Protein AF-0000000084556532 (afdb_homodimer)

Foldseek 3Di:
DDLVLLQLLQLCQVVLALCNSCVVVVHDSVVSVVSQVVVCVVVVHHQWDQDPVGTHGDPVVVVCNVVSVLVNVVVCVVVVQCVCVVVQAAEAEEEEEPCPVVLVNPVLQVVLCVVRVRYHYHYHHDAQVVRVVCQVSVVGFKYKYWDDDDPVWKDKDFQAWWWKKKKAFCPAPCNPDQADELLNQAAAEEEEADPSHPFCVVVCVVRDPVVPRDYHDPDHDPDPVVVVCCRVPPGYMYIDILSNVQSDDDPGMDMHFYDDPVHTTTTIIMMHTPPDDDDPSRVSSVVSSNVVCVVVVNNYRDHDD/DDLVLLQLLQLCQVVLALCNSCVVVVHDSVVSVVSQVVVCVVVVHHQWDQDPVGTHGDPVVVVCNVVSVLVNLVVCVVVVVCVCVVVQAAEAEEEEEPCPVVLVNPVLLVVLCVVRVRYHYHYHHDAQVVRVVCQVSVVGFKYKYWDDDDPVWKDKDFQAWWWKKKKAFCPAPCNPDQADELLNQAAAEEEEADPSHPFCVVVCVVRDPVVPRDYHDPDHDPDPVVVVCCRVPPGYMYIDILSNVQSDDDPGMDMHFYDDPVHTTTTIMMMHTPPDDDDPSRVSSVVSSNVVCVVVVNNYRDDDD

Structure (mmCIF, N/CA/C/O backbone):
data_AF-0000000084556532-model_v1
#
loop_
_entity.id
_entity.type
_entity.pdbx_description
1 polymer 'LysR family transcriptional regulator'
#
loop_
_atom_site.group_PDB
_atom_site.id
_atom_site.type_symbol
_atom_site.label_atom_id
_atom_site.label_alt_id
_atom_site.label_comp_id
_atom_site.label_asym_id
_atom_site.label_entity_id
_atom_site.label_seq_id
_atom_site.pdbx_PDB_ins_code
_atom_site.Cartn_x
_atom_site.Cartn_y
_atom_site.Cartn_z
_atom_site.occupancy
_atom_site.B_iso_or_equiv
_atom_site.auth_seq_id
_atom_site.auth_comp_id
_atom_site.auth_asym_id
_atom_site.auth_atom_id
_atom_site.pdbx_PDB_model_num
ATOM 1 N N . MET A 1 1 ? 8.555 30.641 14.672 1 59.28 1 MET A N 1
ATOM 2 C CA . MET A 1 1 ? 8.383 29.203 14.828 1 59.28 1 MET A CA 1
ATOM 3 C C . MET A 1 1 ? 9.297 28.438 13.875 1 59.28 1 MET A C 1
ATOM 5 O O . MET A 1 1 ? 9.359 28.75 12.68 1 59.28 1 MET A O 1
ATOM 9 N N . ASN A 1 2 ? 10.195 27.766 14.5 1 61.31 2 ASN A N 1
ATOM 10 C CA . ASN A 1 2 ? 11.141 27.031 13.656 1 61.31 2 ASN A CA 1
ATOM 11 C C . ASN A 1 2 ? 11.062 25.531 13.898 1 61.31 2 ASN A C 1
ATOM 13 O O . ASN A 1 2 ? 10.312 25.078 14.766 1 61.31 2 ASN A O 1
ATOM 17 N N . GLN A 1 3 ? 11.828 24.828 13.094 1 68.81 3 GLN A N 1
ATOM 18 C CA . GLN A 1 3 ? 11.789 23.375 13.102 1 68.81 3 GLN A CA 1
ATOM 19 C C . GLN A 1 3 ? 12.172 22.812 14.477 1 68.81 3 GLN A C 1
ATOM 21 O O . GLN A 1 3 ? 11.539 21.875 14.969 1 68.81 3 GLN A O 1
ATOM 26 N N . LYS A 1 4 ? 13.203 23.375 14.969 1 73.5 4 LYS A N 1
ATOM 27 C CA . LYS A 1 4 ? 13.688 22.906 16.266 1 73.5 4 LYS A CA 1
ATOM 28 C C . LYS A 1 4 ? 12.625 23.062 17.344 1 73.5 4 LYS A C 1
ATOM 30 O O . LYS A 1 4 ? 12.445 22.172 18.188 1 73.5 4 LYS A O 1
ATOM 35 N N . GLN A 1 5 ? 11.922 24.156 17.312 1 77.88 5 GLN A N 1
ATOM 36 C CA . GLN A 1 5 ? 10.852 24.406 18.266 1 77.88 5 GLN A CA 1
ATOM 37 C C . GLN A 1 5 ? 9.758 23.344 18.156 1 77.88 5 GLN A C 1
ATOM 39 O O . GLN A 1 5 ? 9.266 22.859 19.172 1 77.88 5 GLN A O 1
ATOM 44 N N . MET A 1 6 ? 9.492 23.062 16.938 1 77.25 6 MET A N 1
ATOM 45 C CA . MET A 1 6 ? 8.438 22.078 16.688 1 77.25 6 MET A CA 1
ATOM 46 C C . MET A 1 6 ? 8.859 20.688 17.125 1 77.25 6 MET A C 1
ATOM 48 O O . MET A 1 6 ? 8.055 19.922 17.672 1 77.25 6 MET A O 1
ATOM 52 N N . GLU A 1 7 ? 10.086 20.375 16.906 1 78.19 7 GLU A N 1
ATOM 53 C CA . GLU A 1 7 ? 10.633 19.094 17.359 1 78.19 7 GLU A CA 1
ATOM 54 C C . GLU A 1 7 ? 10.609 18.984 18.875 1 78.19 7 GLU A C 1
ATOM 56 O O . GLU A 1 7 ? 10.258 17.938 19.422 1 78.19 7 GLU A O 1
ATOM 61 N N . TYR A 1 8 ? 11 20.062 19.531 1 80.44 8 TYR A N 1
ATOM 62 C CA . TYR A 1 8 ? 11.008 20.094 20.984 1 80.44 8 TYR A CA 1
ATOM 63 C C . TYR A 1 8 ? 9.594 19.953 21.531 1 80.44 8 TYR A C 1
ATOM 65 O O . TYR A 1 8 ? 9.359 19.203 22.484 1 80.44 8 TYR A O 1
ATOM 73 N N . PHE A 1 9 ? 8.68 20.703 20.875 1 85.94 9 PHE A N 1
ATOM 74 C CA . PHE A 1 9 ? 7.273 20.625 21.25 1 85.94 9 PHE A CA 1
ATOM 75 C C . PHE A 1 9 ? 6.781 19.188 21.172 1 85.94 9 PHE A C 1
ATOM 77 O O . PHE A 1 9 ? 6.176 18.672 22.109 1 85.94 9 PHE A O 1
ATOM 84 N N . LEU A 1 10 ? 7.145 18.594 20.109 1 80.31 10 LEU A N 1
ATOM 85 C CA . LEU A 1 10 ? 6.688 17.234 19.875 1 80.31 10 LEU A CA 1
ATOM 86 C C . LEU A 1 10 ? 7.262 16.281 20.922 1 80.31 10 LEU A C 1
ATOM 88 O O . LEU A 1 10 ? 6.547 15.422 21.438 1 80.31 10 LEU A O 1
ATOM 92 N N . GLU A 1 11 ? 8.523 16.375 21.25 1 81.19 11 GLU A N 1
ATOM 93 C CA . GLU A 1 11 ? 9.18 15.484 22.188 1 81.19 11 GLU A CA 1
ATOM 94 C C . GLU A 1 11 ? 8.648 15.688 23.609 1 81.19 11 GLU A C 1
ATOM 96 O O . GLU A 1 11 ? 8.43 14.727 24.344 1 81.19 11 GLU A O 1
ATOM 101 N N . VAL A 1 12 ? 8.359 16.891 23.922 1 86.25 12 VAL A N 1
ATOM 102 C CA . VAL A 1 12 ? 7.812 17.172 25.25 1 86.25 12 VAL A CA 1
ATOM 103 C C . VAL A 1 12 ? 6.395 16.609 25.344 1 86.25 12 VAL A C 1
ATOM 105 O O . VAL A 1 12 ? 6.008 16.078 26.391 1 86.25 12 VAL A O 1
ATOM 108 N N . HIS A 1 13 ? 5.727 16.797 24.312 1 83.12 13 HIS A N 1
ATOM 109 C CA . HIS A 1 13 ? 4.371 16.25 24.25 1 83.12 13 HIS A CA 1
ATOM 110 C C . HIS A 1 13 ? 4.371 14.742 24.453 1 83.12 13 HIS A C 1
ATOM 112 O O . HIS A 1 13 ? 3.514 14.203 25.156 1 83.12 13 HIS A O 1
ATOM 118 N N . ARG A 1 14 ? 5.293 14.172 23.875 1 77.38 14 ARG A N 1
ATOM 119 C CA . ARG A 1 14 ? 5.414 12.719 23.906 1 77.38 14 ARG A CA 1
ATOM 120 C C . ARG A 1 14 ? 5.848 12.242 25.297 1 77.38 14 ARG A C 1
ATOM 122 O O . ARG A 1 14 ? 5.297 11.266 25.812 1 77.38 14 ARG A O 1
ATOM 129 N N . GLN A 1 15 ? 6.809 12.914 25.891 1 78.81 15 GLN A N 1
ATOM 130 C CA . GLN A 1 15 ? 7.438 12.477 27.125 1 78.81 15 GLN A CA 1
ATOM 131 C C . GLN A 1 15 ? 6.641 12.945 28.344 1 78.81 15 GLN A C 1
ATOM 133 O O . GLN A 1 15 ? 6.711 12.336 29.422 1 78.81 15 GLN A O 1
ATOM 138 N N . GLY A 1 16 ? 5.906 13.992 28.141 1 81.69 16 GLY A N 1
ATOM 139 C CA . GLY A 1 16 ? 5.195 14.602 29.25 1 81.69 16 GLY A CA 1
ATOM 140 C C . GLY A 1 16 ? 6.121 15.164 30.312 1 81.69 16 GLY A C 1
ATOM 141 O O . GLY A 1 16 ? 5.719 15.344 31.469 1 81.69 16 GLY A O 1
ATOM 142 N N . ASN A 1 17 ? 7.34 15.195 30 1 86.25 17 ASN A N 1
ATOM 143 C CA . ASN A 1 17 ? 8.391 15.656 30.891 1 86.25 17 ASN A CA 1
ATOM 144 C C . ASN A 1 17 ? 9.523 16.344 30.125 1 86.25 17 ASN A C 1
ATOM 146 O O . ASN A 1 17 ? 10.039 15.781 29.156 1 86.25 17 ASN A O 1
ATOM 150 N N . ILE A 1 18 ? 9.891 17.516 30.594 1 88.31 18 ILE A N 1
ATOM 151 C CA . ILE A 1 18 ? 10.875 18.312 29.859 1 88.31 18 ILE A CA 1
ATOM 152 C C . ILE A 1 18 ? 12.25 17.656 29.969 1 88.31 18 ILE A C 1
ATOM 154 O O . ILE A 1 18 ? 12.992 17.609 28.984 1 88.31 18 ILE A O 1
ATOM 158 N N . GLN A 1 19 ? 12.484 17.094 31.172 1 87.38 19 GLN A N 1
ATOM 159 C CA . GLN A 1 19 ? 13.789 16.453 31.328 1 87.38 19 GLN A CA 1
ATOM 160 C C . GLN A 1 19 ? 13.914 15.227 30.422 1 87.38 19 GLN A C 1
ATOM 162 O O . GLN A 1 19 ? 14.93 15.047 29.75 1 87.38 19 GLN A O 1
ATOM 167 N N . SER A 1 20 ? 12.914 14.5 30.453 1 85.44 20 SER A N 1
ATOM 168 C CA . SER A 1 20 ? 12.914 13.305 29.609 1 85.44 20 SER A CA 1
ATOM 169 C C . SER A 1 20 ? 13.023 13.656 28.141 1 85.44 20 SER A C 1
ATOM 171 O O . SER A 1 20 ? 13.719 12.984 27.375 1 85.44 20 SER A O 1
ATOM 173 N N . ALA A 1 21 ? 12.383 14.664 27.781 1 85.12 21 ALA A N 1
ATOM 174 C CA . ALA A 1 21 ? 12.461 15.148 26.406 1 85.12 21 ALA A CA 1
ATOM 175 C C . ALA A 1 21 ? 13.875 15.625 26.078 1 85.12 21 ALA A C 1
ATOM 177 O O . ALA A 1 21 ? 14.398 15.336 25 1 85.12 21 ALA A O 1
ATOM 178 N N . ALA A 1 22 ? 14.477 16.281 26.953 1 84.88 22 ALA A N 1
ATOM 179 C CA . ALA A 1 22 ? 15.836 16.766 26.781 1 84.88 22 ALA A CA 1
ATOM 180 C C . ALA A 1 22 ? 16.812 15.617 26.594 1 84.88 22 ALA A C 1
ATOM 182 O O . ALA A 1 22 ? 17.688 15.664 25.703 1 84.88 22 ALA A O 1
ATOM 183 N N . ASP A 1 23 ? 16.594 14.617 27.359 1 80.25 23 ASP A N 1
ATOM 184 C CA . ASP A 1 23 ? 17.438 13.43 27.281 1 80.25 23 ASP A CA 1
ATOM 185 C C . ASP A 1 23 ? 17.312 12.766 25.906 1 80.25 23 ASP A C 1
ATOM 187 O O . ASP A 1 23 ? 18.312 12.391 25.297 1 80.25 23 ASP A O 1
ATOM 191 N N . LYS A 1 24 ? 16.141 12.773 25.5 1 74.38 24 LYS A N 1
ATOM 192 C CA . LYS A 1 24 ? 15.867 12.102 24.234 1 74.38 24 LYS A CA 1
ATOM 193 C C . LYS A 1 24 ? 16.391 12.922 23.062 1 74.38 24 LYS A C 1
ATOM 195 O O . LYS A 1 24 ? 16.844 12.367 22.047 1 74.38 24 LYS A O 1
ATOM 200 N N . LEU A 1 25 ? 16.406 14.141 23.188 1 75.12 25 LEU A N 1
ATOM 201 C CA . LEU A 1 25 ? 16.828 15.062 22.141 1 75.12 25 LEU A CA 1
ATOM 202 C C . LEU A 1 25 ? 18.312 15.383 22.266 1 75.12 25 LEU A C 1
ATOM 204 O O . LEU A 1 25 ? 18.891 16.062 21.406 1 75.12 25 LEU A O 1
ATOM 208 N N . TYR A 1 26 ? 18.969 14.891 23.328 1 77.75 26 TYR A N 1
ATOM 209 C CA . TYR A 1 26 ? 20.375 15.117 23.609 1 77.75 26 TYR A CA 1
ATOM 210 C C . TYR A 1 26 ? 20.688 16.609 23.703 1 77.75 26 TYR A C 1
ATOM 212 O O . TYR A 1 26 ? 21.656 17.094 23.109 1 77.75 26 TYR A O 1
ATOM 220 N N . VAL A 1 27 ? 19.812 17.25 24.344 1 79.44 27 VAL A N 1
ATOM 221 C CA . VAL A 1 27 ? 19.984 18.688 24.578 1 79.44 27 VAL A CA 1
ATOM 222 C C . VAL A 1 27 ? 19.766 19 26.062 1 79.44 27 VAL A C 1
ATOM 224 O O . VAL A 1 27 ? 19.406 18.109 26.844 1 79.44 27 VAL A O 1
ATOM 227 N N . SER A 1 28 ? 20.109 20.172 26.5 1 82.12 28 SER A N 1
ATOM 228 C CA . SER A 1 28 ? 19.938 20.578 27.891 1 82.12 28 SER A CA 1
ATOM 229 C C . SER A 1 28 ? 18.469 20.859 28.219 1 82.12 28 SER A C 1
ATOM 231 O O . SER A 1 28 ? 17.719 21.297 27.344 1 82.12 28 SER A O 1
ATOM 233 N N . ARG A 1 29 ? 18.125 20.5 29.422 1 87.19 29 ARG A N 1
ATOM 234 C CA . ARG A 1 29 ? 16.781 20.781 29.906 1 87.19 29 ARG A CA 1
ATOM 235 C C . ARG A 1 29 ? 16.438 22.25 29.719 1 87.19 29 ARG A C 1
ATOM 237 O O . ARG A 1 29 ? 15.32 22.594 29.312 1 87.19 29 ARG A O 1
ATOM 244 N N . GLN A 1 30 ? 17.344 23.156 30.031 1 86.44 30 GLN A N 1
ATOM 245 C CA . GLN A 1 30 ? 17.156 24.594 29.875 1 86.44 30 GLN A CA 1
ATOM 246 C C . GLN A 1 30 ? 16.875 24.969 28.422 1 86.44 30 GLN A C 1
ATOM 248 O O . GLN A 1 30 ? 16.031 25.828 28.156 1 86.44 30 GLN A O 1
ATOM 253 N N . GLY A 1 31 ? 17.625 24.25 27.609 1 83.81 31 GLY A N 1
ATOM 254 C CA . GLY A 1 31 ? 17.422 24.469 26.188 1 83.81 31 GLY A CA 1
ATOM 255 C C . GLY A 1 31 ? 16.016 24.109 25.719 1 83.81 31 GLY A C 1
ATOM 256 O O . GLY A 1 31 ? 15.391 24.875 24.984 1 83.81 31 GLY A O 1
ATOM 257 N N . VAL A 1 32 ? 15.562 23.047 26.172 1 89.19 32 VAL A N 1
ATOM 258 C CA . VAL A 1 32 ? 14.227 22.609 25.781 1 89.19 32 VAL A CA 1
ATOM 259 C C . VAL A 1 32 ? 13.18 23.547 26.375 1 89.19 32 VAL A C 1
ATOM 261 O O . VAL A 1 32 ? 12.25 23.969 25.688 1 89.19 32 VAL A O 1
ATOM 264 N N . SER A 1 33 ? 13.328 23.953 27.641 1 89.25 33 SER A N 1
ATOM 265 C CA . SER A 1 33 ? 12.406 24.844 28.312 1 89.25 33 SER A CA 1
ATOM 266 C C . SER A 1 33 ? 12.352 26.203 27.641 1 89.25 33 SER A C 1
ATOM 268 O O . SER A 1 33 ? 11.266 26.766 27.422 1 89.25 33 SER A O 1
ATOM 270 N N . LYS A 1 34 ? 13.477 26.672 27.297 1 86 34 LYS A N 1
ATOM 271 C CA . LYS A 1 34 ? 13.555 27.953 26.625 1 86 34 LYS A CA 1
ATOM 272 C C . LYS A 1 34 ? 12.867 27.922 25.266 1 86 34 LYS A C 1
ATOM 274 O O . LYS A 1 34 ? 12.141 28.844 24.906 1 86 34 LYS A O 1
ATOM 279 N N . MET A 1 35 ? 13.188 26.875 24.547 1 83.94 35 MET A N 1
ATOM 280 C CA . MET A 1 35 ? 12.609 26.719 23.219 1 83.94 35 MET A CA 1
ATOM 281 C C . MET A 1 35 ? 11.094 26.625 23.297 1 83.94 35 MET A C 1
ATOM 283 O O . MET A 1 35 ? 10.391 27.219 22.469 1 83.94 35 MET A O 1
ATOM 287 N N . LEU A 1 36 ? 10.617 25.969 24.234 1 88 36 LEU A N 1
ATOM 288 C CA . LEU A 1 36 ? 9.18 25.828 24.422 1 88 36 LEU A CA 1
ATOM 289 C C . LEU A 1 36 ? 8.547 27.156 24.828 1 88 36 LEU A C 1
ATOM 291 O O . LEU A 1 36 ? 7.465 27.516 24.359 1 88 36 LEU A O 1
ATOM 295 N N . LYS A 1 37 ? 9.188 27.859 25.719 1 87.94 37 LYS A N 1
ATOM 296 C CA . LYS A 1 37 ? 8.711 29.156 26.156 1 87.94 37 LYS A CA 1
ATOM 297 C C . LYS A 1 37 ? 8.633 30.141 24.984 1 87.94 37 LYS A C 1
ATOM 299 O O . LYS A 1 37 ? 7.656 30.891 24.859 1 87.94 37 LYS A O 1
ATOM 304 N N . THR A 1 38 ? 9.727 30.109 24.234 1 81.75 38 THR A N 1
ATOM 305 C CA . THR A 1 38 ? 9.75 30.984 23.062 1 81.75 38 THR A CA 1
ATOM 306 C C . THR A 1 38 ? 8.625 30.625 22.094 1 81.75 38 THR A C 1
ATOM 308 O O . THR A 1 38 ? 7.984 31.516 21.531 1 81.75 38 THR A O 1
ATOM 311 N N . LEU A 1 39 ? 8.391 29.375 21.875 1 81.69 39 LEU A N 1
ATOM 312 C CA . LEU A 1 39 ? 7.305 28.922 21 1 81.69 39 LEU A CA 1
ATOM 313 C C . LEU A 1 39 ? 5.949 29.375 21.547 1 81.69 39 LEU A C 1
ATOM 315 O O . LEU A 1 39 ? 5.102 29.859 20.797 1 81.69 39 LEU A O 1
ATOM 319 N N . GLU A 1 40 ? 5.77 29.234 22.859 1 84.88 40 GLU A N 1
ATOM 320 C CA . GLU A 1 40 ? 4.539 29.672 23.516 1 84.88 40 GLU A CA 1
ATOM 321 C C . GLU A 1 40 ? 4.344 31.172 23.391 1 84.88 40 GLU A C 1
ATOM 323 O O . GLU A 1 40 ? 3.229 31.641 23.156 1 84.88 40 GLU A O 1
ATOM 328 N N . GLU A 1 41 ? 5.402 31.906 23.516 1 80.5 41 GLU A N 1
ATOM 329 C CA . GLU A 1 41 ? 5.355 33.375 23.359 1 80.5 41 GLU A CA 1
ATOM 330 C C . GLU A 1 41 ? 4.969 33.75 21.938 1 80.5 41 GLU A C 1
ATOM 332 O O . GLU A 1 41 ? 4.141 34.656 21.734 1 80.5 41 GLU A O 1
ATOM 337 N N . GLU A 1 42 ? 5.586 33.062 21.016 1 76.75 42 GLU A N 1
ATOM 338 C CA . GLU A 1 42 ? 5.281 33.344 19.625 1 76.75 42 GLU A CA 1
ATOM 339 C C . GLU A 1 42 ? 3.826 33 19.297 1 76.75 42 GLU A C 1
ATOM 341 O O . GLU A 1 42 ? 3.182 33.719 18.531 1 76.75 42 GLU A O 1
ATOM 346 N N . LEU A 1 43 ? 3.367 31.969 19.922 1 77.12 43 LEU A N 1
ATOM 347 C CA . LEU A 1 43 ? 2.008 31.5 19.672 1 77.12 43 LEU A CA 1
ATOM 348 C C . LEU A 1 43 ? 1.004 32.25 20.531 1 77.12 43 LEU A C 1
ATOM 350 O O . LEU A 1 43 ? -0.196 32.25 20.25 1 77.12 43 LEU A O 1
ATOM 354 N N . GLY A 1 44 ? 1.518 32.875 21.594 1 76.38 44 GLY A N 1
ATOM 355 C CA . GLY A 1 44 ? 0.675 33.625 22.531 1 76.38 44 GLY A CA 1
ATOM 356 C C . GLY A 1 44 ? -0.164 32.719 23.406 1 76.38 44 GLY A C 1
ATOM 357 O O . GLY A 1 44 ? -1.195 33.156 23.938 1 76.38 44 GLY A O 1
ATOM 358 N N . GLN A 1 45 ? 0.163 31.406 23.391 1 79.25 45 GLN A N 1
ATOM 359 C CA . GLN A 1 45 ? -0.57 30.406 24.156 1 79.25 45 GLN A CA 1
ATOM 360 C C . GLN A 1 45 ? 0.385 29.453 24.875 1 79.25 45 GLN A C 1
ATOM 362 O O . GLN A 1 45 ? 1.453 29.125 24.359 1 79.25 45 GLN A O 1
ATOM 367 N N . LEU A 1 46 ? -0.111 29.031 25.984 1 83.62 46 LEU A N 1
ATOM 368 C CA . LEU A 1 46 ? 0.62 27.953 26.672 1 83.62 46 LEU A CA 1
ATOM 369 C C . LEU A 1 46 ? 0.364 26.609 26 1 83.62 46 LEU A C 1
ATOM 371 O O . LEU A 1 46 ? -0.764 26.328 25.594 1 83.62 46 LEU A O 1
ATOM 375 N N . LEU A 1 47 ? 1.437 25.891 25.844 1 86.44 47 LEU A N 1
ATOM 376 C CA . LEU A 1 47 ? 1.314 24.578 25.219 1 86.44 47 LEU A CA 1
ATOM 377 C C . LEU A 1 47 ? 1.243 23.484 26.281 1 86.44 47 LEU A C 1
ATOM 379 O O . LEU A 1 47 ? 0.616 22.438 26.047 1 86.44 47 LEU A O 1
ATOM 383 N N . PHE A 1 48 ? 1.854 23.75 27.469 1 89.38 48 PHE A N 1
ATOM 384 C CA . PHE A 1 48 ? 1.869 22.766 28.547 1 89.38 48 PHE A CA 1
ATOM 385 C C . PHE A 1 48 ? 1.609 23.438 29.891 1 89.38 48 PHE A C 1
ATOM 387 O O . PHE A 1 48 ? 1.994 24.594 30.094 1 89.38 48 PHE A O 1
ATOM 394 N N . ILE A 1 49 ? 0.847 22.688 30.703 1 84.81 49 ILE A N 1
ATOM 395 C CA . ILE A 1 49 ? 0.617 23.156 32.062 1 84.81 49 ILE A CA 1
ATOM 396 C C . ILE A 1 49 ? 1.05 22.078 33.062 1 84.81 49 ILE A C 1
ATOM 398 O O . ILE A 1 49 ? 1.038 20.891 32.75 1 84.81 49 ILE A O 1
ATOM 402 N N . ARG A 1 50 ? 1.571 22.469 34.156 1 80.06 50 ARG A N 1
ATOM 403 C CA . ARG A 1 50 ? 1.997 21.531 35.188 1 80.06 50 ARG A CA 1
ATOM 404 C C . ARG A 1 50 ? 0.842 21.188 36.125 1 80.06 50 ARG A C 1
ATOM 406 O O . ARG A 1 50 ? 0.104 22.078 36.562 1 80.06 50 ARG A O 1
ATOM 413 N N . ASN A 1 51 ? 0.59 19.953 36.188 1 73.31 51 ASN A N 1
ATOM 414 C CA . ASN A 1 51 ? -0.327 19.453 37.219 1 73.31 51 ASN A CA 1
ATOM 415 C C . ASN A 1 51 ? 0.354 18.453 38.125 1 73.31 51 ASN A C 1
ATOM 417 O O . ASN A 1 51 ? 1.538 18.156 37.969 1 73.31 51 ASN A O 1
ATOM 421 N N . PRO A 1 52 ? -0.328 18.062 39.156 1 69.81 52 PRO A N 1
ATOM 422 C CA . PRO A 1 52 ? 0.286 17.141 40.125 1 69.81 52 PRO A CA 1
ATOM 423 C C . PRO A 1 52 ? 0.816 15.867 39.438 1 69.81 52 PRO A C 1
ATOM 425 O O . PRO A 1 52 ? 1.708 15.211 40 1 69.81 52 PRO A O 1
ATOM 428 N N . HIS A 1 53 ? 0.369 15.625 38.281 1 66.38 53 HIS A N 1
ATOM 429 C CA . HIS A 1 53 ? 0.747 14.391 37.625 1 66.38 53 HIS A CA 1
ATOM 430 C C . HIS A 1 53 ? 1.859 14.633 36.594 1 66.38 53 HIS A C 1
ATOM 432 O O . HIS A 1 53 ? 2.311 13.703 35.938 1 66.38 53 HIS A O 1
ATOM 438 N N . GLY A 1 54 ? 2.295 15.938 36.562 1 75.38 54 GLY A N 1
ATOM 439 C CA . GLY A 1 54 ? 3.387 16.234 35.625 1 75.38 54 GLY A CA 1
ATOM 440 C C . GLY A 1 54 ? 3.021 17.266 34.594 1 75.38 54 GLY A C 1
ATOM 441 O O . GLY A 1 54 ? 2.143 18.109 34.812 1 75.38 54 GLY A O 1
ATOM 442 N N . LEU A 1 55 ? 3.752 17.328 33.5 1 84.31 55 LEU A N 1
ATOM 443 C CA . LEU A 1 55 ? 3.545 18.25 32.406 1 84.31 55 LEU A CA 1
ATOM 444 C C . LEU A 1 55 ? 2.498 17.719 31.438 1 84.31 55 LEU A C 1
ATOM 446 O O . LEU A 1 55 ? 2.641 16.609 30.906 1 84.31 55 LEU A O 1
ATOM 450 N N . VAL A 1 56 ? 1.364 18.422 31.328 1 83.06 56 VAL A N 1
ATOM 451 C CA . VAL A 1 56 ? 0.278 17.938 30.469 1 83.06 56 VAL A CA 1
ATOM 452 C C . VAL A 1 56 ? 0.033 18.938 29.344 1 83.06 56 VAL A C 1
ATOM 454 O O . VAL A 1 56 ? 0.073 20.156 29.562 1 83.06 56 VAL A O 1
ATOM 457 N N . PRO A 1 57 ? -0.233 18.438 28.141 1 83.19 57 PRO A N 1
ATOM 458 C CA . PRO A 1 57 ? -0.526 19.344 27.016 1 83.19 57 PRO A CA 1
ATOM 459 C C . PRO A 1 57 ? -1.857 20.062 27.172 1 83.19 57 PRO A C 1
ATOM 461 O O . PRO A 1 57 ? -2.818 19.5 27.703 1 83.19 57 PRO A O 1
ATOM 464 N N . THR A 1 58 ? -1.869 21.422 26.859 1 78.06 58 THR A N 1
ATOM 465 C CA . THR A 1 58 ? -3.109 22.188 26.812 1 78.06 58 THR A CA 1
ATOM 466 C C . THR A 1 58 ? -3.961 21.766 25.625 1 78.06 58 THR A C 1
ATOM 468 O O . THR A 1 58 ? -3.508 21 24.766 1 78.06 58 THR A O 1
ATOM 471 N N . ASP A 1 59 ? -5.121 22.25 25.562 1 67.88 59 ASP A N 1
ATOM 472 C CA . ASP A 1 59 ? -5.996 22.016 24.422 1 67.88 59 ASP A CA 1
ATOM 473 C C . ASP A 1 59 ? -5.379 22.562 23.141 1 67.88 59 ASP A C 1
ATOM 475 O O . ASP A 1 59 ? -5.5 21.953 22.078 1 67.88 59 ASP A O 1
ATOM 479 N N . TYR A 1 60 ? -4.754 23.719 23.344 1 70.12 60 TYR A N 1
ATOM 480 C CA . TYR A 1 60 ? -4.066 24.312 22.219 1 70.12 60 TYR A CA 1
ATOM 481 C C . TYR A 1 60 ? -2.949 23.406 21.703 1 70.12 60 TYR A C 1
ATOM 483 O O . TYR A 1 60 ? -2.773 23.25 20.5 1 70.12 60 TYR A O 1
ATOM 491 N N . ALA A 1 61 ? -2.205 22.875 22.625 1 76 61 ALA A N 1
ATOM 492 C CA . ALA A 1 61 ? -1.122 21.969 22.25 1 76 61 ALA A CA 1
ATOM 493 C C . ALA A 1 61 ? -1.656 20.766 21.484 1 76 61 ALA A C 1
ATOM 495 O O . ALA A 1 61 ? -1.079 20.359 20.484 1 76 61 ALA A O 1
ATOM 496 N N . ASN A 1 62 ? -2.711 20.312 21.969 1 67.5 62 ASN A N 1
ATOM 497 C CA . ASN A 1 62 ? -3.32 19.156 21.328 1 67.5 62 ASN A CA 1
ATOM 498 C C . ASN A 1 62 ? -3.811 19.484 19.922 1 67.5 62 ASN A C 1
ATOM 500 O O . ASN A 1 62 ? -3.693 18.656 19.016 1 67.5 62 ASN A O 1
ATOM 504 N N . ALA A 1 63 ? -4.281 20.703 19.875 1 63.59 63 ALA A N 1
ATOM 505 C CA . ALA A 1 63 ? -4.75 21.156 18.562 1 63.59 63 ALA A CA 1
ATOM 506 C C . ALA A 1 63 ? -3.58 21.422 17.625 1 63.59 63 ALA A C 1
ATOM 508 O O . ALA A 1 63 ? -3.703 21.25 16.406 1 63.59 63 ALA A O 1
ATOM 509 N N . LEU A 1 64 ? -2.52 21.859 18.188 1 66.12 64 LEU A N 1
ATOM 510 C CA . LEU A 1 64 ? -1.329 22.219 17.422 1 66.12 64 LEU A CA 1
ATOM 511 C C . LEU A 1 64 ? -0.593 20.969 16.953 1 66.12 64 LEU A C 1
ATOM 513 O O . LEU A 1 64 ? 0.084 21 15.922 1 66.12 64 LEU A O 1
ATOM 517 N N . LEU A 1 65 ? -0.834 19.922 17.672 1 69.19 65 LEU A N 1
ATOM 518 C CA . LEU A 1 65 ? -0.032 18.719 17.5 1 69.19 65 LEU A CA 1
ATOM 519 C C . LEU A 1 65 ? -0.095 18.219 16.062 1 69.19 65 LEU A C 1
ATOM 521 O O . LEU A 1 65 ? 0.941 18 15.43 1 69.19 65 LEU A O 1
ATOM 525 N N . PRO A 1 66 ? -1.211 18.188 15.539 1 57.84 66 PRO A N 1
ATOM 526 C CA . PRO A 1 66 ? -1.245 17.688 14.156 1 57.84 66 PRO A CA 1
ATOM 527 C C . PRO A 1 66 ? -0.562 18.625 13.172 1 57.84 66 PRO A C 1
ATOM 529 O O . PRO A 1 66 ? 0.063 18.188 12.211 1 57.84 66 PRO A O 1
ATOM 532 N N . HIS A 1 67 ? -0.594 19.844 13.414 1 56.47 67 HIS A N 1
ATOM 533 C CA . HIS A 1 67 ? 0.062 20.828 12.562 1 56.47 67 HIS A CA 1
ATOM 534 C C . HIS A 1 67 ? 1.579 20.734 12.68 1 56.47 67 HIS A C 1
ATOM 536 O O . HIS A 1 67 ? 2.287 20.812 11.672 1 56.47 67 HIS A O 1
ATOM 542 N N . VAL A 1 68 ? 1.995 20.609 13.875 1 64.56 68 VAL A N 1
ATOM 543 C CA . VAL A 1 68 ? 3.432 20.484 14.094 1 64.56 68 VAL A CA 1
ATOM 544 C C . VAL A 1 68 ? 3.955 19.203 13.445 1 64.56 68 VAL A C 1
ATOM 546 O O . VAL A 1 68 ? 5.016 19.219 12.812 1 64.56 68 VAL A O 1
ATOM 549 N N . GLN A 1 69 ? 3.148 18.25 13.586 1 61.66 69 GLN A N 1
ATOM 550 C CA . GLN A 1 69 ? 3.541 16.969 12.984 1 61.66 69 GLN A CA 1
ATOM 551 C C . GLN A 1 69 ? 3.633 17.094 11.461 1 61.66 69 GLN A C 1
ATOM 553 O O . GLN A 1 69 ? 4.594 16.609 10.859 1 61.66 69 GLN A O 1
ATOM 558 N N . ARG A 1 70 ? 2.748 17.828 10.961 1 53.84 70 ARG A N 1
ATOM 559 C CA . ARG A 1 70 ? 2.77 18.062 9.523 1 53.84 70 ARG A CA 1
ATOM 560 C C . ARG A 1 70 ? 3.947 18.953 9.125 1 53.84 70 ARG A C 1
ATOM 562 O O . ARG A 1 70 ? 4.613 18.688 8.117 1 53.84 70 ARG A O 1
ATOM 569 N N . LEU A 1 71 ? 4.172 19.938 9.898 1 56.19 71 LEU A N 1
ATOM 570 C CA . LEU A 1 71 ? 5.281 20.844 9.625 1 56.19 71 LEU A CA 1
ATOM 571 C C . LEU A 1 71 ? 6.617 20.109 9.727 1 56.19 71 LEU A C 1
ATOM 573 O O . LEU A 1 71 ? 7.492 20.281 8.875 1 56.19 71 LEU A O 1
ATOM 577 N N . LEU A 1 72 ? 6.641 19.297 10.703 1 59.84 72 LEU A N 1
ATOM 578 C CA . LEU A 1 72 ? 7.891 18.578 10.875 1 59.84 72 LEU A CA 1
ATOM 579 C C . LEU A 1 72 ? 8.055 17.516 9.789 1 59.84 72 LEU A C 1
ATOM 581 O O . LEU A 1 72 ? 9.164 17.266 9.32 1 59.84 72 LEU A O 1
ATOM 585 N N . ALA A 1 73 ? 6.934 17.047 9.516 1 53.62 73 ALA A N 1
ATOM 586 C CA . ALA A 1 73 ? 6.965 16.141 8.367 1 53.62 73 ALA A CA 1
ATOM 587 C C . ALA A 1 73 ? 7.438 16.875 7.113 1 53.62 73 ALA A C 1
ATOM 589 O O . ALA A 1 73 ? 8.219 16.328 6.332 1 53.62 73 ALA A O 1
ATOM 590 N N . GLU A 1 74 ? 6.988 18.078 7.027 1 49.41 74 GLU A N 1
ATOM 591 C CA . GLU A 1 74 ? 7.43 18.906 5.914 1 49.41 74 GLU A CA 1
ATOM 592 C C . GLU A 1 74 ? 8.906 19.25 6.035 1 49.41 74 GLU A C 1
ATOM 594 O O . GLU A 1 74 ? 9.641 19.234 5.043 1 49.41 74 GLU A O 1
ATOM 599 N N . TYR A 1 75 ? 9.289 19.578 7.223 1 49.72 75 TYR A N 1
ATOM 600 C CA . TYR A 1 75 ? 10.703 19.828 7.453 1 49.72 75 TYR A CA 1
ATOM 601 C C . TYR A 1 75 ? 11.539 18.594 7.141 1 49.72 75 TYR A C 1
ATOM 603 O O . TYR A 1 75 ? 12.609 18.703 6.531 1 49.72 75 TYR A O 1
ATOM 611 N N . ARG A 1 76 ? 11 17.516 7.613 1 48.94 76 ARG A N 1
ATOM 612 C CA . ARG A 1 76 ? 11.711 16.281 7.332 1 48.94 76 ARG A CA 1
ATOM 613 C C . ARG A 1 76 ? 11.742 15.992 5.832 1 48.94 76 ARG A C 1
ATOM 615 O O . ARG A 1 76 ? 12.766 15.539 5.305 1 48.94 76 ARG A O 1
ATOM 622 N N . SER A 1 77 ? 10.625 16.312 5.391 1 45.53 77 SER A N 1
ATOM 623 C CA . SER A 1 77 ? 10.578 16.172 3.939 1 45.53 77 SER A CA 1
ATOM 624 C C . SER A 1 77 ? 11.57 17.109 3.262 1 45.53 77 SER A C 1
ATOM 626 O O . SER A 1 77 ? 12.242 16.719 2.305 1 45.53 77 SER A O 1
ATOM 628 N N . ILE A 1 78 ? 11.57 18.219 3.848 1 42.72 78 ILE A N 1
ATOM 629 C CA . ILE A 1 78 ? 12.531 19.188 3.346 1 42.72 78 ILE A CA 1
ATOM 630 C C . ILE A 1 78 ? 13.953 18.734 3.678 1 42.72 78 ILE A C 1
ATOM 632 O O . ILE A 1 78 ? 14.844 18.797 2.826 1 42.72 78 ILE A O 1
ATOM 636 N N . ALA A 1 79 ? 14.078 18.422 4.914 1 43.78 79 ALA A N 1
ATOM 637 C CA . ALA A 1 79 ? 15.391 17.938 5.336 1 43.78 79 ALA A CA 1
ATOM 638 C C . ALA A 1 79 ? 15.797 16.688 4.562 1 43.78 79 ALA A C 1
ATOM 640 O O . ALA A 1 79 ? 16.969 16.516 4.215 1 43.78 79 ALA A O 1
ATOM 641 N N . SER A 1 80 ? 14.867 15.82 4.555 1 40.75 80 SER A N 1
ATOM 642 C CA . SER A 1 80 ? 15.125 14.641 3.727 1 40.75 80 SER A CA 1
ATOM 643 C C . SER A 1 80 ? 15.484 15.047 2.299 1 40.75 80 SER A C 1
ATOM 645 O O . SER A 1 80 ? 16.25 14.344 1.627 1 40.75 80 SER A O 1
ATOM 647 N N . MET A 1 81 ? 14.828 16.062 2.016 1 37.84 81 MET A N 1
ATOM 648 C CA . MET A 1 81 ? 15.289 16.656 0.759 1 37.84 81 MET A CA 1
ATOM 649 C C . MET A 1 81 ? 16.734 17.141 0.876 1 37.84 81 MET A C 1
ATOM 651 O O . MET A 1 81 ? 17.516 16.984 -0.062 1 37.84 81 MET A O 1
ATOM 655 N N . SER A 1 82 ? 16.984 17.734 2.002 1 36.91 82 SER A N 1
ATOM 656 C CA . SER A 1 82 ? 18.328 18.25 2.166 1 36.91 82 SER A CA 1
ATOM 657 C C . SER A 1 82 ? 19.328 17.141 2.451 1 36.91 82 SER A C 1
ATOM 659 O O . SER A 1 82 ? 20.484 17.219 2.055 1 36.91 82 SER A O 1
ATOM 661 N N . THR A 1 83 ? 19.078 16.344 3.455 1 36.5 83 THR A N 1
ATOM 662 C CA . THR A 1 83 ? 20.094 15.336 3.703 1 36.5 83 THR A CA 1
ATOM 663 C C . THR A 1 83 ? 20.438 14.594 2.414 1 36.5 83 THR A C 1
ATOM 665 O O . THR A 1 83 ? 21.531 14.047 2.287 1 36.5 83 THR A O 1
ATOM 668 N N . LEU A 1 84 ? 19.422 14.219 1.657 1 37.47 84 LEU A N 1
ATOM 669 C CA . LEU A 1 84 ? 19.922 13.852 0.335 1 37.47 84 LEU A CA 1
ATOM 670 C C . LEU A 1 84 ? 20.719 14.992 -0.275 1 37.47 84 LEU A C 1
ATOM 672 O O . LEU A 1 84 ? 21.188 14.883 -1.412 1 37.47 84 LEU A O 1
ATOM 676 N N . ALA A 1 85 ? 20.781 16.031 0.299 1 35.69 85 ALA A N 1
ATOM 677 C CA . ALA A 1 85 ? 21.672 17.109 -0.142 1 35.69 85 ALA A CA 1
ATOM 678 C C . ALA A 1 85 ? 23.125 16.641 -0.18 1 35.69 85 ALA A C 1
ATOM 680 O O . ALA A 1 85 ? 23.906 17.078 -1.019 1 35.69 85 ALA A O 1
ATOM 681 N N . SER A 1 86 ? 23.484 16.047 0.861 1 37.44 86 SER A N 1
ATOM 682 C CA . SER A 1 86 ? 24.844 15.719 0.474 1 37.44 86 SER A CA 1
ATOM 683 C C . SER A 1 86 ? 24.875 14.922 -0.822 1 37.44 86 SER A C 1
ATOM 685 O O . SER A 1 86 ? 25.859 14.977 -1.572 1 37.44 86 SER A O 1
ATOM 687 N N . GLN A 1 87 ? 24.156 13.727 -0.893 1 42.97 87 GLN A N 1
ATOM 688 C CA . GLN A 1 87 ? 24.125 13.188 -2.248 1 42.97 87 GLN A CA 1
ATOM 689 C C . GLN A 1 87 ? 23.125 13.945 -3.117 1 42.97 87 GLN A C 1
ATOM 691 O O . GLN A 1 87 ? 21.969 14.148 -2.719 1 42.97 87 GLN A O 1
ATOM 696 N N . SER A 1 88 ? 23.438 15.062 -3.771 1 52.5 88 SER A N 1
ATOM 697 C CA . SER A 1 88 ? 22.922 15.969 -4.789 1 52.5 88 SER A CA 1
ATOM 698 C C . SER A 1 88 ? 21.719 15.367 -5.504 1 52.5 88 SER A C 1
ATOM 700 O O . SER A 1 88 ? 21.312 15.852 -6.562 1 52.5 88 SER A O 1
ATOM 702 N N . LYS A 1 89 ? 21.141 14.273 -4.824 1 63.94 89 LYS A N 1
ATOM 703 C CA . LYS A 1 89 ? 20.141 13.672 -5.699 1 63.94 89 LYS A CA 1
ATOM 704 C C . LYS A 1 89 ? 18.75 14.219 -5.406 1 63.94 89 LYS A C 1
ATOM 706 O O . LYS A 1 89 ? 18.422 14.516 -4.254 1 63.94 89 LYS A O 1
ATOM 711 N N . SER A 1 90 ? 18.062 14.586 -6.426 1 81.94 90 SER A N 1
ATOM 712 C CA . SER A 1 90 ? 16.641 14.914 -6.395 1 81.94 90 SER A CA 1
ATOM 713 C C . SER A 1 90 ? 15.789 13.672 -6.188 1 81.94 90 SER A C 1
ATOM 715 O O . SER A 1 90 ? 16.234 12.555 -6.469 1 81.94 90 SER A O 1
ATOM 717 N N . VAL A 1 91 ? 14.641 13.852 -5.414 1 86.88 91 VAL A N 1
ATOM 718 C CA . VAL A 1 91 ? 13.734 12.734 -5.191 1 86.88 91 VAL A CA 1
ATOM 719 C C . VAL A 1 91 ? 12.367 13.039 -5.812 1 86.88 91 VAL A C 1
ATOM 721 O O . VAL A 1 91 ? 11.867 14.156 -5.688 1 86.88 91 VAL A O 1
ATOM 724 N N . VAL A 1 92 ? 11.859 12.133 -6.516 1 93 92 VAL A N 1
ATOM 725 C CA . VAL A 1 92 ? 10.484 12.18 -6.988 1 93 92 VAL A CA 1
ATOM 726 C C . VAL A 1 92 ? 9.672 11.07 -6.332 1 93 92 VAL A C 1
ATOM 728 O O . VAL A 1 92 ? 9.984 9.883 -6.496 1 93 92 VAL A O 1
ATOM 731 N N . THR A 1 93 ? 8.664 11.445 -5.582 1 94.19 93 THR A N 1
ATOM 732 C CA . THR A 1 93 ? 7.84 10.492 -4.852 1 94.19 93 THR A CA 1
ATOM 733 C C . THR A 1 93 ? 6.523 10.242 -5.582 1 94.19 93 THR A C 1
ATOM 735 O O . THR A 1 93 ? 5.836 11.188 -5.969 1 94.19 93 THR A O 1
ATOM 738 N N . ILE A 1 94 ? 6.215 8.938 -5.707 1 97.62 94 ILE A N 1
ATOM 739 C CA . ILE A 1 94 ? 5.004 8.523 -6.414 1 97.62 94 ILE A CA 1
ATOM 740 C C . ILE A 1 94 ? 4.172 7.613 -5.52 1 97.62 94 ILE A C 1
ATOM 742 O O . ILE A 1 94 ? 4.668 6.598 -5.023 1 97.62 94 ILE A O 1
ATOM 746 N N . TYR A 1 95 ? 2.971 7.984 -5.242 1 97.62 95 TYR A N 1
ATOM 747 C CA . TYR A 1 95 ? 1.985 7.07 -4.676 1 97.62 95 TYR A CA 1
ATOM 748 C C . TYR A 1 95 ? 1.091 6.488 -5.762 1 97.62 95 TYR A C 1
ATOM 750 O O . TYR A 1 95 ? 0.444 7.23 -6.504 1 97.62 95 TYR A O 1
ATOM 758 N N . ALA A 1 96 ? 1.132 5.23 -5.836 1 97.88 96 ALA A N 1
ATOM 759 C CA . ALA A 1 96 ? 0.389 4.582 -6.914 1 97.88 96 ALA A CA 1
ATOM 760 C C . ALA A 1 96 ? -0.604 3.564 -6.359 1 97.88 96 ALA A C 1
ATOM 762 O O . ALA A 1 96 ? -0.343 2.926 -5.336 1 97.88 96 ALA A O 1
ATOM 763 N N . LEU A 1 97 ? -1.712 3.484 -7.082 1 96.81 97 LEU A N 1
ATOM 764 C CA . LEU A 1 97 ? -2.623 2.381 -6.809 1 96.81 97 LEU A CA 1
ATOM 765 C C . LEU A 1 97 ? -1.891 1.044 -6.863 1 96.81 97 LEU A C 1
ATOM 767 O O . LEU A 1 97 ? -1.035 0.835 -7.723 1 96.81 97 LEU A O 1
ATOM 771 N N . ASP A 1 98 ? -2.34 0.123 -6.031 1 95.44 98 ASP A N 1
ATOM 772 C CA . ASP A 1 98 ? -1.664 -1.16 -5.863 1 95.44 98 ASP A CA 1
ATOM 773 C C . ASP A 1 98 ? -1.419 -1.833 -7.211 1 95.44 98 ASP A C 1
ATOM 775 O O . ASP A 1 98 ? -2.318 -1.894 -8.055 1 95.44 98 ASP A O 1
ATOM 779 N N . HIS A 1 99 ? -0.147 -2.252 -7.445 1 95.19 99 HIS A N 1
ATOM 780 C CA . HIS A 1 99 ? 0.32 -3.139 -8.508 1 95.19 99 HIS A CA 1
ATOM 781 C C . HIS A 1 99 ? 0.599 -2.363 -9.789 1 95.19 99 HIS A C 1
ATOM 783 O O . HIS A 1 99 ? 1.097 -2.93 -10.766 1 95.19 99 HIS A O 1
ATOM 789 N N . ILE A 1 100 ? 0.344 -1.115 -9.789 1 96.81 100 ILE A N 1
ATOM 790 C CA . ILE A 1 100 ? 0.615 -0.361 -11.008 1 96.81 100 ILE A CA 1
ATOM 791 C C . ILE A 1 100 ? 2.123 -0.281 -11.242 1 96.81 100 ILE A C 1
ATOM 793 O O . ILE A 1 100 ? 2.594 -0.452 -12.367 1 96.81 100 ILE A O 1
ATOM 797 N N . MET A 1 101 ? 2.885 0.04 -10.227 1 96.38 101 MET A N 1
ATOM 798 C CA . MET A 1 101 ? 4.332 0.119 -10.398 1 96.38 101 MET A CA 1
ATOM 799 C C . MET A 1 101 ? 4.91 -1.235 -10.789 1 96.38 101 MET A C 1
ATOM 801 O O . MET A 1 101 ? 5.863 -1.307 -11.57 1 96.38 101 MET A O 1
ATOM 805 N N . ALA A 1 102 ? 4.332 -2.244 -10.227 1 95.94 102 ALA A N 1
ATOM 806 C CA . ALA A 1 102 ? 4.738 -3.584 -10.648 1 95.94 102 ALA A CA 1
ATOM 807 C C . ALA A 1 102 ? 4.477 -3.799 -12.133 1 95.94 102 ALA A C 1
ATOM 809 O O . ALA A 1 102 ? 5.273 -4.445 -12.82 1 95.94 102 ALA A O 1
ATOM 810 N N . TYR A 1 103 ? 3.381 -3.316 -12.578 1 96.56 103 TYR A N 1
ATOM 811 C CA . TYR A 1 103 ? 3.037 -3.438 -13.992 1 96.56 103 TYR A CA 1
ATOM 812 C C . TYR A 1 103 ? 4.078 -2.746 -14.867 1 96.56 103 TYR A C 1
ATOM 814 O O . TYR A 1 103 ? 4.449 -3.26 -15.93 1 96.56 103 TYR A O 1
ATOM 822 N N . LEU A 1 104 ? 4.535 -1.569 -14.414 1 96.62 104 LEU A N 1
ATOM 823 C CA . LEU A 1 104 ? 5.617 -0.907 -15.141 1 96.62 104 LEU A CA 1
ATOM 824 C C . LEU A 1 104 ? 6.902 -1.727 -15.062 1 96.62 104 LEU A C 1
ATOM 826 O O . LEU A 1 104 ? 7.621 -1.848 -16.062 1 96.62 104 LEU A O 1
ATOM 830 N N . GLY A 1 105 ? 7.148 -2.289 -13.875 1 95.69 105 GLY A N 1
ATOM 831 C CA . GLY A 1 105 ? 8.219 -3.26 -13.727 1 95.69 105 GLY A CA 1
ATOM 832 C C . GLY A 1 105 ? 9.539 -2.635 -13.312 1 95.69 105 GLY A C 1
ATOM 833 O O . GLY A 1 105 ? 9.688 -1.411 -13.344 1 95.69 105 GLY A O 1
ATOM 834 N N . ALA A 1 106 ? 10.492 -3.525 -13.016 1 96.12 106 ALA A N 1
ATOM 835 C CA . ALA A 1 106 ? 11.836 -3.111 -12.625 1 96.12 106 ALA A CA 1
ATOM 836 C C . ALA A 1 106 ? 12.539 -2.381 -13.758 1 96.12 106 ALA A C 1
ATOM 838 O O . ALA A 1 106 ? 13.336 -1.47 -13.523 1 96.12 106 ALA A O 1
ATOM 839 N N . GLU A 1 107 ? 12.195 -2.793 -14.945 1 95.81 107 GLU A N 1
ATOM 840 C CA . GLU A 1 107 ? 12.812 -2.174 -16.109 1 95.81 107 GLU A CA 1
ATOM 841 C C . GLU A 1 107 ? 12.531 -0.676 -16.156 1 95.81 107 GLU A C 1
ATOM 843 O O . GLU A 1 107 ? 13.398 0.113 -16.547 1 95.81 107 GLU A O 1
ATOM 848 N N . PHE A 1 108 ? 11.359 -0.324 -15.789 1 97.44 108 PHE A N 1
ATOM 849 C CA . PHE A 1 108 ? 11.016 1.093 -15.789 1 97.44 108 PHE A CA 1
ATOM 850 C C . PHE A 1 108 ? 11.906 1.862 -14.82 1 97.44 108 PHE A C 1
ATOM 852 O O . PHE A 1 108 ? 12.484 2.893 -15.18 1 97.44 108 PHE A O 1
ATOM 859 N N . LEU A 1 109 ? 12.008 1.384 -13.594 1 96.38 109 LEU A N 1
ATOM 860 C CA . LEU A 1 109 ? 12.797 2.057 -12.562 1 96.38 109 LEU A CA 1
ATOM 861 C C . LEU A 1 109 ? 14.266 2.119 -12.953 1 96.38 109 LEU A C 1
ATOM 863 O O . LEU A 1 109 ? 14.93 3.133 -12.734 1 96.38 109 LEU A O 1
ATOM 867 N N . LEU A 1 110 ? 14.75 1.072 -13.547 1 95.44 110 LEU A N 1
ATOM 868 C CA . LEU A 1 110 ? 16.141 1.009 -13.945 1 95.44 110 LEU A CA 1
ATOM 869 C C . LEU A 1 110 ? 16.422 1.968 -15.102 1 95.44 110 LEU A C 1
ATOM 871 O O . LEU A 1 110 ? 17.453 2.66 -15.102 1 95.44 110 LEU A O 1
ATOM 875 N N . ASN A 1 111 ? 15.547 1.908 -16.125 1 96.94 111 ASN A N 1
ATOM 876 C CA . ASN A 1 111 ? 15.711 2.822 -17.25 1 96.94 111 ASN A CA 1
ATOM 877 C C . ASN A 1 111 ? 15.688 4.277 -16.797 1 96.94 111 ASN A C 1
ATOM 879 O O . ASN A 1 111 ? 16.469 5.098 -17.297 1 96.94 111 ASN A O 1
ATOM 883 N N . PHE A 1 112 ? 14.836 4.582 -15.852 1 97.44 112 PHE A N 1
ATOM 884 C CA . PHE A 1 112 ? 14.797 5.945 -15.336 1 97.44 112 PHE A CA 1
ATOM 885 C C . PHE A 1 112 ? 16.078 6.273 -14.586 1 97.44 112 PHE A C 1
ATOM 887 O O . PHE A 1 112 ? 16.641 7.359 -14.75 1 97.44 112 PHE A O 1
ATOM 894 N N . HIS A 1 113 ? 16.484 5.363 -13.742 1 94.62 113 HIS A N 1
ATOM 895 C CA . HIS A 1 113 ? 17.703 5.547 -12.953 1 94.62 113 HIS A CA 1
ATOM 896 C C . HIS A 1 113 ? 18.906 5.789 -13.859 1 94.62 113 HIS A C 1
ATOM 898 O O . HIS A 1 113 ? 19.781 6.59 -13.523 1 94.62 113 HIS A O 1
ATOM 904 N N . HIS A 1 114 ? 18.984 5.098 -14.945 1 95.38 114 HIS A N 1
ATOM 905 C CA . HIS A 1 114 ? 20.078 5.262 -15.891 1 95.38 114 HIS A CA 1
ATOM 906 C C . HIS A 1 114 ? 20.016 6.617 -16.594 1 95.38 114 HIS A C 1
ATOM 908 O O . HIS A 1 114 ? 21.031 7.27 -16.797 1 95.38 114 HIS A O 1
ATOM 914 N N . ALA A 1 115 ? 18.828 6.98 -16.969 1 96.06 115 ALA A N 1
ATOM 915 C CA . ALA A 1 115 ? 18.641 8.25 -17.656 1 96.06 115 ALA A CA 1
ATOM 916 C C . ALA A 1 115 ? 18.875 9.43 -16.719 1 96.06 115 ALA A C 1
ATOM 918 O O . ALA A 1 115 ? 19.391 10.469 -17.141 1 96.06 115 ALA A O 1
ATOM 919 N N . TYR A 1 116 ? 18.453 9.258 -15.477 1 94.56 116 TYR A N 1
ATOM 920 C CA . TYR A 1 116 ? 18.578 10.32 -14.484 1 94.56 116 TYR A CA 1
ATOM 921 C C . TYR A 1 116 ? 19.172 9.781 -13.188 1 94.56 116 TYR A C 1
ATOM 923 O O . TYR A 1 116 ? 18.484 9.734 -12.164 1 94.56 116 TYR A O 1
ATOM 931 N N . PRO A 1 117 ? 20.453 9.578 -13.148 1 90.69 117 PRO A N 1
ATOM 932 C CA . PRO A 1 117 ? 21.094 8.938 -12 1 90.69 117 PRO A CA 1
ATOM 933 C C . PRO A 1 117 ? 21.047 9.812 -10.742 1 90.69 117 PRO A C 1
ATOM 935 O O . PRO A 1 117 ? 21.25 9.312 -9.633 1 90.69 117 PRO A O 1
ATOM 938 N N . ASP A 1 118 ? 20.734 11.078 -10.953 1 85.62 118 ASP A N 1
ATOM 939 C CA . ASP A 1 118 ? 20.734 12 -9.82 1 85.62 118 ASP A CA 1
ATOM 940 C C . ASP A 1 118 ? 19.344 12.141 -9.219 1 85.62 118 ASP A C 1
ATOM 942 O O . ASP A 1 118 ? 19.125 12.93 -8.297 1 85.62 118 ASP A O 1
ATOM 946 N N . ILE A 1 119 ? 18.391 11.383 -9.75 1 90.81 119 ILE A N 1
ATOM 947 C CA . ILE A 1 119 ? 17.016 11.383 -9.227 1 90.81 119 ILE A CA 1
ATOM 948 C C . ILE A 1 119 ? 16.688 10.016 -8.656 1 90.81 119 ILE A C 1
ATOM 950 O O . ILE A 1 119 ? 16.844 8.992 -9.328 1 90.81 119 ILE A O 1
ATOM 954 N N . ILE A 1 120 ? 16.266 9.961 -7.465 1 89.81 120 ILE A N 1
ATOM 955 C CA . ILE A 1 120 ? 15.766 8.734 -6.848 1 89.81 120 ILE A CA 1
ATOM 956 C C . ILE A 1 120 ? 14.242 8.695 -6.938 1 89.81 120 ILE A C 1
ATOM 958 O O . ILE A 1 120 ? 13.57 9.664 -6.566 1 89.81 120 ILE A O 1
ATOM 962 N N . LEU A 1 121 ? 13.727 7.633 -7.488 1 94.94 121 LEU A N 1
ATOM 963 C CA . LEU A 1 121 ? 12.289 7.422 -7.453 1 94.94 121 LEU A CA 1
ATOM 964 C C . LEU A 1 121 ? 11.867 6.695 -6.18 1 94.94 121 LEU A C 1
ATOM 966 O O . LEU A 1 121 ? 12.398 5.625 -5.871 1 94.94 121 LEU A O 1
ATOM 970 N N . SER A 1 122 ? 11.055 7.32 -5.469 1 93.81 122 SER A N 1
ATOM 971 C CA . SER A 1 122 ? 10.438 6.719 -4.293 1 93.81 122 SER A CA 1
ATOM 972 C C . SER A 1 122 ? 8.969 6.395 -4.539 1 93.81 122 SER A C 1
ATOM 974 O O . SER A 1 122 ? 8.148 7.297 -4.727 1 93.81 122 SER A O 1
ATOM 976 N N . THR A 1 123 ? 8.656 5.094 -4.477 1 96.69 123 THR A N 1
ATOM 977 C CA . THR A 1 123 ? 7.305 4.695 -4.848 1 96.69 123 THR A CA 1
ATOM 978 C C . THR A 1 123 ? 6.605 4 -3.682 1 96.69 123 THR A C 1
ATOM 980 O O . THR A 1 123 ? 7.234 3.248 -2.934 1 96.69 123 THR A O 1
ATOM 983 N N . VAL A 1 124 ? 5.336 4.281 -3.561 1 96.25 124 VAL A N 1
ATOM 984 C CA . VAL A 1 124 ? 4.484 3.664 -2.551 1 96.25 124 VAL A CA 1
ATOM 985 C C . VAL A 1 124 ? 3.219 3.115 -3.205 1 96.25 124 VAL A C 1
ATOM 987 O O . VAL A 1 124 ? 2.521 3.836 -3.924 1 96.25 124 VAL A O 1
ATOM 990 N N . ASP A 1 125 ? 2.998 1.832 -2.951 1 96.12 125 ASP A N 1
ATOM 991 C CA . ASP A 1 125 ? 1.707 1.26 -3.322 1 96.12 125 ASP A CA 1
ATOM 992 C C . ASP A 1 125 ? 0.649 1.556 -2.262 1 96.12 125 ASP A C 1
ATOM 994 O O . ASP A 1 125 ? 0.896 1.383 -1.066 1 96.12 125 ASP A O 1
ATOM 998 N N . THR A 1 126 ? -0.472 1.994 -2.773 1 95.5 126 THR A N 1
ATOM 999 C CA . THR A 1 126 ? -1.511 2.354 -1.814 1 95.5 126 THR A CA 1
ATOM 1000 C C . THR A 1 126 ? -2.879 2.4 -2.49 1 95.5 126 THR A C 1
ATOM 1002 O O . THR A 1 126 ? -3.047 1.892 -3.6 1 95.5 126 THR A O 1
ATOM 1005 N N . THR A 1 127 ? -3.914 2.848 -1.761 1 94.56 127 THR A N 1
ATOM 1006 C CA . THR A 1 127 ? -5.254 3.021 -2.309 1 94.56 127 THR A CA 1
ATOM 1007 C C . THR A 1 127 ? -5.324 4.266 -3.188 1 94.56 127 THR A C 1
ATOM 1009 O O . THR A 1 127 ? -4.473 5.152 -3.084 1 94.56 127 THR A O 1
ATOM 1012 N N . ASP A 1 128 ? -6.301 4.25 -4.031 1 93.31 128 ASP A N 1
ATOM 1013 C CA . ASP A 1 128 ? -6.473 5.422 -4.887 1 93.31 128 ASP A CA 1
ATOM 1014 C C . ASP A 1 128 ? -6.75 6.672 -4.055 1 93.31 128 ASP A C 1
ATOM 1016 O O . ASP A 1 128 ? -6.199 7.738 -4.328 1 93.31 128 ASP A O 1
ATOM 1020 N N . ASP A 1 129 ? -7.492 6.539 -3.01 1 87.19 129 ASP A N 1
ATOM 1021 C CA . ASP A 1 129 ? -7.797 7.672 -2.137 1 87.19 129 ASP A CA 1
ATOM 1022 C C . ASP A 1 129 ? -6.539 8.172 -1.427 1 87.19 129 ASP A C 1
ATOM 1024 O O . ASP A 1 129 ? -6.309 9.375 -1.339 1 87.19 129 ASP A O 1
ATOM 1028 N N . ALA A 1 130 ? -5.848 7.262 -0.895 1 91.75 130 ALA A N 1
ATOM 1029 C CA . ALA A 1 130 ? -4.629 7.637 -0.183 1 91.75 130 ALA A CA 1
ATOM 1030 C C . ALA A 1 130 ? -3.625 8.297 -1.125 1 91.75 130 ALA A C 1
ATOM 1032 O O . ALA A 1 130 ? -2.902 9.211 -0.73 1 91.75 130 ALA A O 1
ATOM 1033 N N . ALA A 1 131 ? -3.586 7.84 -2.312 1 95.69 131 ALA A N 1
ATOM 1034 C CA . ALA A 1 131 ? -2.67 8.414 -3.297 1 95.69 131 ALA A CA 1
ATOM 1035 C C . ALA A 1 131 ? -3.035 9.859 -3.605 1 95.69 131 ALA A C 1
ATOM 1037 O O . ALA A 1 131 ? -2.172 10.742 -3.594 1 95.69 131 ALA A O 1
ATOM 1038 N N . LEU A 1 132 ? -4.254 10.094 -3.836 1 92.62 132 LEU A N 1
ATOM 1039 C CA . LEU A 1 132 ? -4.699 11.445 -4.16 1 92.62 132 LEU A CA 1
ATOM 1040 C C . LEU A 1 132 ? -4.531 12.375 -2.967 1 92.62 132 LEU A C 1
ATOM 1042 O O . LEU A 1 132 ? -4.117 13.531 -3.127 1 92.62 132 LEU A O 1
ATOM 1046 N N . LYS A 1 133 ? -4.859 11.844 -1.824 1 86.5 133 LYS A N 1
ATOM 1047 C CA . LYS A 1 133 ? -4.648 12.609 -0.601 1 86.5 133 LYS A CA 1
ATOM 1048 C C . LYS A 1 133 ? -3.176 12.961 -0.42 1 86.5 133 LYS A C 1
ATOM 1050 O O . LYS A 1 133 ? -2.848 14.062 0.035 1 86.5 133 LYS A O 1
ATOM 1055 N N . GLY A 1 134 ? -2.34 12.016 -0.763 1 90.56 134 GLY A N 1
ATOM 1056 C CA . GLY A 1 134 ? -0.907 12.258 -0.691 1 90.56 134 GLY A CA 1
ATOM 1057 C C . GLY A 1 134 ? -0.457 13.422 -1.551 1 90.56 134 GLY A C 1
ATOM 1058 O O . GLY A 1 134 ? 0.41 14.203 -1.146 1 90.56 134 GLY A O 1
ATOM 1059 N N . VAL A 1 135 ? -1.04 13.562 -2.678 1 91.56 135 VAL A N 1
ATOM 1060 C CA . VAL A 1 135 ? -0.723 14.672 -3.572 1 91.56 135 VAL A CA 1
ATOM 1061 C C . VAL A 1 135 ? -1.168 15.992 -2.943 1 91.56 135 VAL A C 1
ATOM 1063 O O . VAL A 1 135 ? -0.399 16.953 -2.893 1 91.56 135 VAL A O 1
ATOM 1066 N N . LEU A 1 136 ? -2.307 15.945 -2.4 1 82.94 136 LEU A N 1
ATOM 1067 C CA . LEU A 1 136 ? -2.885 17.156 -1.842 1 82.94 136 LEU A CA 1
ATOM 1068 C C . LEU A 1 136 ? -2.123 17.609 -0.597 1 82.94 136 LEU A C 1
ATOM 1070 O O . LEU A 1 136 ? -1.958 18.797 -0.358 1 82.94 136 LEU A O 1
ATOM 1074 N N . GLU A 1 137 ? -1.68 16.609 0.098 1 77.38 137 GLU A N 1
ATOM 1075 C CA . GLU A 1 137 ? -0.958 16.891 1.334 1 77.38 137 GLU A CA 1
ATOM 1076 C C . GLU A 1 137 ? 0.539 17.047 1.078 1 77.38 137 GLU A C 1
ATOM 1078 O O . GLU A 1 137 ? 1.328 17.156 2.02 1 77.38 137 GLU A O 1
ATOM 1083 N N . LYS A 1 138 ? 0.917 16.953 -0.169 1 81.12 138 LYS A N 1
ATOM 1084 C CA . LYS A 1 138 ? 2.289 17.156 -0.628 1 81.12 138 LYS A CA 1
ATOM 1085 C C . LYS A 1 138 ? 3.219 16.078 -0.062 1 81.12 138 LYS A C 1
ATOM 1087 O O . LYS A 1 138 ? 4.375 16.359 0.255 1 81.12 138 LYS A O 1
ATOM 1092 N N . GLN A 1 139 ? 2.615 14.938 0.196 1 85.69 139 GLN A N 1
ATOM 1093 C CA . GLN A 1 139 ? 3.408 13.789 0.633 1 85.69 139 GLN A CA 1
ATOM 1094 C C . GLN A 1 139 ? 4.098 13.117 -0.549 1 85.69 139 GLN A C 1
ATOM 1096 O O . GLN A 1 139 ? 5.07 12.383 -0.371 1 85.69 139 GLN A O 1
ATOM 1101 N N . CYS A 1 140 ? 3.559 13.359 -1.714 1 92.5 140 CYS A N 1
ATOM 1102 C CA . CYS A 1 140 ? 4.141 12.844 -2.947 1 92.5 140 CYS A CA 1
ATOM 1103 C C . CYS A 1 140 ? 3.99 13.852 -4.086 1 92.5 140 CYS A C 1
ATOM 1105 O O . CYS A 1 140 ? 3.195 14.789 -3.99 1 92.5 140 CYS A O 1
ATOM 1107 N N . ASN A 1 141 ? 4.848 13.656 -5.078 1 92.12 141 ASN A N 1
ATOM 1108 C CA . ASN A 1 141 ? 4.816 14.555 -6.23 1 92.12 141 ASN A CA 1
ATOM 1109 C C . ASN A 1 141 ? 3.705 14.172 -7.207 1 92.12 141 ASN A C 1
ATOM 1111 O O . ASN A 1 141 ? 3.096 15.039 -7.832 1 92.12 141 ASN A O 1
ATOM 1115 N N . PHE A 1 142 ? 3.525 12.859 -7.328 1 97.38 142 PHE A N 1
ATOM 1116 C CA . PHE A 1 142 ? 2.551 12.328 -8.273 1 97.38 142 PHE A CA 1
ATOM 1117 C C . PHE A 1 142 ? 1.754 11.188 -7.652 1 97.38 142 PHE A C 1
ATOM 1119 O O . PHE A 1 142 ? 2.254 10.484 -6.773 1 97.38 142 PHE A O 1
ATOM 1126 N N . ALA A 1 143 ? 0.532 11.062 -8.125 1 98.06 143 ALA A N 1
ATOM 1127 C CA . ALA A 1 143 ? -0.261 9.852 -7.922 1 98.06 143 ALA A CA 1
ATOM 1128 C C . ALA A 1 143 ? -0.549 9.156 -9.25 1 98.06 143 ALA A C 1
ATOM 1130 O O . ALA A 1 143 ? -0.654 9.812 -10.289 1 98.06 143 ALA A O 1
ATOM 1131 N N . ILE A 1 144 ? -0.568 7.891 -9.234 1 98.38 144 ILE A N 1
ATOM 1132 C CA . ILE A 1 144 ? -1.066 7.117 -10.367 1 98.38 144 ILE A CA 1
ATOM 1133 C C . ILE A 1 144 ? -2.297 6.32 -9.945 1 98.38 144 ILE A C 1
ATOM 1135 O O . ILE A 1 144 ? -2.199 5.398 -9.125 1 98.38 144 ILE A O 1
ATOM 1139 N N . VAL A 1 145 ? -3.434 6.672 -10.484 1 96.75 145 VAL A N 1
ATOM 1140 C CA . VAL A 1 145 ? -4.699 6.102 -10.039 1 96.75 145 VAL A CA 1
ATOM 1141 C C . VAL A 1 145 ? -5.621 5.875 -11.234 1 96.75 145 VAL A C 1
ATOM 1143 O O . VAL A 1 145 ? -5.352 6.363 -12.336 1 96.75 145 VAL A O 1
ATOM 1146 N N . THR A 1 146 ? -6.641 5.082 -10.992 1 93.12 146 THR A N 1
ATOM 1147 C CA . THR A 1 146 ? -7.652 4.875 -12.016 1 93.12 146 THR A CA 1
ATOM 1148 C C . THR A 1 146 ? -8.734 5.945 -11.93 1 93.12 146 THR A C 1
ATOM 1150 O O . THR A 1 146 ? -9.031 6.453 -10.852 1 93.12 146 THR A O 1
ATOM 1153 N N . GLY A 1 147 ? -9.312 6.223 -13.078 1 85.81 147 GLY A N 1
ATOM 1154 C CA . GLY A 1 147 ? -10.445 7.141 -13.125 1 85.81 147 GLY A CA 1
ATOM 1155 C C . GLY A 1 147 ? -10.023 8.594 -13.195 1 85.81 147 GLY A C 1
ATOM 1156 O O . GLY A 1 147 ? -8.867 8.93 -12.953 1 85.81 147 GLY A O 1
ATOM 1157 N N . GLU A 1 148 ? -10.938 9.391 -13.469 1 79.88 148 GLU A N 1
ATOM 1158 C CA . GLU A 1 148 ? -10.664 10.82 -13.609 1 79.88 148 GLU A CA 1
ATOM 1159 C C . GLU A 1 148 ? -10.578 11.508 -12.25 1 79.88 148 GLU A C 1
ATOM 1161 O O . GLU A 1 148 ? -11.367 11.211 -11.352 1 79.88 148 GLU A O 1
ATOM 1166 N N . ALA A 1 149 ? -9.547 12.273 -12.164 1 82.62 149 ALA A N 1
ATOM 1167 C CA . ALA A 1 149 ? -9.383 13.062 -10.953 1 82.62 149 ALA A CA 1
ATOM 1168 C C . ALA A 1 149 ? -10.133 14.391 -11.055 1 82.62 149 ALA A C 1
ATOM 1170 O O . ALA A 1 149 ? -10.461 14.836 -12.148 1 82.62 149 ALA A O 1
ATOM 1171 N N . ASP A 1 150 ? -10.422 14.922 -9.945 1 81.31 150 ASP A N 1
ATOM 1172 C CA . ASP A 1 150 ? -11.055 16.234 -9.898 1 81.31 150 ASP A CA 1
ATOM 1173 C C . ASP A 1 150 ? -10.203 17.281 -10.609 1 81.31 150 ASP A C 1
ATOM 1175 O O . ASP A 1 150 ? -9.164 17.703 -10.094 1 81.31 150 ASP A O 1
ATOM 1179 N N . LYS A 1 151 ? -10.727 17.859 -11.648 1 83.75 151 LYS A N 1
ATOM 1180 C CA . LYS A 1 151 ? -9.969 18.766 -12.5 1 83.75 151 LYS A CA 1
ATOM 1181 C C . LYS A 1 151 ? -9.742 20.109 -11.812 1 83.75 151 LYS A C 1
ATOM 1183 O O . LYS A 1 151 ? -8.891 20.906 -12.242 1 83.75 151 LYS A O 1
ATOM 1188 N N . ASN A 1 152 ? -10.469 20.297 -10.812 1 76.31 152 ASN A N 1
ATOM 1189 C CA . ASN A 1 152 ? -10.289 21.562 -10.086 1 76.31 152 ASN A CA 1
ATOM 1190 C C . ASN A 1 152 ? -9.102 21.5 -9.141 1 76.31 152 ASN A C 1
ATOM 1192 O O . ASN A 1 152 ? -8.57 22.531 -8.742 1 76.31 152 ASN A O 1
ATOM 1196 N N . ARG A 1 153 ? -8.719 20.312 -8.852 1 81.56 153 ARG A N 1
ATOM 1197 C CA . ARG A 1 153 ? -7.676 20.172 -7.84 1 81.56 153 ARG A CA 1
ATOM 1198 C C . ARG A 1 153 ? -6.414 19.547 -8.438 1 81.56 153 ARG A C 1
ATOM 1200 O O . ARG A 1 153 ? -5.309 19.781 -7.938 1 81.56 153 ARG A O 1
ATOM 1207 N N . PHE A 1 154 ? -6.703 18.828 -9.477 1 90.94 154 PHE A N 1
ATOM 1208 C CA . PHE A 1 154 ? -5.598 18.016 -9.992 1 90.94 154 PHE A CA 1
ATOM 1209 C C . PHE A 1 154 ? -5.387 18.266 -11.477 1 90.94 154 PHE A C 1
ATOM 1211 O O . PHE A 1 154 ? -6.332 18.594 -12.195 1 90.94 154 PHE A O 1
ATOM 1218 N N . GLU A 1 155 ? -4.156 18.234 -11.922 1 93.5 155 GLU A N 1
ATOM 1219 C CA . GLU A 1 155 ? -3.832 17.922 -13.312 1 93.5 155 GLU A CA 1
ATOM 1220 C C . GLU A 1 155 ? -3.668 16.422 -13.523 1 93.5 155 GLU A C 1
ATOM 1222 O O . GLU A 1 155 ? -3.295 15.695 -12.602 1 93.5 155 GLU A O 1
ATOM 1227 N N . ALA A 1 156 ? -4.027 15.984 -14.68 1 96.25 156 ALA A N 1
ATOM 1228 C CA . ALA A 1 156 ? -3.98 14.547 -14.945 1 96.25 156 ALA A CA 1
ATOM 1229 C C . ALA A 1 156 ? -3.631 14.266 -16.406 1 96.25 156 ALA A C 1
ATOM 1231 O O . ALA A 1 156 ? -4.016 15.023 -17.297 1 96.25 156 ALA A O 1
ATOM 1232 N N . GLU A 1 157 ? -2.908 13.25 -16.656 1 96.88 157 GLU A N 1
ATOM 1233 C CA . GLU A 1 157 ? -2.596 12.727 -17.984 1 96.88 157 GLU A CA 1
ATOM 1234 C C . GLU A 1 157 ? -2.883 11.234 -18.062 1 96.88 157 GLU A C 1
ATOM 1236 O O . GLU A 1 157 ? -2.475 10.469 -17.188 1 96.88 157 GLU A O 1
ATOM 1241 N N . PRO A 1 158 ? -3.582 10.852 -19.109 1 97.38 158 PRO A N 1
ATOM 1242 C CA . PRO A 1 158 ? -3.871 9.422 -19.25 1 97.38 158 PRO A CA 1
ATOM 1243 C C . PRO A 1 158 ? -2.625 8.594 -19.562 1 97.38 158 PRO A C 1
ATOM 1245 O O . PRO A 1 158 ? -1.752 9.039 -20.312 1 97.38 158 PRO A O 1
ATOM 1248 N N . LEU A 1 159 ? -2.502 7.441 -18.953 1 98.06 159 LEU A N 1
ATOM 1249 C CA . LEU A 1 159 ? -1.369 6.551 -19.188 1 98.06 159 LEU A CA 1
ATOM 1250 C C . LEU A 1 159 ? -1.785 5.344 -20.016 1 98.06 159 LEU A C 1
ATOM 1252 O O . LEU A 1 159 ? -1.188 5.07 -21.062 1 98.06 159 LEU A O 1
ATOM 1256 N N . PHE A 1 160 ? -2.773 4.543 -19.578 1 97.31 160 PHE A N 1
ATOM 1257 C CA . PHE A 1 160 ? -3.285 3.383 -20.297 1 97.31 160 PHE A CA 1
ATOM 1258 C C . PHE A 1 160 ? -4.66 2.982 -19.766 1 97.31 160 PHE A C 1
ATOM 1260 O O . PHE A 1 160 ? -5.062 3.408 -18.688 1 97.31 160 PHE A O 1
ATOM 1267 N N . PHE A 1 161 ? -5.391 2.232 -20.547 1 96.06 161 PHE A N 1
ATOM 1268 C CA . PHE A 1 161 ? -6.703 1.719 -20.172 1 96.06 161 PHE A CA 1
ATOM 1269 C C . PHE A 1 161 ? -6.59 0.308 -19.609 1 96.06 161 PHE A C 1
ATOM 1271 O O . PHE A 1 161 ? -5.824 -0.512 -20.125 1 96.06 161 PHE A O 1
ATOM 1278 N N . SER A 1 162 ? -7.273 0.056 -18.531 1 95.56 162 SER A N 1
ATOM 1279 C CA . SER A 1 162 ? -7.301 -1.272 -17.922 1 95.56 162 SER A CA 1
ATOM 1280 C C . SER A 1 162 ? -8.727 -1.793 -17.797 1 95.56 162 SER A C 1
ATOM 1282 O O . SER A 1 162 ? -9.609 -1.088 -17.297 1 95.56 162 SER A O 1
ATOM 1284 N N . ARG A 1 163 ? -8.938 -2.977 -18.172 1 94.12 163 ARG A N 1
ATOM 1285 C CA . ARG A 1 163 ? -10.25 -3.611 -18.141 1 94.12 163 ARG A CA 1
ATOM 1286 C C . ARG A 1 163 ? -10.508 -4.258 -16.781 1 94.12 163 ARG A C 1
ATOM 1288 O O . ARG A 1 163 ? -9.57 -4.73 -16.125 1 94.12 163 ARG A O 1
ATOM 1295 N N . TYR A 1 164 ? -11.773 -4.219 -16.438 1 93.94 164 TYR A N 1
ATOM 1296 C CA . TYR A 1 164 ? -12.18 -5.059 -15.305 1 93.94 164 TYR A CA 1
ATOM 1297 C C . TYR A 1 164 ? -12.062 -6.535 -15.664 1 93.94 164 TYR A C 1
ATOM 1299 O O . TYR A 1 164 ? -12.359 -6.938 -16.781 1 93.94 164 TYR A O 1
ATOM 1307 N N . CYS A 1 165 ? -11.688 -7.336 -14.688 1 94.81 165 CYS A N 1
ATOM 1308 C CA . CYS A 1 165 ? -11.609 -8.766 -14.977 1 94.81 165 CYS A CA 1
ATOM 1309 C C . CYS A 1 165 ? -11.914 -9.586 -13.734 1 94.81 165 CYS A C 1
ATOM 1311 O O . CYS A 1 165 ? -11.82 -9.086 -12.617 1 94.81 165 CYS A O 1
ATOM 1313 N N . ALA A 1 166 ? -12.328 -10.727 -13.945 1 96.06 166 ALA A N 1
ATOM 1314 C CA . ALA A 1 166 ? -12.5 -11.758 -12.922 1 96.06 166 ALA A CA 1
ATOM 1315 C C . ALA A 1 166 ? -11.461 -12.859 -13.078 1 96.06 166 ALA A C 1
ATOM 1317 O O . ALA A 1 166 ? -11.273 -13.406 -14.172 1 96.06 166 ALA A O 1
ATOM 1318 N N . ARG A 1 167 ? -10.758 -13.125 -12.031 1 97.25 167 ARG A N 1
ATOM 1319 C CA . ARG A 1 167 ? -9.82 -14.25 -12 1 97.25 167 ARG A CA 1
ATOM 1320 C C . ARG A 1 167 ? -10.391 -15.414 -11.195 1 97.25 167 ARG A C 1
ATOM 1322 O O . ARG A 1 167 ? -10.953 -15.211 -10.109 1 97.25 167 ARG A O 1
ATOM 1329 N N . LEU A 1 168 ? -10.297 -16.594 -11.727 1 98.06 168 LEU A N 1
ATOM 1330 C CA . LEU A 1 168 ? -10.844 -17.781 -11.078 1 98.06 168 LEU A CA 1
ATOM 1331 C C . LEU A 1 168 ? -10.047 -19.016 -11.469 1 98.06 168 LEU A C 1
ATOM 1333 O O . LEU A 1 168 ? -9.25 -18.984 -12.398 1 98.06 168 LEU A O 1
ATOM 1337 N N . HIS A 1 169 ? -10.234 -20.047 -10.672 1 98.06 169 HIS A N 1
ATOM 1338 C CA . HIS A 1 169 ? -9.594 -21.328 -10.984 1 98.06 169 HIS A CA 1
ATOM 1339 C C . HIS A 1 169 ? -10.117 -21.891 -12.305 1 98.06 169 HIS A C 1
ATOM 1341 O O . HIS A 1 169 ? -11.305 -21.766 -12.609 1 98.06 169 HIS A O 1
ATOM 1347 N N . ARG A 1 170 ? -9.289 -22.547 -13.039 1 96.75 170 ARG A N 1
ATOM 1348 C CA . ARG A 1 170 ? -9.641 -23.078 -14.352 1 96.75 170 ARG A CA 1
ATOM 1349 C C . ARG A 1 170 ? -10.742 -24.125 -14.242 1 96.75 170 ARG A C 1
ATOM 1351 O O . ARG A 1 170 ? -11.469 -24.375 -15.203 1 96.75 170 ARG A O 1
ATOM 1358 N N . GLN A 1 171 ? -10.906 -24.703 -13.07 1 97 171 GLN A N 1
ATOM 1359 C CA . GLN A 1 171 ? -11.914 -25.719 -12.852 1 97 171 GLN A CA 1
ATOM 1360 C C . GLN A 1 171 ? -13.188 -25.125 -12.25 1 97 171 GLN A C 1
ATOM 1362 O O . GLN A 1 171 ? -14.133 -25.859 -11.953 1 97 171 GLN A O 1
ATOM 1367 N N . HIS A 1 172 ? -13.195 -23.875 -11.977 1 97.06 172 HIS A N 1
ATOM 1368 C CA . HIS A 1 172 ? -14.398 -23.234 -11.461 1 97.06 172 HIS A CA 1
ATOM 1369 C C . HIS A 1 172 ? -15.562 -23.391 -12.438 1 97.06 172 HIS A C 1
ATOM 1371 O O . HIS A 1 172 ? -15.367 -23.344 -13.656 1 97.06 172 HIS A O 1
ATOM 1377 N N . PRO A 1 173 ? -16.781 -23.469 -12 1 96 173 PRO A N 1
ATOM 1378 C CA . PRO A 1 173 ? -17.938 -23.641 -12.867 1 96 173 PRO A CA 1
ATOM 1379 C C . PRO A 1 173 ? -18.094 -22.516 -13.891 1 96 173 PRO A C 1
ATOM 1381 O O . PRO A 1 173 ? -18.609 -22.734 -14.984 1 96 173 PRO A O 1
ATOM 1384 N N . LEU A 1 174 ? -17.609 -21.375 -13.555 1 96.25 174 LEU A N 1
ATOM 1385 C CA . LEU A 1 174 ? -17.781 -20.234 -14.43 1 96.25 174 LEU A CA 1
ATOM 1386 C C . LEU A 1 174 ? -16.625 -20.141 -15.422 1 96.25 174 LEU A C 1
ATOM 1388 O O . LEU A 1 174 ? -16.609 -19.266 -16.281 1 96.25 174 LEU A O 1
ATOM 1392 N N . ALA A 1 175 ? -15.672 -21.047 -15.359 1 95.88 175 ALA A N 1
ATOM 1393 C CA . ALA A 1 175 ? -14.453 -20.969 -16.156 1 95.88 175 ALA A CA 1
ATOM 1394 C C . ALA A 1 175 ? -14.758 -21.141 -17.641 1 95.88 175 ALA A C 1
ATOM 1396 O O . ALA A 1 175 ? -14.023 -20.641 -18.5 1 95.88 175 ALA A O 1
ATOM 1397 N N . GLY A 1 176 ? -15.797 -21.766 -17.938 1 93.94 176 GLY A N 1
ATOM 1398 C CA . GLY A 1 176 ? -16.141 -22.047 -19.328 1 93.94 176 GLY A CA 1
ATOM 1399 C C . GLY A 1 176 ? -16.766 -20.844 -20.031 1 93.94 176 GLY A C 1
ATOM 1400 O O . GLY A 1 176 ? -16.875 -20.828 -21.266 1 93.94 176 GLY A O 1
ATOM 1401 N N . ARG A 1 177 ? -17.125 -19.812 -19.312 1 93.44 177 ARG A N 1
ATOM 1402 C CA . ARG A 1 177 ? -17.734 -18.625 -19.906 1 93.44 177 ARG A CA 1
ATOM 1403 C C . ARG A 1 177 ? -16.688 -17.766 -20.609 1 93.44 177 ARG A C 1
ATOM 1405 O O . ARG A 1 177 ? -15.539 -17.719 -20.172 1 93.44 177 ARG A O 1
ATOM 1412 N N . GLU A 1 178 ? -17.109 -17.156 -21.703 1 92.19 178 GLU A N 1
ATOM 1413 C CA . GLU A 1 178 ? -16.219 -16.219 -22.391 1 92.19 178 GLU A CA 1
ATOM 1414 C C . GLU A 1 178 ? -16.031 -14.938 -21.578 1 92.19 178 GLU A C 1
ATOM 1416 O O . GLU A 1 178 ? -14.93 -14.375 -21.562 1 92.19 178 GLU A O 1
ATOM 1421 N N . LYS A 1 179 ? -17.109 -14.531 -21.016 1 94.06 179 LYS A N 1
ATOM 1422 C CA . LYS A 1 179 ? -17.125 -13.359 -20.141 1 94.06 179 LYS A CA 1
ATOM 1423 C C . LYS A 1 179 ? -17.984 -13.602 -18.922 1 94.06 179 LYS A C 1
ATOM 1425 O O . LYS A 1 179 ? -18.859 -14.469 -18.922 1 94.06 179 LYS A O 1
ATOM 1430 N N . ILE A 1 180 ? -17.719 -12.875 -17.859 1 94.56 180 ILE A N 1
ATOM 1431 C CA . ILE A 1 180 ? -18.484 -12.984 -16.625 1 94.56 180 ILE A CA 1
ATOM 1432 C C . ILE A 1 180 ? -19.25 -11.688 -16.391 1 94.56 180 ILE A C 1
ATOM 1434 O O . ILE A 1 180 ? -18.672 -10.602 -16.391 1 94.56 180 ILE A O 1
ATOM 1438 N N . ASP A 1 181 ? -20.547 -11.836 -16.266 1 93.19 181 ASP A N 1
ATOM 1439 C CA . ASP A 1 181 ? -21.375 -10.727 -15.805 1 93.19 181 ASP A CA 1
ATOM 1440 C C . ASP A 1 181 ? -21.5 -10.719 -14.281 1 93.19 181 ASP A C 1
ATOM 1442 O O . ASP A 1 181 ? -21.375 -11.766 -13.641 1 93.19 181 ASP A O 1
ATOM 1446 N N . TYR A 1 182 ? -21.797 -9.57 -13.758 1 91.88 182 TYR A N 1
ATOM 1447 C CA . TYR A 1 182 ? -21.922 -9.469 -12.305 1 91.88 182 TYR A CA 1
ATOM 1448 C C . TYR A 1 182 ? -23.016 -10.398 -11.789 1 91.88 182 TYR A C 1
ATOM 1450 O O . TYR A 1 182 ? -22.891 -10.969 -10.703 1 91.88 182 TYR A O 1
ATOM 1458 N N . ALA A 1 183 ? -24.078 -10.562 -12.562 1 91.31 183 ALA A N 1
ATOM 1459 C CA . ALA A 1 183 ? -25.188 -11.43 -12.172 1 91.31 183 ALA A CA 1
ATOM 1460 C C . ALA A 1 183 ? -24.734 -12.875 -12.039 1 91.31 183 ALA A C 1
ATOM 1462 O O . ALA A 1 183 ? -25.297 -13.648 -11.266 1 91.31 183 ALA A O 1
ATOM 1463 N N . ASP A 1 184 ? -23.688 -13.25 -12.773 1 94.38 184 ASP A N 1
ATOM 1464 C CA . ASP A 1 184 ? -23.156 -14.609 -12.734 1 94.38 184 ASP A CA 1
ATOM 1465 C C . ASP A 1 184 ? -22.516 -14.898 -11.383 1 94.38 184 ASP A C 1
ATOM 1467 O O . ASP A 1 184 ? -22.234 -16.062 -11.055 1 94.38 184 ASP A O 1
ATOM 1471 N N . LEU A 1 185 ? -22.297 -13.898 -10.531 1 94.75 185 LEU A N 1
ATOM 1472 C CA . LEU A 1 185 ? -21.547 -14.047 -9.289 1 94.75 185 LEU A CA 1
ATOM 1473 C C . LEU A 1 185 ? -22.484 -14.453 -8.148 1 94.75 185 LEU A C 1
ATOM 1475 O O . LEU A 1 185 ? -22.031 -14.586 -7 1 94.75 185 LEU A O 1
ATOM 1479 N N . GLU A 1 186 ? -23.719 -14.672 -8.516 1 92.88 186 GLU A N 1
ATOM 1480 C CA . GLU A 1 186 ? -24.672 -15.148 -7.504 1 92.88 186 GLU A CA 1
ATOM 1481 C C . GLU A 1 186 ? -24.172 -16.422 -6.836 1 92.88 186 GLU A C 1
ATOM 1483 O O . GLU A 1 186 ? -23.891 -17.422 -7.516 1 92.88 186 GLU A O 1
ATOM 1488 N N . GLY A 1 187 ? -24.031 -16.328 -5.543 1 92.81 187 GLY A N 1
ATOM 1489 C CA . GLY A 1 187 ? -23.641 -17.5 -4.781 1 92.81 187 GLY A CA 1
ATOM 1490 C C . GLY A 1 187 ? -22.125 -17.719 -4.766 1 92.81 187 GLY A C 1
ATOM 1491 O O . GLY A 1 187 ? -21.641 -18.641 -4.117 1 92.81 187 GLY A O 1
ATOM 1492 N N . ALA A 1 188 ? -21.344 -16.859 -5.434 1 94.56 188 ALA A N 1
ATOM 1493 C CA . ALA A 1 188 ? -19.891 -17.031 -5.578 1 94.56 188 ALA A CA 1
ATOM 1494 C C . ALA A 1 188 ? -19.156 -16.531 -4.34 1 94.56 188 ALA A C 1
ATOM 1496 O O . ALA A 1 188 ? -19.672 -15.688 -3.605 1 94.56 188 ALA A O 1
ATOM 1497 N N . ARG A 1 189 ? -18.016 -17.172 -4.082 1 95.19 189 ARG A N 1
ATOM 1498 C CA . ARG A 1 189 ? -17.047 -16.656 -3.127 1 95.19 189 ARG A CA 1
ATOM 1499 C C . ARG A 1 189 ? -16.172 -15.586 -3.77 1 95.19 189 ARG A C 1
ATOM 1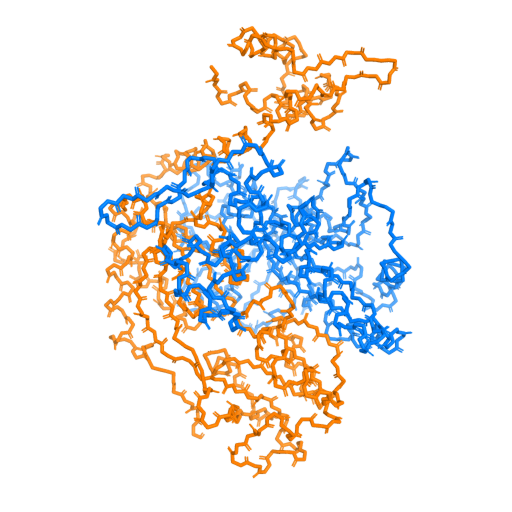501 O O . ARG A 1 189 ? -15.531 -15.836 -4.797 1 95.19 189 ARG A O 1
ATOM 1508 N N . ILE A 1 190 ? -16.125 -14.359 -3.115 1 94.31 190 ILE A N 1
ATOM 1509 C CA . ILE A 1 190 ? -15.469 -13.227 -3.76 1 94.31 190 ILE A CA 1
ATOM 1510 C C . ILE A 1 190 ? -14.367 -12.688 -2.857 1 94.31 190 ILE A C 1
ATOM 1512 O O . ILE A 1 190 ? -14.531 -12.625 -1.636 1 94.31 190 ILE A O 1
ATOM 1516 N N . VAL A 1 191 ? -13.242 -12.391 -3.479 1 94.94 191 VAL A N 1
ATOM 1517 C CA . VAL A 1 191 ? -12.188 -11.602 -2.85 1 94.94 191 VAL A CA 1
ATOM 1518 C C . VAL A 1 191 ? -11.812 -10.43 -3.748 1 94.94 191 VAL A C 1
ATOM 1520 O O . VAL A 1 191 ? -11.594 -10.602 -4.949 1 94.94 191 VAL A O 1
ATOM 1523 N N . SER A 1 192 ? -11.797 -9.25 -3.232 1 91.88 192 SER A N 1
ATOM 1524 C CA . SER A 1 192 ? -11.508 -8.055 -4.016 1 91.88 192 SER A CA 1
ATOM 1525 C C . SER A 1 192 ? -10.992 -6.922 -3.127 1 91.88 192 SER A C 1
ATOM 1527 O O . SER A 1 192 ? -10.945 -7.059 -1.903 1 91.88 192 SER A O 1
ATOM 1529 N N . LYS A 1 193 ? -10.555 -5.891 -3.793 1 89.06 193 LYS A N 1
ATOM 1530 C CA . LYS A 1 193 ? -10.234 -4.668 -3.061 1 89.06 193 LYS A CA 1
ATOM 1531 C C . LYS A 1 193 ? -11.453 -4.164 -2.283 1 89.06 193 LYS A C 1
ATOM 1533 O O . LYS A 1 193 ? -12.586 -4.316 -2.732 1 89.06 193 LYS A O 1
ATOM 1538 N N . GLY A 1 194 ? -11.188 -3.637 -1.179 1 80.44 194 GLY A N 1
ATOM 1539 C CA . GLY A 1 194 ? -12.258 -3.314 -0.252 1 80.44 194 GLY A CA 1
ATOM 1540 C C . GLY A 1 194 ? -12.648 -1.85 -0.281 1 80.44 194 GLY A C 1
ATOM 1541 O O . GLY A 1 194 ? -12.375 -1.146 -1.255 1 80.44 194 GLY A O 1
ATOM 1542 N N . ARG A 1 195 ? -13.281 -1.486 0.7 1 76.12 195 ARG A N 1
ATOM 1543 C CA . ARG A 1 195 ? -13.953 -0.199 0.852 1 76.12 195 ARG A CA 1
ATOM 1544 C C . ARG A 1 195 ? -12.938 0.944 0.87 1 76.12 195 ARG A C 1
ATOM 1546 O O . ARG A 1 195 ? -13.297 2.098 0.614 1 76.12 195 ARG A O 1
ATOM 1553 N N . ALA A 1 196 ? -11.711 0.596 1.126 1 78.5 196 ALA A N 1
ATOM 1554 C CA . ALA A 1 196 ? -10.68 1.631 1.119 1 78.5 196 ALA A CA 1
ATOM 1555 C C . ALA A 1 196 ? -10.328 2.041 -0.307 1 78.5 196 ALA A C 1
ATOM 1557 O O . ALA A 1 196 ? -9.68 3.068 -0.521 1 78.5 196 ALA A O 1
ATOM 1558 N N . TYR A 1 197 ? -10.727 1.254 -1.202 1 82.62 197 TYR A N 1
ATOM 1559 C CA . TYR A 1 197 ? -10.469 1.494 -2.619 1 82.62 197 TYR A CA 1
ATOM 1560 C C . TYR A 1 197 ? -11.719 2.021 -3.314 1 82.62 197 TYR A C 1
ATOM 1562 O O . TYR A 1 197 ? -12.727 1.317 -3.414 1 82.62 197 TYR A O 1
ATOM 1570 N N . GLN A 1 198 ? -11.648 3.154 -3.836 1 75.88 198 GLN A N 1
ATOM 1571 C CA . GLN A 1 198 ? -12.812 3.729 -4.5 1 75.88 198 GLN A CA 1
ATOM 1572 C C . GLN A 1 198 ? -13 3.135 -5.895 1 75.88 198 GLN A C 1
ATOM 1574 O O . GLN A 1 198 ? -14.133 3.006 -6.375 1 75.88 198 GLN A O 1
ATOM 1579 N N . CYS A 1 199 ? -11.961 2.752 -6.477 1 74 199 CYS A N 1
ATOM 1580 C CA . CYS A 1 199 ? -11.969 2.299 -7.863 1 74 199 CYS A CA 1
ATOM 1581 C C . CYS A 1 199 ? -12.859 1.07 -8.031 1 74 199 CYS A C 1
ATOM 1583 O O . CYS A 1 199 ? -13.461 0.874 -9.086 1 74 199 CYS A O 1
ATOM 1585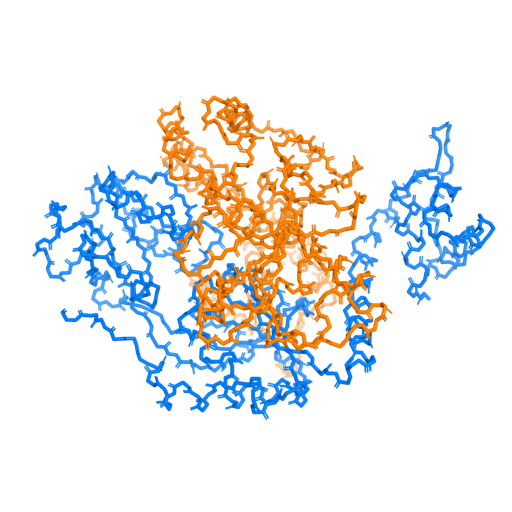 N N . PHE A 1 200 ? -12.961 0.234 -7.074 1 76.62 200 PHE A N 1
ATOM 1586 C CA . PHE A 1 200 ? -13.758 -0.979 -7.238 1 76.62 200 PHE A CA 1
ATOM 1587 C C . PHE A 1 200 ? -14.984 -0.952 -6.34 1 76.62 200 PHE A C 1
ATOM 1589 O O . PHE A 1 200 ? -15.953 -1.68 -6.574 1 76.62 200 PHE A O 1
ATOM 1596 N N . ARG A 1 201 ? -14.883 -0.121 -5.461 1 74 201 ARG A N 1
ATOM 1597 C CA . ARG A 1 201 ? -16.016 -0.061 -4.531 1 74 201 ARG A CA 1
ATOM 1598 C C . ARG A 1 201 ? -17.297 0.349 -5.246 1 74 201 ARG A C 1
ATOM 1600 O O . ARG A 1 201 ? -18.359 -0.218 -4.996 1 74 201 ARG A O 1
ATOM 1607 N N . HIS A 1 202 ? -17.141 1.275 -6.102 1 70.88 202 HIS A N 1
ATOM 1608 C CA . HIS A 1 202 ? -18.297 1.757 -6.84 1 70.88 202 HIS A CA 1
ATOM 1609 C C . HIS A 1 202 ? -18.953 0.633 -7.637 1 70.88 202 HIS A C 1
ATOM 1611 O O . HIS A 1 202 ? -20.172 0.471 -7.609 1 70.88 202 HIS A O 1
ATOM 1617 N N . ASN A 1 203 ? -18.172 -0.142 -8.281 1 77.5 203 ASN A N 1
ATOM 1618 C CA . ASN A 1 203 ? -18.703 -1.244 -9.078 1 77.5 203 ASN A CA 1
ATOM 1619 C C . ASN A 1 203 ? -19.328 -2.32 -8.203 1 77.5 203 ASN A C 1
ATOM 1621 O O . ASN A 1 203 ? -20.375 -2.871 -8.547 1 77.5 203 ASN A O 1
ATOM 1625 N N . ILE A 1 204 ? -18.688 -2.602 -7.113 1 79.56 204 ILE A N 1
ATOM 1626 C CA . ILE A 1 204 ? -19.203 -3.609 -6.195 1 79.56 204 ILE A CA 1
ATOM 1627 C C . ILE A 1 204 ? -20.562 -3.16 -5.652 1 79.56 204 ILE A C 1
ATOM 1629 O O . ILE A 1 204 ? -21.516 -3.939 -5.629 1 79.56 204 ILE A O 1
ATOM 1633 N N . ASP A 1 205 ? -20.594 -1.927 -5.324 1 74.94 205 ASP A N 1
ATOM 1634 C CA . ASP A 1 205 ? -21.844 -1.382 -4.805 1 74.94 205 ASP A CA 1
ATOM 1635 C C . ASP A 1 205 ? -22.938 -1.393 -5.871 1 74.94 205 ASP A C 1
ATOM 1637 O O . ASP A 1 205 ? -24.031 -1.888 -5.637 1 74.94 205 ASP A O 1
ATOM 1641 N N . LYS A 1 206 ? -22.625 -0.915 -6.918 1 74.88 206 LYS A N 1
ATOM 1642 C CA . LYS A 1 206 ? -23.594 -0.692 -7.992 1 74.88 206 LYS A CA 1
ATOM 1643 C C . LYS A 1 206 ? -24.078 -2.016 -8.578 1 74.88 206 LYS A C 1
ATOM 1645 O O . LYS A 1 206 ? -25.266 -2.172 -8.867 1 74.88 206 LYS A O 1
ATOM 1650 N N . TYR A 1 207 ? -23.219 -2.998 -8.727 1 83 207 TYR A N 1
ATOM 1651 C CA . TYR A 1 207 ? -23.562 -4.156 -9.539 1 83 207 TYR A CA 1
ATOM 1652 C C . TYR A 1 207 ? -23.766 -5.395 -8.672 1 83 207 TYR A C 1
ATOM 1654 O O . TYR A 1 207 ? -24.328 -6.391 -9.125 1 83 207 TYR A O 1
ATOM 1662 N N . ILE A 1 208 ? -23.312 -5.332 -7.426 1 81.69 208 ILE A N 1
ATOM 1663 C CA . ILE A 1 208 ? -23.406 -6.535 -6.605 1 81.69 208 ILE A CA 1
ATOM 1664 C C . ILE A 1 208 ? -24.297 -6.27 -5.391 1 81.69 208 ILE A C 1
ATOM 1666 O O . ILE A 1 208 ? -25.328 -6.926 -5.207 1 81.69 208 ILE A O 1
ATOM 1670 N N . LEU A 1 209 ? -23.953 -5.262 -4.742 1 73.5 209 LEU A N 1
ATOM 1671 C CA . LEU A 1 209 ? -24.609 -5.062 -3.451 1 73.5 209 LEU A CA 1
ATOM 1672 C C . LEU A 1 209 ? -25.984 -4.434 -3.631 1 73.5 209 LEU A C 1
ATOM 1674 O O . LEU A 1 209 ? -26.969 -4.898 -3.043 1 73.5 209 LEU A O 1
ATOM 1678 N N . LEU A 1 210 ? -26.109 -3.389 -4.398 1 72.81 210 LEU A N 1
ATOM 1679 C CA . LEU A 1 210 ? -27.375 -2.689 -4.586 1 72.81 210 LEU A CA 1
ATOM 1680 C C . LEU A 1 210 ? -28.406 -3.611 -5.215 1 72.81 210 LEU A C 1
ATOM 1682 O O . LEU A 1 210 ? -29.562 -3.66 -4.762 1 72.81 210 LEU A O 1
ATOM 1686 N N . PRO A 1 211 ? -28.047 -4.34 -6.223 1 77.56 211 PRO A N 1
ATOM 1687 C CA . PRO A 1 211 ? -29.016 -5.285 -6.797 1 77.56 211 PRO A CA 1
ATOM 1688 C C . PRO A 1 211 ? -29.328 -6.445 -5.855 1 77.56 211 PRO A C 1
ATOM 1690 O O . PRO A 1 211 ? -30.234 -7.242 -6.137 1 77.56 211 PRO A O 1
ATOM 1693 N N . GLY A 1 212 ? -28.5 -6.645 -4.809 1 77.88 212 GLY A N 1
ATOM 1694 C CA . GLY A 1 212 ? -28.797 -7.645 -3.793 1 77.88 212 GLY A CA 1
ATOM 1695 C C . GLY A 1 212 ? -28.281 -9.023 -4.152 1 77.88 212 GLY A C 1
ATOM 1696 O O . GLY A 1 212 ? -28.891 -10.031 -3.797 1 77.88 212 GLY A O 1
ATOM 1697 N N . LEU A 1 213 ? -27.297 -9.102 -4.949 1 85.44 213 LEU A N 1
ATOM 1698 C CA . LEU A 1 213 ? -26.688 -10.398 -5.246 1 85.44 213 LEU A CA 1
ATOM 1699 C C . LEU A 1 213 ? -26.156 -11.047 -3.98 1 85.44 213 LEU A C 1
ATOM 1701 O O . LEU A 1 213 ? -25.531 -10.383 -3.15 1 85.44 213 LEU A O 1
ATOM 1705 N N . ASN A 1 214 ? -26.453 -12.281 -3.867 1 88.31 214 ASN A N 1
ATOM 1706 C CA . ASN A 1 214 ? -25.922 -13.039 -2.746 1 88.31 214 ASN A CA 1
ATOM 1707 C C . ASN A 1 214 ? -24.5 -13.539 -3.041 1 88.31 214 ASN A C 1
ATOM 1709 O O . ASN A 1 214 ? -24.328 -14.555 -3.721 1 88.31 214 ASN A O 1
ATOM 1713 N N . VAL A 1 215 ? -23.547 -12.875 -2.477 1 90.12 215 VAL A N 1
ATOM 1714 C CA . VAL A 1 215 ? -22.141 -13.281 -2.629 1 90.12 215 VAL A CA 1
ATOM 1715 C C . VAL A 1 215 ? -21.516 -13.484 -1.255 1 90.12 215 VAL A C 1
ATOM 1717 O O . VAL A 1 215 ? -22.016 -12.969 -0.252 1 90.12 215 VAL A O 1
ATOM 1720 N N . ASP A 1 216 ? -20.531 -14.328 -1.259 1 91.44 216 ASP A N 1
ATOM 1721 C CA . ASP A 1 216 ? -19.734 -14.555 -0.049 1 91.44 216 ASP A CA 1
ATOM 1722 C C . ASP A 1 216 ? -18.406 -13.828 -0.126 1 91.44 216 ASP A C 1
ATOM 1724 O O . ASP A 1 216 ? -17.438 -14.352 -0.686 1 91.44 216 ASP A O 1
ATOM 1728 N N . ILE A 1 217 ? -18.312 -12.695 0.464 1 89.06 217 ILE A N 1
ATOM 1729 C CA . ILE A 1 217 ? -17.062 -11.938 0.482 1 89.06 217 ILE A CA 1
ATOM 1730 C C . ILE A 1 217 ? -16.141 -12.477 1.577 1 89.06 217 ILE A C 1
ATOM 1732 O O . ILE A 1 217 ? -16.344 -12.18 2.758 1 89.06 217 ILE A O 1
ATOM 1736 N N . VAL A 1 218 ? -15.141 -13.18 1.232 1 91.44 218 VAL A N 1
ATOM 1737 C CA . VAL A 1 218 ? -14.234 -13.828 2.176 1 91.44 218 VAL A CA 1
ATOM 1738 C C . VAL A 1 218 ? -13.383 -12.781 2.881 1 91.44 218 VAL A C 1
ATOM 1740 O O . VAL A 1 218 ? -13.117 -12.891 4.078 1 91.44 218 VAL A O 1
ATOM 1743 N N . ALA A 1 219 ? -12.953 -11.828 2.078 1 91.69 219 ALA A N 1
ATOM 1744 C CA . ALA A 1 219 ? -12.133 -10.719 2.562 1 91.69 219 ALA A CA 1
ATOM 1745 C C . ALA A 1 219 ? -12.008 -9.625 1.506 1 91.69 219 ALA A C 1
ATOM 1747 O O . ALA A 1 219 ? -12.219 -9.875 0.317 1 91.69 219 ALA A O 1
ATOM 1748 N N . GLU A 1 220 ? -11.781 -8.508 1.981 1 92.62 220 GLU A N 1
ATOM 1749 C CA . GLU A 1 220 ? -11.406 -7.398 1.116 1 92.62 220 GLU A CA 1
ATOM 1750 C C . GLU A 1 220 ? -9.906 -7.113 1.204 1 92.62 220 GLU A C 1
ATOM 1752 O O . GLU A 1 220 ? -9.406 -6.703 2.252 1 92.62 220 GLU A O 1
ATOM 1757 N N . THR A 1 221 ? -9.234 -7.348 0.108 1 94.75 221 THR A N 1
ATOM 1758 C CA . THR A 1 221 ? -7.785 -7.176 0.102 1 94.75 221 THR A CA 1
ATOM 1759 C C . THR A 1 221 ? -7.27 -6.98 -1.321 1 94.75 221 THR A C 1
ATOM 1761 O O . THR A 1 221 ? -7.918 -7.398 -2.283 1 94.75 221 THR A O 1
ATOM 1764 N N . ALA A 1 222 ? -6.176 -6.301 -1.372 1 94.19 222 ALA A N 1
ATOM 1765 C CA . ALA A 1 222 ? -5.469 -6.184 -2.645 1 94.19 222 ALA A CA 1
ATOM 1766 C C . ALA A 1 222 ? -4.211 -7.047 -2.656 1 94.19 222 ALA A C 1
ATOM 1768 O O . ALA A 1 222 ? -3.457 -7.043 -3.631 1 94.19 222 ALA A O 1
ATOM 1769 N N . ASP A 1 223 ? -4.02 -7.82 -1.599 1 94.31 223 ASP A N 1
ATOM 1770 C CA . ASP A 1 223 ? -2.805 -8.625 -1.479 1 94.31 223 ASP A CA 1
ATOM 1771 C C . ASP A 1 223 ? -2.826 -9.797 -2.455 1 94.31 223 ASP A C 1
ATOM 1773 O O . ASP A 1 223 ? -3.619 -10.727 -2.299 1 94.31 223 ASP A O 1
ATOM 1777 N N . GLU A 1 224 ? -1.878 -9.758 -3.328 1 94.06 224 GLU A N 1
ATOM 1778 C CA . GLU A 1 224 ? -1.9 -10.719 -4.43 1 94.06 224 GLU A CA 1
ATOM 1779 C C . GLU A 1 224 ? -1.613 -12.133 -3.938 1 94.06 224 GLU A C 1
ATOM 1781 O O . GLU A 1 224 ? -2.164 -13.102 -4.461 1 94.06 224 GLU A O 1
ATOM 1786 N N . MET A 1 225 ? -0.767 -12.305 -2.98 1 93.19 225 MET A N 1
ATOM 1787 C CA . MET A 1 225 ? -0.467 -13.633 -2.461 1 93.19 225 MET A CA 1
ATOM 1788 C C . MET A 1 225 ? -1.706 -14.266 -1.836 1 93.19 225 MET A C 1
ATOM 1790 O O . MET A 1 225 ? -1.979 -15.453 -2.049 1 93.19 225 MET A O 1
ATOM 1794 N N . ILE A 1 226 ? -2.414 -13.516 -1.119 1 95.25 226 ILE A N 1
ATOM 1795 C CA . ILE A 1 226 ? -3.639 -13.984 -0.477 1 95.25 226 ILE A CA 1
ATOM 1796 C C . ILE A 1 226 ? -4.684 -14.312 -1.539 1 95.25 226 ILE A C 1
ATOM 1798 O O . ILE A 1 226 ? -5.309 -15.375 -1.494 1 95.25 226 ILE A O 1
ATOM 1802 N N . ILE A 1 227 ? -4.828 -13.461 -2.465 1 96.69 227 ILE A N 1
ATOM 1803 C CA . ILE A 1 227 ? -5.816 -13.625 -3.527 1 96.69 227 ILE A CA 1
ATOM 1804 C C . ILE A 1 227 ? -5.535 -14.906 -4.305 1 96.69 227 ILE A C 1
ATOM 1806 O O . ILE A 1 227 ? -6.441 -15.719 -4.52 1 96.69 227 ILE A O 1
ATOM 1810 N N . THR A 1 228 ? -4.281 -15.109 -4.676 1 96.06 228 THR A N 1
ATOM 1811 C CA . THR A 1 228 ? -3.891 -16.281 -5.445 1 96.06 228 THR A CA 1
ATOM 1812 C C . THR A 1 228 ? -4.203 -17.562 -4.676 1 96.06 228 THR A C 1
ATOM 1814 O O . THR A 1 228 ? -4.758 -18.516 -5.234 1 96.06 228 THR A O 1
ATOM 1817 N N . ASP A 1 229 ? -3.867 -17.531 -3.438 1 96.19 229 ASP A N 1
ATOM 1818 C CA . ASP A 1 229 ? -4.109 -18.703 -2.611 1 96.19 229 ASP A CA 1
ATOM 1819 C C . ASP A 1 229 ? -5.605 -19 -2.498 1 96.19 229 ASP A C 1
ATOM 1821 O O . ASP A 1 229 ? -6.023 -20.156 -2.578 1 96.19 229 ASP A O 1
ATOM 1825 N N . LEU A 1 230 ? -6.406 -18.016 -2.342 1 96.88 230 LEU A N 1
ATOM 1826 C CA . LEU A 1 230 ? -7.852 -18.172 -2.213 1 96.88 230 LEU A CA 1
ATOM 1827 C C . LEU A 1 230 ? -8.461 -18.703 -3.504 1 96.88 230 LEU A C 1
ATOM 1829 O O . LEU A 1 230 ? -9.398 -19.5 -3.471 1 96.88 230 LEU A O 1
ATOM 1833 N N . ILE A 1 231 ? -7.926 -18.297 -4.637 1 97.5 231 ILE A N 1
ATOM 1834 C CA . ILE A 1 231 ? -8.406 -18.781 -5.922 1 97.5 231 ILE A CA 1
ATOM 1835 C C . ILE A 1 231 ? -8.047 -20.266 -6.07 1 97.5 231 ILE A C 1
ATOM 1837 O O . ILE A 1 231 ? -8.906 -21.094 -6.379 1 97.5 231 ILE A O 1
ATOM 1841 N N . LEU A 1 232 ? -6.77 -20.609 -5.754 1 96.88 232 LEU A N 1
ATOM 1842 C CA . LEU A 1 232 ? -6.223 -21.922 -6.043 1 96.88 232 LEU A CA 1
ATOM 1843 C C . LEU A 1 232 ? -6.801 -22.969 -5.09 1 96.88 232 LEU A C 1
ATOM 1845 O O . LEU A 1 232 ? -7.059 -24.109 -5.496 1 96.88 232 LEU A O 1
ATOM 1849 N N . ARG A 1 233 ? -7.066 -22.562 -3.875 1 95.44 233 ARG A N 1
ATOM 1850 C CA . ARG A 1 233 ? -7.336 -23.562 -2.861 1 95.44 233 ARG A CA 1
ATOM 1851 C C . ARG A 1 233 ? -8.781 -23.484 -2.367 1 95.44 233 ARG A C 1
ATOM 1853 O O . ARG A 1 233 ? -9.281 -24.406 -1.737 1 95.44 233 ARG A O 1
ATOM 1860 N N . HIS A 1 234 ? -9.453 -22.344 -2.688 1 94.75 234 HIS A N 1
ATOM 1861 C CA . HIS A 1 234 ? -10.75 -22.172 -2.055 1 94.75 234 HIS A CA 1
ATOM 1862 C C . HIS A 1 234 ? -11.797 -21.688 -3.057 1 94.75 234 HIS A C 1
ATOM 1864 O O . HIS A 1 234 ? -12.844 -21.172 -2.668 1 94.75 234 HIS A O 1
ATOM 1870 N N . GLN A 1 235 ? -11.516 -21.688 -4.363 1 95.19 235 GLN A N 1
ATOM 1871 C CA . GLN A 1 235 ? -12.43 -21.422 -5.465 1 95.19 235 GLN A CA 1
ATOM 1872 C C . GLN A 1 235 ? -13.008 -20.016 -5.363 1 95.19 235 GLN A C 1
ATOM 1874 O O . GLN A 1 235 ? -14.195 -19.812 -5.625 1 95.19 235 GLN A O 1
ATOM 1879 N N . ALA A 1 236 ? -12.219 -19.141 -4.809 1 97.5 236 ALA A N 1
ATOM 1880 C CA . ALA A 1 236 ? -12.641 -17.75 -4.785 1 97.5 236 ALA A CA 1
ATOM 1881 C C . ALA A 1 236 ? -12.5 -17.109 -6.164 1 97.5 236 ALA A C 1
ATOM 1883 O O . ALA A 1 236 ? -11.695 -17.547 -6.98 1 97.5 236 ALA A O 1
ATOM 1884 N N . ILE A 1 237 ? -13.391 -16.125 -6.43 1 97.5 237 ILE A N 1
ATOM 1885 C CA . ILE A 1 237 ? -13.289 -15.281 -7.621 1 97.5 237 ILE A CA 1
ATOM 1886 C C . ILE A 1 237 ? -12.758 -13.906 -7.238 1 97.5 237 ILE A C 1
ATOM 1888 O O . ILE A 1 237 ? -13.305 -13.25 -6.344 1 97.5 237 ILE A O 1
ATOM 1892 N N . ASN A 1 238 ? -11.672 -13.531 -7.84 1 97.12 238 ASN A N 1
ATOM 1893 C CA . ASN A 1 238 ? -11.125 -12.195 -7.613 1 97.12 238 ASN A CA 1
ATOM 1894 C C . ASN A 1 238 ? -11.625 -11.203 -8.656 1 97.12 238 ASN A C 1
ATOM 1896 O O . ASN A 1 238 ? -11.602 -11.484 -9.859 1 97.12 238 ASN A O 1
ATOM 1900 N N . LEU A 1 239 ? -12.133 -10.125 -8.242 1 95.12 239 LEU A N 1
ATOM 1901 C CA . LEU A 1 239 ? -12.523 -9.023 -9.109 1 95.12 239 LEU A CA 1
ATOM 1902 C C . LEU A 1 239 ? -11.484 -7.906 -9.062 1 95.12 239 LEU A C 1
ATOM 1904 O O . LEU A 1 239 ? -11.172 -7.387 -7.992 1 95.12 239 LEU A O 1
ATOM 1908 N N . GLY A 1 240 ? -10.945 -7.559 -10.203 1 93.81 240 GLY A N 1
ATOM 1909 C CA . GLY A 1 240 ? -9.906 -6.539 -10.258 1 93.81 240 GLY A CA 1
ATOM 1910 C C . GLY A 1 240 ? -9.664 -6.004 -11.656 1 93.81 240 GLY A C 1
ATOM 1911 O O . GLY A 1 240 ? -10.586 -5.93 -12.469 1 93.81 240 GLY A O 1
ATOM 1912 N N . TYR A 1 241 ? -8.469 -5.5 -11.875 1 94.19 241 TYR A N 1
ATOM 1913 C CA . TYR A 1 241 ? -8.047 -4.949 -13.164 1 94.19 241 TYR A CA 1
ATOM 1914 C C . TYR A 1 241 ? -7.129 -5.918 -13.891 1 94.19 241 TYR A C 1
ATOM 1916 O O . TYR A 1 241 ? -6.387 -6.676 -13.266 1 94.19 241 TYR A O 1
ATOM 1924 N N . ASP A 1 242 ? -7.117 -5.816 -15.172 1 95.62 242 ASP A N 1
ATOM 1925 C CA . ASP A 1 242 ? -6.344 -6.754 -15.977 1 95.62 242 ASP A CA 1
ATOM 1926 C C . ASP A 1 242 ? -4.852 -6.449 -15.898 1 95.62 242 ASP A C 1
ATOM 1928 O O . ASP A 1 242 ? -4.02 -7.332 -16.109 1 95.62 242 ASP A O 1
ATOM 1932 N N . TYR A 1 243 ? -4.418 -5.207 -15.547 1 95.06 243 TYR A N 1
ATOM 1933 C CA . TYR A 1 243 ? -2.986 -4.938 -15.43 1 95.06 243 TYR A CA 1
ATOM 1934 C C . TYR A 1 243 ? -2.373 -5.746 -14.289 1 95.06 243 TYR A C 1
ATOM 1936 O O . TYR A 1 243 ? -1.197 -6.109 -14.344 1 95.06 243 TYR A O 1
ATOM 1944 N N . SER A 1 244 ? -3.156 -5.945 -13.266 1 93.31 244 SER A N 1
ATOM 1945 C CA . SER A 1 244 ? -2.691 -6.766 -12.148 1 93.31 244 SER A CA 1
ATOM 1946 C C . SER A 1 244 ? -2.762 -8.25 -12.492 1 93.31 244 SER A C 1
ATOM 1948 O O . SER A 1 244 ? -1.884 -9.023 -12.102 1 93.31 244 SER A O 1
ATOM 1950 N N . ALA A 1 245 ? -3.777 -8.641 -13.211 1 93.88 245 ALA A N 1
ATOM 1951 C CA . ALA A 1 245 ? -3.986 -10.047 -13.57 1 93.88 245 ALA A CA 1
ATOM 1952 C C . ALA A 1 245 ? -2.848 -10.562 -14.445 1 93.88 245 ALA A C 1
ATOM 1954 O O . ALA A 1 245 ? -2.369 -11.68 -14.25 1 93.88 245 ALA A O 1
ATOM 1955 N N . VAL A 1 246 ? -2.355 -9.797 -15.359 1 93.5 246 VAL A N 1
ATOM 1956 C CA . VAL A 1 246 ? -1.363 -10.242 -16.328 1 93.5 246 VAL A CA 1
ATOM 1957 C C . VAL A 1 246 ? -0.01 -10.422 -15.641 1 93.5 246 VAL A C 1
ATOM 1959 O O . VAL A 1 246 ? 0.873 -11.102 -16.172 1 93.5 246 VAL A O 1
ATOM 1962 N N . LEU A 1 247 ? 0.17 -9.828 -14.484 1 91.25 247 LEU A N 1
ATOM 1963 C CA . LEU A 1 247 ? 1.404 -9.953 -13.719 1 91.25 247 LEU A CA 1
ATOM 1964 C C . LEU A 1 247 ? 1.458 -11.289 -12.984 1 91.25 247 LEU A C 1
ATOM 1966 O O . LEU A 1 247 ? 2.537 -11.758 -12.617 1 91.25 247 LEU A O 1
ATOM 1970 N N . ASN A 1 248 ? 0.301 -11.812 -12.719 1 89.56 248 ASN A N 1
ATOM 1971 C CA . ASN A 1 248 ? 0.198 -12.969 -11.836 1 89.56 248 ASN A CA 1
ATOM 1972 C C . ASN A 1 248 ? -0.343 -14.195 -12.57 1 89.56 248 ASN A C 1
ATOM 1974 O O . ASN A 1 248 ? -1.296 -14.828 -12.117 1 89.56 248 ASN A O 1
ATOM 1978 N N . ASN A 1 249 ? 0.364 -14.445 -13.57 1 88.88 249 ASN A N 1
ATOM 1979 C CA . ASN A 1 249 ? -0.046 -15.602 -14.359 1 88.88 249 ASN A CA 1
ATOM 1980 C C . ASN A 1 249 ? 0.204 -16.906 -13.609 1 88.88 249 ASN A C 1
ATOM 1982 O O . ASN A 1 249 ? 1.222 -17.047 -12.93 1 88.88 249 ASN A O 1
ATOM 1986 N N . HIS A 1 250 ? -0.674 -17.75 -13.625 1 93 250 HIS A N 1
ATOM 1987 C CA . HIS A 1 250 ? -0.625 -19.094 -13.07 1 93 250 HIS A CA 1
ATOM 1988 C C . HIS A 1 250 ? -1.384 -20.078 -13.953 1 93 250 HIS A C 1
ATOM 1990 O O . HIS A 1 250 ? -2.461 -19.766 -14.461 1 93 250 HIS A O 1
ATOM 1996 N N . PRO A 1 251 ? -0.846 -21.25 -14.156 1 94.25 251 PRO A N 1
ATOM 1997 C CA . PRO A 1 251 ? -1.469 -22.203 -15.078 1 94.25 251 PRO A CA 1
ATOM 1998 C C . PRO A 1 251 ? -2.895 -22.578 -14.672 1 94.25 251 PRO A C 1
ATOM 2000 O O . PRO A 1 251 ? -3.719 -22.906 -15.531 1 94.25 251 PRO A O 1
ATOM 2003 N N . ASP A 1 252 ? -3.154 -22.484 -13.383 1 96.94 252 ASP A N 1
ATOM 2004 C CA . ASP A 1 252 ? -4.461 -22.922 -12.906 1 96.94 252 ASP A CA 1
ATOM 2005 C C . ASP A 1 252 ? -5.391 -21.734 -12.68 1 96.94 252 ASP A C 1
ATOM 2007 O O . ASP A 1 252 ? -6.496 -21.891 -12.156 1 96.94 252 ASP A O 1
ATOM 2011 N N . ILE A 1 253 ? -4.969 -20.562 -13 1 97.25 253 ILE A N 1
ATOM 2012 C CA . ILE A 1 253 ? -5.789 -19.359 -12.836 1 97.25 253 ILE A CA 1
ATOM 2013 C C . ILE A 1 253 ? -6.07 -18.734 -14.203 1 97.25 253 ILE A C 1
ATOM 2015 O O . ILE A 1 253 ? -5.148 -18.516 -14.992 1 97.25 253 ILE A O 1
ATOM 2019 N N . ILE A 1 254 ? -7.305 -18.516 -14.477 1 96.38 254 ILE A N 1
ATOM 2020 C CA . ILE A 1 254 ? -7.668 -17.875 -15.734 1 96.38 254 ILE A CA 1
ATOM 2021 C C . ILE A 1 254 ? -8.352 -16.547 -15.469 1 96.38 254 ILE A C 1
ATOM 2023 O O . ILE A 1 254 ? -8.969 -16.359 -14.414 1 96.38 254 ILE A O 1
ATOM 2027 N N . SER A 1 255 ? -8.172 -15.625 -16.375 1 96.12 255 SER A N 1
ATOM 2028 C CA . SER A 1 255 ? -8.797 -14.305 -16.312 1 96.12 255 SER A CA 1
ATOM 2029 C C . SER A 1 255 ? -9.891 -14.156 -17.359 1 96.12 255 SER A C 1
ATOM 2031 O O . SER A 1 255 ? -9.703 -14.555 -18.516 1 96.12 255 SER A O 1
ATOM 2033 N N . LYS A 1 256 ? -11.055 -13.633 -16.938 1 95.69 256 LYS A N 1
ATOM 2034 C CA . LYS A 1 256 ? -12.172 -13.367 -17.844 1 95.69 256 LYS A CA 1
ATOM 2035 C C . LYS A 1 256 ? -12.594 -11.898 -17.781 1 95.69 256 LYS A C 1
ATOM 2037 O O . LYS A 1 256 ? -12.586 -11.289 -16.719 1 95.69 256 LYS A O 1
ATOM 2042 N N . PRO A 1 257 ? -12.945 -11.359 -18.969 1 94.75 257 PRO A N 1
ATOM 2043 C CA . PRO A 1 257 ? -13.516 -10.008 -18.922 1 94.75 257 PRO A CA 1
ATOM 2044 C C . PRO A 1 257 ? -14.734 -9.922 -18 1 94.75 257 PRO A C 1
ATOM 2046 O O . PRO A 1 257 ? -15.555 -10.844 -17.969 1 94.75 257 PRO A O 1
ATOM 2049 N N . LEU A 1 258 ? -14.734 -8.828 -17.203 1 93.62 258 LEU A N 1
ATOM 2050 C CA . LEU A 1 258 ? -15.836 -8.531 -16.297 1 93.62 258 LEU A CA 1
ATOM 2051 C C . LEU A 1 258 ? -16.547 -7.242 -16.703 1 93.62 258 LEU A C 1
ATOM 2053 O O . LEU A 1 258 ? -15.891 -6.258 -17.062 1 93.62 258 LEU A O 1
ATOM 2057 N N . GLY A 1 259 ? -17.812 -7.16 -16.672 1 83.31 259 GLY A N 1
ATOM 2058 C CA . GLY A 1 259 ? -18.484 -5.891 -16.906 1 83.31 259 GLY A CA 1
ATOM 2059 C C . GLY A 1 259 ? -19.875 -6.047 -17.5 1 83.31 259 GLY A C 1
ATOM 2060 O O . GLY A 1 259 ? -20.359 -7.172 -17.688 1 83.31 259 GLY A O 1
ATOM 2061 N N . THR A 1 260 ? -20.359 -4.715 -17.359 1 77.5 260 THR A N 1
ATOM 2062 C CA . THR A 1 260 ? -21.609 -4.559 -18.109 1 77.5 260 THR A CA 1
ATOM 2063 C C . THR A 1 260 ? -21.359 -3.92 -19.469 1 77.5 260 THR A C 1
ATOM 2065 O O . THR A 1 260 ? -20.281 -3.361 -19.703 1 77.5 260 THR A O 1
ATOM 2068 N N . GLY A 1 261 ? -21.625 -4.516 -20.578 1 72.69 261 GLY A N 1
ATOM 2069 C CA . GLY A 1 261 ? -21.438 -3.996 -21.922 1 72.69 261 GLY A CA 1
ATOM 2070 C C . GLY A 1 261 ? -20.969 -2.553 -21.953 1 72.69 261 GLY A C 1
ATOM 2071 O O . GLY A 1 261 ? -20.094 -2.188 -22.734 1 72.69 261 GLY A O 1
ATOM 2072 N N . ASP A 1 262 ? -21.25 -1.562 -20.984 1 78.56 262 ASP A N 1
ATOM 2073 C CA . ASP A 1 262 ? -20.922 -0.142 -21.047 1 78.56 262 ASP A CA 1
ATOM 2074 C C . ASP A 1 262 ? -19.859 0.216 -20.016 1 78.56 262 ASP A C 1
ATOM 2076 O O . ASP A 1 262 ? -19.234 1.278 -20.094 1 78.56 262 ASP A O 1
ATOM 2080 N N . ASP A 1 263 ? -19.594 -0.534 -19.078 1 83.19 263 ASP A N 1
ATOM 2081 C CA . ASP A 1 263 ? -18.609 -0.33 -18.016 1 83.19 263 ASP A CA 1
ATOM 2082 C C . ASP A 1 263 ? -17.609 -1.479 -17.969 1 83.19 263 ASP A C 1
ATOM 2084 O O . ASP A 1 263 ? -17.812 -2.469 -17.266 1 83.19 263 ASP A O 1
ATOM 2088 N N . ILE A 1 264 ? -16.453 -1.3 -18.734 1 88.81 264 ILE A N 1
ATOM 2089 C CA . ILE A 1 264 ? -15.594 -2.457 -18.938 1 88.81 264 ILE A CA 1
ATOM 2090 C C . ILE A 1 264 ? -14.219 -2.189 -18.328 1 88.81 264 ILE A C 1
ATOM 2092 O O . ILE A 1 264 ? -13.32 -3.037 -18.406 1 88.81 264 ILE A O 1
ATOM 2096 N N . GLY A 1 265 ? -14.055 -0.978 -17.828 1 92.25 265 GLY A N 1
ATOM 2097 C CA . GLY A 1 265 ? -12.758 -0.652 -17.266 1 92.25 265 GLY A CA 1
ATOM 2098 C C . GLY A 1 265 ? -12.578 0.828 -16.984 1 92.25 265 GLY A C 1
ATOM 2099 O O . GLY A 1 265 ? -13.555 1.576 -16.938 1 92.25 265 GLY A O 1
ATOM 2100 N N . GLN A 1 266 ? -11.336 1.135 -16.672 1 92.25 266 GLN A N 1
ATOM 2101 C CA . GLN A 1 266 ? -11 2.525 -16.391 1 92.25 266 GLN A CA 1
ATOM 2102 C C . GLN A 1 266 ? -9.617 2.879 -16.938 1 92.25 266 GLN A C 1
ATOM 2104 O O . GLN A 1 266 ? -8.742 2.016 -17.047 1 92.25 266 GLN A O 1
ATOM 2109 N N . THR A 1 267 ? -9.539 4.141 -17.234 1 95.69 267 THR A N 1
ATOM 2110 C CA . THR A 1 267 ? -8.227 4.652 -17.609 1 95.69 267 THR A CA 1
ATOM 2111 C C . THR A 1 267 ? -7.379 4.957 -16.375 1 95.69 267 THR A C 1
ATOM 2113 O O . THR A 1 267 ? -7.887 5.477 -15.383 1 95.69 267 THR A O 1
ATOM 2116 N N . VAL A 1 268 ? -6.125 4.539 -16.438 1 97.56 268 VAL A N 1
ATOM 2117 C CA . VAL A 1 268 ? -5.133 4.887 -15.422 1 97.56 268 VAL A CA 1
ATOM 2118 C C . VAL A 1 268 ? -4.508 6.242 -15.758 1 97.56 268 VAL A C 1
ATOM 2120 O O . VAL A 1 268 ? -4.145 6.496 -16.906 1 97.56 268 VAL A O 1
ATOM 2123 N N . TYR A 1 269 ? -4.375 7.117 -14.711 1 97.88 269 TYR A N 1
ATOM 2124 C CA . TYR A 1 269 ? -3.885 8.477 -14.922 1 97.88 269 TYR A CA 1
ATOM 2125 C C . TYR A 1 269 ? -2.676 8.758 -14.039 1 97.88 269 TYR A C 1
ATOM 2127 O O . TYR A 1 269 ? -2.59 8.258 -12.914 1 97.88 269 TYR A O 1
ATOM 2135 N N . LEU A 1 270 ? -1.759 9.547 -14.57 1 98.44 270 LEU A N 1
ATOM 2136 C CA . LEU A 1 270 ? -0.802 10.289 -13.758 1 98.44 270 LEU A CA 1
ATOM 2137 C C . LEU A 1 270 ? -1.415 11.594 -13.258 1 98.44 270 LEU A C 1
ATOM 2139 O O . LEU A 1 270 ? -1.907 12.398 -14.055 1 98.44 270 LEU A O 1
ATOM 2143 N N . VAL A 1 271 ? -1.396 11.789 -11.953 1 97.94 271 VAL A N 1
ATOM 2144 C CA . VAL A 1 271 ? -2.109 12.914 -11.359 1 97.94 271 VAL A CA 1
ATOM 2145 C C . VAL A 1 271 ? -1.157 13.727 -10.484 1 97.94 271 VAL A C 1
ATOM 2147 O O . VAL A 1 271 ? -0.334 13.156 -9.758 1 97.94 271 VAL A O 1
ATOM 2150 N N . TRP A 1 272 ? -1.206 15.031 -10.531 1 94.75 272 TRP A N 1
ATOM 2151 C CA . TRP A 1 272 ? -0.463 15.891 -9.617 1 94.75 272 TRP A CA 1
ATOM 2152 C C . TRP A 1 272 ? -1.271 17.141 -9.258 1 94.75 272 TRP A C 1
ATOM 2154 O O . TRP A 1 272 ? -2.338 17.375 -9.828 1 94.75 272 TRP A O 1
ATOM 2164 N N . ASP A 1 273 ? -0.801 17.812 -8.273 1 89 273 ASP A N 1
ATOM 2165 C CA . ASP A 1 273 ? -1.511 18.984 -7.758 1 89 273 ASP A CA 1
ATOM 2166 C C . ASP A 1 273 ? -1.515 20.125 -8.773 1 89 273 ASP A C 1
ATOM 2168 O O . ASP A 1 273 ? -0.457 20.547 -9.242 1 89 273 ASP A O 1
ATOM 2172 N N . LYS A 1 274 ? -2.678 20.609 -9.102 1 85.25 274 LYS A N 1
ATOM 2173 C CA . LYS A 1 274 ? -2.834 21.672 -10.094 1 85.25 274 LYS A CA 1
ATOM 2174 C C . LYS A 1 274 ? -2.127 22.953 -9.656 1 85.25 274 LYS A C 1
ATOM 2176 O O . LYS A 1 274 ? -1.646 23.719 -10.492 1 85.25 274 LYS A O 1
ATOM 2181 N N . SER A 1 275 ? -1.986 23.156 -8.43 1 78.25 275 SER A N 1
ATOM 2182 C CA . SER A 1 275 ? -1.439 24.391 -7.879 1 78.25 275 SER A CA 1
ATOM 2183 C C . SER A 1 275 ? 0.081 24.328 -7.785 1 78.25 275 SER A C 1
ATOM 2185 O O . SER A 1 275 ? 0.729 25.328 -7.461 1 78.25 275 SER A O 1
ATOM 2187 N N . THR A 1 276 ? 0.592 23.203 -8.047 1 74.19 276 THR A N 1
ATOM 2188 C CA . THR A 1 276 ? 2.029 23.016 -7.867 1 74.19 276 THR A CA 1
ATOM 2189 C C . THR A 1 276 ? 2.756 23.125 -9.203 1 74.19 276 THR A C 1
ATOM 2191 O O . THR A 1 276 ? 2.346 22.516 -10.195 1 74.19 276 THR A O 1
ATOM 2194 N N . VAL A 1 277 ? 3.744 24.016 -9.203 1 74.94 277 VAL A N 1
ATOM 2195 C CA . VAL A 1 277 ? 4.672 24.016 -10.328 1 74.94 277 VAL A CA 1
ATOM 2196 C C . VAL A 1 277 ? 5.656 22.859 -10.188 1 74.94 277 VAL A C 1
ATOM 2198 O O . VAL A 1 277 ? 6.316 22.719 -9.156 1 74.94 277 VAL A O 1
ATOM 2201 N N . LEU A 1 278 ? 5.734 22.094 -11.156 1 81.94 278 LEU A N 1
ATOM 2202 C CA . LEU A 1 278 ? 6.586 20.906 -11.109 1 81.94 278 LEU A CA 1
ATOM 2203 C C . LEU A 1 278 ? 8.062 21.297 -11.07 1 81.94 278 LEU A C 1
ATOM 2205 O O . LEU A 1 278 ? 8.484 22.188 -11.812 1 81.94 278 LEU A O 1
ATOM 2209 N N . THR A 1 279 ? 8.789 20.688 -10.141 1 81.31 279 THR A N 1
ATOM 2210 C CA . THR A 1 279 ? 10.234 20.812 -10.172 1 81.31 279 THR A CA 1
ATOM 2211 C C . THR A 1 279 ? 10.805 20.203 -11.445 1 81.31 279 THR A C 1
ATOM 2213 O O . THR A 1 279 ? 10.102 19.484 -12.172 1 81.31 279 THR A O 1
ATOM 2216 N N . GLN A 1 280 ? 12.031 20.469 -11.742 1 83.5 280 GLN A N 1
ATOM 2217 C CA . GLN A 1 280 ? 12.695 19.875 -12.898 1 83.5 280 GLN A CA 1
ATOM 2218 C C . GLN A 1 280 ? 12.719 18.344 -12.781 1 83.5 280 GLN A C 1
ATOM 2220 O O . GLN A 1 280 ? 12.5 17.641 -13.773 1 83.5 280 GLN A O 1
ATOM 2225 N N . ALA A 1 281 ? 13.008 17.828 -11.648 1 89.25 281 ALA A N 1
ATOM 2226 C CA . ALA A 1 281 ? 13.016 16.391 -11.422 1 89.25 281 ALA A CA 1
ATOM 2227 C C . ALA A 1 281 ? 11.656 15.773 -11.727 1 89.25 281 ALA A C 1
ATOM 2229 O O . ALA A 1 281 ? 11.57 14.727 -12.367 1 89.25 281 ALA A O 1
ATOM 2230 N N . SER A 1 282 ? 10.633 16.438 -11.297 1 92.44 282 SER A N 1
ATOM 2231 C CA . SER A 1 282 ? 9.273 15.977 -11.539 1 92.44 282 SER A CA 1
ATOM 2232 C C . SER A 1 282 ? 8.93 16.031 -13.023 1 92.44 282 SER A C 1
ATOM 2234 O O . SER A 1 282 ? 8.266 15.125 -13.547 1 92.44 282 SER A O 1
ATOM 2236 N N . GLN A 1 283 ? 9.375 17.078 -13.648 1 92.25 283 GLN A N 1
ATOM 2237 C CA . GLN A 1 283 ? 9.156 17.188 -15.086 1 92.25 283 GLN A CA 1
ATOM 2238 C C . GLN A 1 283 ? 9.891 16.078 -15.852 1 92.25 283 GLN A C 1
ATOM 2240 O O . GLN A 1 283 ? 9.344 15.516 -16.797 1 92.25 283 GLN A O 1
ATOM 2245 N N . ASN A 1 284 ? 11.102 15.844 -15.398 1 93.88 284 ASN A N 1
ATOM 2246 C CA . ASN A 1 284 ? 11.867 14.766 -16.016 1 93.88 284 ASN A CA 1
ATOM 2247 C C . ASN A 1 284 ? 11.156 13.422 -15.844 1 93.88 284 ASN A C 1
ATOM 2249 O O . ASN A 1 284 ? 11.086 12.633 -16.797 1 93.88 284 ASN A O 1
ATOM 2253 N N . PHE A 1 285 ? 10.641 13.18 -14.672 1 97.31 285 PHE A N 1
ATOM 2254 C CA . PHE A 1 285 ? 9.914 11.938 -14.43 1 97.31 285 PHE A CA 1
ATOM 2255 C C . PHE A 1 285 ? 8.695 11.836 -15.336 1 97.31 285 PHE A C 1
ATOM 2257 O O . PHE A 1 285 ? 8.484 10.812 -15.992 1 97.31 285 PHE A O 1
ATOM 2264 N N . ARG A 1 286 ? 7.887 12.836 -15.344 1 97.62 286 ARG A N 1
ATOM 2265 C CA . ARG A 1 286 ? 6.66 12.867 -16.125 1 97.62 286 ARG A CA 1
ATOM 2266 C C . ARG A 1 286 ? 6.949 12.602 -17.609 1 97.62 286 ARG A C 1
ATOM 2268 O O . ARG A 1 286 ? 6.328 11.734 -18.219 1 97.62 286 ARG A O 1
ATOM 2275 N N . SER A 1 287 ? 7.883 13.383 -18.156 1 98 287 SER A N 1
ATOM 2276 C CA . SER A 1 287 ? 8.234 13.234 -19.562 1 98 287 SER A CA 1
ATOM 2277 C C . SER A 1 287 ? 8.766 11.836 -19.859 1 98 287 SER A C 1
ATOM 2279 O O . SER A 1 287 ? 8.422 11.234 -20.875 1 98 287 SER A O 1
ATOM 2281 N N . PHE A 1 288 ? 9.57 11.328 -18.969 1 98.38 288 PHE A N 1
ATOM 2282 C CA . PHE A 1 288 ? 10.148 10.008 -19.141 1 98.38 288 PHE A CA 1
ATOM 2283 C C . PHE A 1 288 ? 9.062 8.93 -19.141 1 98.38 288 PHE A C 1
ATOM 2285 O O . PHE A 1 288 ? 9.055 8.047 -19.984 1 98.38 288 PHE A O 1
ATOM 2292 N N . LEU A 1 289 ? 8.156 8.992 -18.172 1 98.44 289 LEU A N 1
ATOM 2293 C CA . LEU A 1 289 ? 7.082 8.016 -18.031 1 98.44 289 LEU A CA 1
ATOM 2294 C C . LEU A 1 289 ? 6.215 7.969 -19.297 1 98.44 289 LEU A C 1
ATOM 2296 O O . LEU A 1 289 ? 5.945 6.891 -19.828 1 98.44 289 LEU A O 1
ATOM 2300 N N . LEU A 1 290 ? 5.887 9.117 -19.781 1 98.12 290 LEU A N 1
ATOM 2301 C CA . LEU A 1 290 ? 4.973 9.227 -20.922 1 98.12 290 LEU A CA 1
ATOM 2302 C C . LEU A 1 290 ? 5.621 8.688 -22.188 1 98.12 290 LEU A C 1
ATOM 2304 O O . LEU A 1 290 ? 4.938 8.125 -23.047 1 98.12 290 LEU A O 1
ATOM 2308 N N . LYS A 1 291 ? 6.887 8.875 -22.281 1 97.94 291 LYS A N 1
ATOM 2309 C CA . LYS A 1 291 ? 7.602 8.367 -23.453 1 97.94 291 LYS A CA 1
ATOM 2310 C C . LYS A 1 291 ? 7.883 6.871 -23.312 1 97.94 291 LYS A C 1
ATOM 2312 O O . LYS A 1 291 ? 7.816 6.129 -24.297 1 97.94 291 LYS A O 1
ATOM 2317 N N . TRP A 1 292 ? 8.156 6.438 -22.125 1 98.25 292 TRP A N 1
ATOM 2318 C CA . TRP A 1 292 ? 8.594 5.07 -21.875 1 98.25 292 TRP A CA 1
ATOM 2319 C C . TRP A 1 292 ? 7.445 4.086 -22.078 1 98.25 292 TRP A C 1
ATOM 2321 O O . TRP A 1 292 ? 7.652 2.988 -22.609 1 98.25 292 TRP A O 1
ATOM 2331 N N . LEU A 1 293 ? 6.266 4.41 -21.797 1 98.06 293 LEU A N 1
ATOM 2332 C CA . LEU A 1 293 ? 5.121 3.508 -21.797 1 98.06 293 LEU A CA 1
ATOM 2333 C C . LEU A 1 293 ? 4.871 2.945 -23.188 1 98.06 293 LEU A C 1
ATOM 2335 O O . LEU A 1 293 ? 4.902 1.729 -23.391 1 98.06 293 LEU A O 1
ATOM 2339 N N . PRO A 1 294 ? 4.672 3.84 -24.156 1 97 294 PRO A N 1
ATOM 2340 C CA . PRO A 1 294 ? 4.434 3.287 -25.5 1 97 294 PRO A CA 1
ATOM 2341 C C . PRO A 1 294 ? 5.672 2.611 -26.094 1 97 294 PRO A C 1
ATOM 2343 O O . PRO A 1 294 ? 5.551 1.628 -26.828 1 97 294 PRO A O 1
ATOM 2346 N N . THR A 1 295 ? 6.871 3.074 -25.75 1 97.25 295 THR A N 1
ATOM 2347 C CA . THR A 1 295 ? 8.117 2.525 -26.266 1 97.25 295 THR A CA 1
ATOM 2348 C C . THR A 1 295 ? 8.312 1.089 -25.797 1 97.25 295 THR A C 1
ATOM 2350 O O . THR A 1 295 ? 8.898 0.269 -26.5 1 97.25 295 THR A O 1
ATOM 2353 N N . ASN A 1 296 ? 7.766 0.745 -24.609 1 96.75 296 ASN A N 1
ATOM 2354 C CA . ASN A 1 296 ? 7.984 -0.576 -24.031 1 96.75 296 ASN A CA 1
ATOM 2355 C C . ASN A 1 296 ? 6.707 -1.408 -24.031 1 96.75 296 ASN A C 1
ATOM 2357 O O . ASN A 1 296 ? 6.621 -2.424 -23.344 1 96.75 296 ASN A O 1
ATOM 2361 N N . GLY A 1 297 ? 5.695 -0.944 -24.75 1 95.31 297 GLY A N 1
ATOM 2362 C CA . GLY A 1 297 ? 4.457 -1.688 -24.906 1 95.31 297 GLY A CA 1
ATOM 2363 C C . GLY A 1 297 ? 3.633 -1.765 -23.641 1 95.31 297 GLY A C 1
ATOM 2364 O O . GLY A 1 297 ? 2.881 -2.721 -23.438 1 95.31 297 GLY A O 1
ATOM 2365 N N . LYS A 1 298 ? 3.82 -0.817 -22.719 1 96.06 298 LYS A N 1
ATOM 2366 C CA . LYS A 1 298 ? 3.119 -0.841 -21.438 1 96.06 298 LYS A CA 1
ATOM 2367 C C . LYS A 1 298 ? 1.924 0.108 -21.438 1 96.06 298 LYS A C 1
ATOM 2369 O O . LYS A 1 298 ? 1.259 0.287 -20.422 1 96.06 298 LYS A O 1
ATOM 2374 N N . ASP A 1 299 ? 1.573 0.74 -22.625 1 95.75 299 ASP A N 1
ATOM 2375 C CA . ASP A 1 299 ? 0.425 1.633 -22.75 1 95.75 299 ASP A CA 1
ATOM 2376 C C . ASP A 1 299 ? -0.841 0.857 -23.109 1 95.75 299 ASP A C 1
ATOM 2378 O O . ASP A 1 299 ? -1.921 1.439 -23.219 1 95.75 299 ASP A O 1
ATOM 2382 N N . LYS A 1 300 ? -0.689 -0.422 -23.297 1 95 300 LYS A N 1
ATOM 2383 C CA . LYS A 1 300 ? -1.807 -1.327 -23.547 1 95 300 LYS A CA 1
ATOM 2384 C C . LYS A 1 300 ? -1.634 -2.641 -22.797 1 95 300 LYS A C 1
ATOM 2386 O O . LYS A 1 300 ? -0.58 -3.275 -22.875 1 95 300 LYS A O 1
ATOM 2391 N N . VAL A 1 301 ? -2.68 -3.012 -22.078 1 95.25 301 VAL A N 1
ATOM 2392 C CA . VAL A 1 301 ? -2.627 -4.277 -21.359 1 95.25 301 VAL A CA 1
ATOM 2393 C C . VAL A 1 301 ? -2.965 -5.43 -22.297 1 95.25 301 VAL A C 1
ATOM 2395 O O . VAL A 1 301 ? -4.047 -5.457 -22.891 1 95.25 301 VAL A O 1
ATOM 2398 N N . VAL A 1 302 ? -2.088 -6.34 -22.422 1 90.31 302 VAL A N 1
ATOM 2399 C CA . VAL A 1 302 ? -2.271 -7.469 -23.328 1 90.31 302 VAL A CA 1
ATOM 2400 C C . VAL A 1 302 ? -2.516 -8.742 -22.531 1 90.31 302 VAL A C 1
ATOM 2402 O O . VAL A 1 302 ? -1.698 -9.117 -21.688 1 90.31 302 VAL A O 1
ATOM 2405 N N . TRP A 1 303 ? -3.637 -9.414 -22.734 1 87.38 303 TRP A N 1
ATOM 2406 C CA . TRP A 1 303 ? -3.965 -10.664 -22.047 1 87.38 303 TRP A CA 1
ATOM 2407 C C . TRP A 1 303 ? -3.189 -11.828 -22.656 1 87.38 303 TRP A C 1
ATOM 2409 O O . TRP A 1 303 ? -2.973 -11.875 -23.875 1 87.38 303 TRP A O 1
ATOM 2419 N N . PRO A 1 304 ? -2.781 -12.664 -21.75 1 73.12 304 PRO A N 1
ATOM 2420 C CA . PRO A 1 304 ? -2.113 -13.844 -22.312 1 73.12 304 PRO A CA 1
ATOM 2421 C C . PRO A 1 304 ? -3.045 -14.703 -23.156 1 73.12 304 PRO A C 1
ATOM 2423 O O . PRO A 1 304 ? -4.254 -14.742 -22.906 1 73.12 304 PRO A O 1
ATOM 2426 N N . VAL A 1 305 ? -2.557 -15.25 -24.328 1 58.81 305 VAL A N 1
ATOM 2427 C CA . VAL A 1 305 ? -3.266 -16.156 -25.219 1 58.81 305 VAL A CA 1
ATOM 2428 C C . VAL A 1 305 ? -3.348 -17.547 -24.609 1 58.81 305 VAL A C 1
ATOM 2430 O O . VAL A 1 305 ? -2.422 -17.969 -23.906 1 58.81 305 VAL A O 1
ATOM 2433 N N . MET B 1 1 ? -26.859 20.266 10.492 1 59.59 1 MET B N 1
ATOM 2434 C CA . MET B 1 1 ? -25.844 19.828 9.539 1 59.59 1 MET B CA 1
ATOM 2435 C C . MET B 1 1 ? -25.906 18.312 9.32 1 59.59 1 MET B C 1
ATOM 2437 O O . MET B 1 1 ? -25.984 17.547 10.281 1 59.59 1 MET B O 1
ATOM 2441 N N . ASN B 1 2 ? -26.25 18.016 8.125 1 61.84 2 ASN B N 1
ATOM 2442 C CA . ASN B 1 2 ? -26.391 16.594 7.84 1 61.84 2 ASN B CA 1
ATOM 2443 C C . ASN B 1 2 ? -25.422 16.141 6.75 1 61.84 2 ASN B C 1
ATOM 2445 O O . ASN B 1 2 ? -24.703 16.969 6.184 1 61.84 2 ASN B O 1
ATOM 2449 N N . GLN B 1 3 ? -25.438 14.859 6.539 1 68.31 3 GLN B N 1
ATOM 2450 C CA . GLN B 1 3 ? -24.484 14.242 5.621 1 68.31 3 GLN B CA 1
ATOM 2451 C C . GLN B 1 3 ? -24.625 14.812 4.215 1 68.31 3 GLN B C 1
ATOM 2453 O O . GLN B 1 3 ? -23.641 15.094 3.543 1 68.31 3 GLN B O 1
ATOM 2458 N N . LYS B 1 4 ? -25.859 14.914 3.836 1 73.31 4 LYS B N 1
ATOM 2459 C CA . LYS B 1 4 ? -26.109 15.406 2.486 1 73.31 4 LYS B CA 1
ATOM 2460 C C . LYS B 1 4 ? -25.562 16.812 2.303 1 73.31 4 LYS B C 1
ATOM 2462 O O . LYS B 1 4 ? -24.984 17.125 1.259 1 73.31 4 LYS B O 1
ATOM 2467 N N . GLN B 1 5 ? -25.734 17.641 3.311 1 77.38 5 GLN B N 1
ATOM 2468 C CA . GLN B 1 5 ? -25.219 19 3.273 1 77.38 5 GLN B CA 1
ATOM 2469 C C . GLN B 1 5 ? -23.703 19.016 3.104 1 77.38 5 GLN B C 1
ATOM 2471 O O . GLN B 1 5 ? -23.156 19.797 2.316 1 77.38 5 GLN B O 1
ATOM 2476 N N . MET B 1 6 ? -23.141 18.109 3.826 1 77 6 MET B N 1
ATOM 2477 C CA . MET B 1 6 ? -21.672 18.031 3.797 1 77 6 MET B CA 1
ATOM 2478 C C . MET B 1 6 ? -21.188 17.531 2.445 1 77 6 MET B C 1
ATOM 2480 O O . MET B 1 6 ? -20.172 18 1.935 1 77 6 MET B O 1
ATOM 2484 N N . GLU B 1 7 ? -21.891 16.609 1.904 1 77.69 7 GLU B N 1
ATOM 2485 C CA . GLU B 1 7 ? -21.562 16.109 0.574 1 77.69 7 GLU B CA 1
ATOM 2486 C C . GLU B 1 7 ? -21.703 17.203 -0.483 1 77.69 7 GLU B C 1
ATOM 2488 O O . GLU B 1 7 ? -20.859 17.312 -1.371 1 77.69 7 GLU B O 1
ATOM 2493 N N . TYR B 1 8 ? -22.781 17.938 -0.36 1 80.06 8 TYR B N 1
ATOM 2494 C CA . TYR B 1 8 ? -23.016 19.031 -1.302 1 80.06 8 TYR B CA 1
ATOM 2495 C C . TYR B 1 8 ? -21.922 20.094 -1.186 1 80.06 8 TYR B C 1
ATOM 2497 O O . TYR B 1 8 ? -21.422 20.578 -2.195 1 80.06 8 TYR B O 1
ATOM 2505 N N . PHE B 1 9 ? -21.609 20.422 0.1 1 85.62 9 PHE B N 1
ATOM 2506 C CA . PHE B 1 9 ? -20.531 21.375 0.363 1 85.62 9 PHE B CA 1
ATOM 2507 C C . PHE B 1 9 ? -19.25 20.922 -0.307 1 85.62 9 PHE B C 1
ATOM 2509 O O . PHE B 1 9 ? -18.594 21.703 -1.009 1 85.62 9 PHE B O 1
ATOM 2516 N N . LEU B 1 10 ? -19 19.703 -0.106 1 80.12 10 LEU B N 1
ATOM 2517 C CA . LEU B 1 10 ? -17.766 19.156 -0.64 1 80.12 10 LEU B CA 1
ATOM 2518 C C . LEU B 1 10 ? -17.75 19.219 -2.164 1 80.12 10 LEU B C 1
ATOM 2520 O O . LEU B 1 10 ? -16.734 19.594 -2.768 1 80.12 10 LEU B O 1
ATOM 2524 N N . GLU B 1 11 ? -18.828 18.875 -2.811 1 80.81 11 GLU B N 1
ATOM 2525 C CA . GLU B 1 11 ? -18.906 18.844 -4.266 1 80.81 11 GLU B CA 1
ATOM 2526 C C . GLU B 1 11 ? -18.844 20.25 -4.852 1 80.81 11 GLU B C 1
ATOM 2528 O O . GLU B 1 11 ? -18.172 20.484 -5.867 1 80.81 11 GLU B O 1
ATOM 2533 N N . VAL B 1 12 ? -19.438 21.156 -4.184 1 85.69 12 VAL B N 1
ATOM 2534 C CA . VAL B 1 12 ? -19.406 22.547 -4.648 1 85.69 12 VAL B CA 1
ATOM 2535 C C . VAL B 1 12 ? -17.984 23.094 -4.504 1 85.69 12 VAL B C 1
ATOM 2537 O O . VAL B 1 12 ? -17.5 23.812 -5.375 1 85.69 12 VAL B O 1
ATOM 2540 N N . HIS B 1 13 ? -17.422 22.734 -3.465 1 82.75 13 HIS B N 1
ATOM 2541 C CA . HIS B 1 13 ? -16.047 23.156 -3.234 1 82.75 13 HIS B CA 1
ATOM 2542 C C . HIS B 1 13 ? -15.117 22.625 -4.328 1 82.75 13 HIS B C 1
ATOM 2544 O O . HIS B 1 13 ? -14.227 23.344 -4.793 1 82.75 13 HIS B O 1
ATOM 2550 N N . ARG B 1 14 ? -15.398 21.484 -4.676 1 77.12 14 ARG B N 1
ATOM 2551 C CA . ARG B 1 14 ? -14.586 20.797 -5.676 1 77.12 14 ARG B CA 1
ATOM 2552 C C . ARG B 1 14 ? -14.82 21.391 -7.066 1 77.12 14 ARG B C 1
ATOM 2554 O O . ARG B 1 14 ? -13.867 21.625 -7.812 1 77.12 14 ARG B O 1
ATOM 2561 N N . GLN B 1 15 ? -16.078 21.656 -7.391 1 77.62 15 GLN B N 1
ATOM 2562 C CA . GLN B 1 15 ? -16.469 22.062 -8.734 1 77.62 15 GLN B CA 1
ATOM 2563 C C . GLN B 1 15 ? -16.328 23.578 -8.914 1 77.62 15 GLN B C 1
ATOM 2565 O O . GLN B 1 15 ? -16.156 24.062 -10.039 1 77.62 15 GLN B O 1
ATOM 2570 N N . GLY B 1 16 ? -16.406 24.266 -7.84 1 80.94 16 GLY B N 1
ATOM 2571 C CA . GLY B 1 16 ? -16.406 25.719 -7.891 1 80.94 16 GLY B CA 1
ATOM 2572 C C . GLY B 1 16 ? -17.625 26.281 -8.586 1 80.94 16 GLY B C 1
ATOM 2573 O O . GLY B 1 16 ? -17.609 27.422 -9.055 1 80.94 16 GLY B O 1
ATOM 2574 N N . ASN B 1 17 ? -18.531 25.438 -8.883 1 85.75 17 ASN B N 1
ATOM 2575 C CA . ASN B 1 17 ? -19.766 25.766 -9.586 1 85.75 17 ASN B CA 1
ATOM 2576 C C . ASN B 1 17 ? -20.938 24.922 -9.102 1 85.75 17 ASN B C 1
ATOM 2578 O O . ASN B 1 17 ? -20.828 23.688 -9.023 1 85.75 17 ASN B O 1
ATOM 2582 N N . ILE B 1 18 ? -22.016 25.609 -8.805 1 88 18 ILE B N 1
ATOM 2583 C CA . ILE B 1 18 ? -23.156 24.938 -8.203 1 88 18 ILE B CA 1
ATOM 2584 C C . ILE B 1 18 ? -23.812 24.016 -9.242 1 88 18 ILE B C 1
ATOM 2586 O O . ILE B 1 18 ? -24.203 22.891 -8.93 1 88 18 ILE B O 1
ATOM 2590 N N . GLN B 1 19 ? -23.797 24.516 -10.492 1 86.94 19 GLN B N 1
ATOM 2591 C CA . GLN B 1 19 ? -24.422 23.688 -11.523 1 86.94 19 GLN B CA 1
ATOM 2592 C C . GLN B 1 19 ? -23.609 22.422 -11.766 1 86.94 19 GLN B C 1
ATOM 2594 O O . GLN B 1 19 ? -24.172 21.328 -11.852 1 86.94 19 GLN B O 1
ATOM 2599 N N . SER B 1 20 ? -22.391 22.641 -11.828 1 84.81 20 SER B N 1
ATOM 2600 C CA . SER B 1 20 ? -21.516 21.5 -12.055 1 84.81 20 SER B CA 1
ATOM 2601 C C . SER B 1 20 ? -21.594 20.5 -10.898 1 84.81 20 SER B C 1
ATOM 2603 O O . SER B 1 20 ? -21.578 19.281 -11.109 1 84.81 20 SER B O 1
ATOM 2605 N N . ALA B 1 21 ? -21.672 21.016 -9.766 1 84.69 21 ALA B N 1
ATOM 2606 C CA . ALA B 1 21 ? -21.828 20.156 -8.594 1 84.69 21 ALA B CA 1
ATOM 2607 C C . ALA B 1 21 ? -23.156 19.406 -8.633 1 84.69 21 ALA B C 1
ATOM 2609 O O . ALA B 1 21 ? -23.203 18.219 -8.312 1 84.69 21 ALA B O 1
ATOM 2610 N N . ALA B 1 22 ? -24.156 20.031 -9.055 1 84.94 22 ALA B N 1
ATOM 2611 C CA . ALA B 1 22 ? -25.469 19.422 -9.164 1 84.94 22 ALA B CA 1
ATOM 2612 C C . ALA B 1 22 ? -25.469 18.281 -10.172 1 84.94 22 ALA B C 1
ATOM 2614 O O . ALA B 1 22 ? -26.016 17.203 -9.906 1 84.94 22 ALA B O 1
ATOM 2615 N N . ASP B 1 23 ? -24.781 18.531 -11.211 1 79 23 ASP B N 1
ATOM 2616 C CA . ASP B 1 23 ? -24.656 17.5 -12.258 1 79 23 ASP B CA 1
ATOM 2617 C C . ASP B 1 23 ? -23.922 16.266 -11.734 1 79 23 ASP B C 1
ATOM 2619 O O . ASP B 1 23 ? -24.359 15.141 -11.977 1 79 23 ASP B O 1
ATOM 2623 N N . LYS B 1 24 ? -22.953 16.562 -10.984 1 73.19 24 LYS B N 1
ATOM 2624 C CA . LYS B 1 24 ? -22.141 15.477 -10.469 1 73.19 24 LYS B CA 1
ATOM 2625 C C . LYS B 1 24 ? -22.875 14.688 -9.391 1 73.19 24 LYS B C 1
ATOM 2627 O O . LYS B 1 24 ? -22.703 13.477 -9.281 1 73.19 24 LYS B O 1
ATOM 2632 N N . LEU B 1 25 ? -23.688 15.328 -8.727 1 73.31 25 LEU B N 1
ATOM 2633 C CA . LEU B 1 25 ? -24.422 14.734 -7.617 1 73.31 25 LEU B CA 1
ATOM 2634 C C . LEU B 1 25 ? -25.781 14.203 -8.086 1 73.31 25 LEU B C 1
ATOM 2636 O O . LEU B 1 25 ? -26.5 13.562 -7.32 1 73.31 25 LEU B O 1
ATOM 2640 N N . TYR B 1 26 ? -26.094 14.469 -9.375 1 76.19 26 TYR B N 1
ATOM 2641 C CA . TYR B 1 26 ? -27.344 14.047 -9.984 1 76.19 26 TYR B CA 1
ATOM 2642 C C . TYR B 1 26 ? -28.531 14.617 -9.219 1 76.19 26 TYR B C 1
ATOM 2644 O O . TYR B 1 26 ? -29.484 13.898 -8.914 1 76.19 26 TYR B O 1
ATOM 2652 N N . VAL B 1 27 ? -28.375 15.805 -8.875 1 78.44 27 VAL B N 1
ATOM 2653 C CA . VAL B 1 27 ? -29.453 16.516 -8.188 1 78.44 27 VAL B CA 1
ATOM 2654 C C . VAL B 1 27 ? -29.703 17.859 -8.859 1 78.44 27 VAL B C 1
ATOM 2656 O O . VAL B 1 27 ? -28.984 18.234 -9.789 1 78.44 27 VAL B O 1
ATOM 2659 N N . SER B 1 28 ? -30.797 18.531 -8.555 1 81.31 28 SER B N 1
ATOM 2660 C CA . SER B 1 28 ? -31.125 19.828 -9.133 1 81.31 28 SER B CA 1
ATOM 2661 C C . SER B 1 28 ? -30.234 20.938 -8.578 1 81.31 28 SER B C 1
ATOM 2663 O O . SER B 1 28 ? -29.812 20.875 -7.422 1 81.31 28 SER B O 1
ATOM 2665 N N . ARG B 1 29 ? -29.938 21.844 -9.484 1 86.88 29 ARG B N 1
ATOM 2666 C CA . ARG B 1 29 ? -29.172 23.016 -9.086 1 86.88 29 ARG B CA 1
ATOM 2667 C C . ARG B 1 29 ? -29.797 23.703 -7.883 1 86.88 29 ARG B C 1
ATOM 2669 O O . ARG B 1 29 ? -29.109 24.125 -6.957 1 86.88 29 ARG B O 1
ATOM 2676 N N . GLN B 1 30 ? -31.109 23.859 -7.883 1 86.44 30 GLN B N 1
ATOM 2677 C CA . GLN B 1 30 ? -31.844 24.484 -6.793 1 86.44 30 GLN B CA 1
ATOM 2678 C C . GLN B 1 30 ? -31.656 23.719 -5.488 1 86.44 30 GLN B C 1
ATOM 2680 O O . GLN B 1 30 ? -31.516 24.328 -4.418 1 86.44 30 GLN B O 1
ATOM 2685 N N . GLY B 1 31 ? -31.641 22.422 -5.711 1 84.12 31 GLY B N 1
ATOM 2686 C CA . GLY B 1 31 ? -31.422 21.578 -4.547 1 84.12 31 GLY B CA 1
ATOM 2687 C C . GLY B 1 31 ? -30.062 21.781 -3.91 1 84.12 31 GLY B C 1
ATOM 2688 O O . GLY B 1 31 ? -29.953 21.891 -2.688 1 84.12 31 GLY B O 1
ATOM 2689 N N . VAL B 1 32 ? -29.109 21.875 -4.703 1 88.94 32 VAL B N 1
ATOM 2690 C CA . VAL B 1 32 ? -27.75 22.094 -4.199 1 88.94 32 VAL B CA 1
ATOM 2691 C C . VAL B 1 32 ? -27.656 23.469 -3.566 1 88.94 32 VAL B C 1
ATOM 2693 O O . VAL B 1 32 ? -27.094 23.625 -2.475 1 88.94 32 VAL B O 1
ATOM 2696 N N . SER B 1 33 ? -28.203 24.484 -4.203 1 89.06 33 SER B N 1
ATOM 2697 C CA . SER B 1 33 ? -28.156 25.859 -3.713 1 89.06 33 SER B CA 1
ATOM 2698 C C . SER B 1 33 ? -28.875 25.984 -2.371 1 89.06 33 SER B C 1
ATOM 2700 O O . SER B 1 33 ? -28.359 26.625 -1.447 1 89.06 33 SER B O 1
ATOM 2702 N N . LYS B 1 34 ? -29.984 25.359 -2.312 1 86.56 34 LYS B N 1
ATOM 2703 C CA . LYS B 1 34 ? -30.766 25.391 -1.079 1 86.56 34 LYS B CA 1
ATOM 2704 C C . LYS B 1 34 ? -30 24.719 0.065 1 86.56 34 LYS B C 1
ATOM 2706 O O . LYS B 1 34 ? -29.984 25.234 1.185 1 86.56 34 LYS B O 1
ATOM 2711 N N . MET B 1 35 ? -29.484 23.578 -0.272 1 83.94 35 MET B N 1
ATOM 2712 C CA . MET B 1 35 ? -28.75 22.812 0.741 1 83.94 35 MET B CA 1
ATOM 2713 C C . MET B 1 35 ? -27.547 23.594 1.242 1 83.94 35 MET B C 1
ATOM 2715 O O . MET B 1 35 ? -27.266 23.609 2.441 1 83.94 35 MET B O 1
ATOM 2719 N N . LEU B 1 36 ? -26.906 24.25 0.391 1 88 36 LEU B N 1
ATOM 2720 C CA . LEU B 1 36 ? -25.75 25.062 0.762 1 88 36 LEU B CA 1
ATOM 2721 C C . LEU B 1 36 ? -26.156 26.266 1.598 1 88 36 LEU B C 1
ATOM 2723 O O . LEU B 1 36 ? -25.484 26.609 2.568 1 88 36 LEU B O 1
ATOM 2727 N N . LYS B 1 37 ? -27.219 26.906 1.204 1 87.88 37 LYS B N 1
ATOM 2728 C CA . LYS B 1 37 ? -27.734 28.062 1.941 1 87.88 37 LYS B CA 1
ATOM 2729 C C . LYS B 1 37 ? -28.125 27.672 3.363 1 87.88 37 LYS B C 1
ATOM 2731 O O . LYS B 1 37 ? -27.828 28.391 4.316 1 87.88 37 LYS B O 1
ATOM 2736 N N . THR B 1 38 ? -28.828 26.531 3.412 1 82.19 38 THR B N 1
ATOM 2737 C CA . THR B 1 38 ? -29.219 26.031 4.727 1 82.19 38 THR B CA 1
ATOM 2738 C C . THR B 1 38 ? -28 25.734 5.586 1 82.19 38 THR B C 1
ATOM 2740 O O . THR B 1 38 ? -27.984 26.031 6.785 1 82.19 38 THR B O 1
ATOM 2743 N N . LEU B 1 39 ? -27 25.125 5.031 1 81.88 39 LEU B N 1
ATOM 2744 C CA . LEU B 1 39 ? -25.75 24.844 5.746 1 81.88 39 LEU B CA 1
ATOM 2745 C C . LEU B 1 39 ? -25.094 26.125 6.219 1 81.88 39 LEU B C 1
ATOM 2747 O O . LEU B 1 39 ? -24.641 26.219 7.363 1 81.88 39 LEU B O 1
ATOM 2751 N N . GLU B 1 40 ? -25.047 27.141 5.344 1 84.88 40 GLU B N 1
ATOM 2752 C CA . GLU B 1 40 ? -24.484 28.438 5.684 1 84.88 40 GLU B CA 1
ATOM 2753 C C . GLU B 1 40 ? -25.266 29.109 6.812 1 84.88 40 GLU B C 1
ATOM 2755 O O . GLU B 1 40 ? -24.672 29.703 7.711 1 84.88 40 GLU B O 1
ATOM 2760 N N . GLU B 1 41 ? -26.562 28.984 6.75 1 80.62 41 GLU B N 1
ATOM 2761 C CA . GLU B 1 41 ? -27.422 29.531 7.797 1 80.62 41 GLU B CA 1
ATOM 2762 C C . GLU B 1 41 ? -27.156 28.844 9.133 1 80.62 41 GLU B C 1
ATOM 2764 O O . GLU B 1 41 ? -27.062 29.516 10.172 1 80.62 41 GLU B O 1
ATOM 2769 N N . GLU B 1 42 ? -27.062 27.547 9.055 1 77 42 GLU B N 1
ATOM 2770 C CA . GLU B 1 42 ? -26.797 26.797 10.273 1 77 42 GLU B CA 1
ATOM 2771 C C . GLU B 1 42 ? -25.438 27.156 10.867 1 77 42 GLU B C 1
ATOM 2773 O O . GLU B 1 42 ? -25.281 27.234 12.094 1 77 42 GLU B O 1
ATOM 2778 N N . LEU B 1 43 ? -24.516 27.391 9.977 1 77.5 43 LEU B N 1
ATOM 2779 C CA . LEU B 1 43 ? -23.141 27.688 10.391 1 77.5 43 LEU B CA 1
ATOM 2780 C C . LEU B 1 43 ? -22.984 29.156 10.711 1 77.5 43 LEU B C 1
ATOM 2782 O O . LEU B 1 43 ? -22.016 29.562 11.383 1 77.5 43 LEU B O 1
ATOM 2786 N N . GLY B 1 44 ? -23.906 29.984 10.227 1 76.44 44 GLY B N 1
ATOM 2787 C CA . GLY B 1 44 ? -23.875 31.422 10.422 1 76.44 44 GLY B CA 1
ATOM 2788 C C . GLY B 1 44 ? -22.797 32.125 9.594 1 76.44 44 GLY B C 1
ATOM 2789 O O . GLY B 1 44 ? -22.359 33.219 9.93 1 76.44 44 GLY B O 1
ATOM 2790 N N . GLN B 1 45 ? -22.219 31.359 8.641 1 79.44 45 GLN B N 1
ATOM 2791 C CA . GLN B 1 45 ? -21.141 31.844 7.793 1 79.44 45 GLN B CA 1
ATOM 2792 C C . GLN B 1 45 ? -21.375 31.469 6.332 1 79.44 45 GLN B C 1
ATOM 2794 O O . GLN B 1 45 ? -21.906 30.406 6.039 1 79.44 45 GLN B O 1
ATOM 2799 N N . LEU B 1 46 ? -20.906 32.344 5.52 1 83.38 46 LEU B N 1
ATOM 2800 C CA . LEU B 1 46 ? -20.891 32 4.102 1 83.38 46 LEU B CA 1
ATOM 2801 C C . LEU B 1 46 ? -19.75 31.047 3.787 1 83.38 46 LEU B C 1
ATOM 2803 O O . LEU B 1 46 ? -18.656 31.188 4.324 1 83.38 46 LEU B O 1
ATOM 2807 N N . LEU B 1 47 ? -20.109 30.078 2.994 1 86.44 47 LEU B N 1
ATOM 2808 C CA . LEU B 1 47 ? -19.094 29.094 2.615 1 86.44 47 LEU B CA 1
ATOM 2809 C C . LEU B 1 47 ? -18.516 29.422 1.247 1 86.44 47 LEU B C 1
ATOM 2811 O O . LEU B 1 47 ? -17.344 29.109 0.974 1 86.44 47 LEU B O 1
ATOM 2815 N N . PHE B 1 48 ? -19.328 30.109 0.378 1 89.19 48 PHE B N 1
ATOM 2816 C CA . PHE B 1 48 ? -18.891 30.469 -0.963 1 89.19 48 PHE B CA 1
ATOM 2817 C C . PHE B 1 48 ? -19.312 31.891 -1.312 1 89.19 48 PHE B C 1
ATOM 2819 O O . PHE B 1 48 ? -20.359 32.375 -0.86 1 89.19 48 PHE B O 1
ATOM 2826 N N . ILE B 1 49 ? -18.391 32.562 -2.021 1 84.25 49 ILE B N 1
ATOM 2827 C CA . ILE B 1 49 ? -18.703 33.906 -2.525 1 84.25 49 ILE B CA 1
ATOM 2828 C C . ILE B 1 49 ? -18.516 33.938 -4.039 1 84.25 49 ILE B C 1
ATOM 2830 O O . ILE B 1 49 ? -17.703 33.188 -4.59 1 84.25 49 ILE B O 1
ATOM 2834 N N . ARG B 1 50 ? -19.312 34.625 -4.715 1 79.5 50 ARG B N 1
ATOM 2835 C CA . ARG B 1 50 ? -19.219 34.781 -6.16 1 79.5 50 ARG B CA 1
ATOM 2836 C C . ARG B 1 50 ? -18.266 35.906 -6.531 1 79.5 50 ARG B C 1
ATOM 2838 O O . ARG B 1 50 ? -18.328 37 -5.949 1 79.5 50 ARG B O 1
ATOM 2845 N N . ASN B 1 51 ? -17.281 35.531 -7.242 1 72.88 51 ASN B N 1
ATOM 2846 C CA . ASN B 1 51 ? -16.438 36.562 -7.859 1 72.88 51 ASN B CA 1
ATOM 2847 C C . ASN B 1 51 ? -16.469 36.469 -9.383 1 72.88 51 ASN B C 1
ATOM 2849 O O . ASN B 1 51 ? -17.156 35.625 -9.945 1 72.88 51 ASN B O 1
ATOM 2853 N N . PRO B 1 52 ? -15.867 37.406 -10.031 1 68.44 52 PRO B N 1
ATOM 2854 C CA . PRO B 1 52 ? -15.891 37.375 -11.5 1 68.44 52 PRO B CA 1
ATOM 2855 C C . PRO B 1 52 ? -15.398 36.062 -12.078 1 68.44 52 PRO B C 1
ATOM 2857 O O . PRO B 1 52 ? -15.742 35.719 -13.211 1 68.44 52 PRO B O 1
ATOM 2860 N N . HIS B 1 53 ? -14.734 35.344 -11.273 1 65.12 53 HIS B N 1
ATOM 2861 C CA . HIS B 1 53 ? -14.133 34.094 -11.773 1 65.12 53 HIS B CA 1
ATOM 2862 C C . HIS B 1 53 ? -14.984 32.875 -11.398 1 65.12 53 HIS B C 1
ATOM 2864 O O . HIS B 1 53 ? -14.633 31.75 -11.727 1 65.12 53 HIS B O 1
ATOM 2870 N N . GLY B 1 54 ? -16.109 33.188 -10.703 1 75 54 GLY B N 1
ATOM 2871 C CA . GLY B 1 54 ? -17 32.094 -10.352 1 75 54 GLY B CA 1
ATOM 2872 C C . GLY B 1 54 ? -17.219 31.953 -8.852 1 75 54 GLY B C 1
ATOM 2873 O O . GLY B 1 54 ? -17.094 32.938 -8.109 1 75 54 GLY B O 1
ATOM 2874 N N . LEU B 1 55 ? -17.641 30.828 -8.414 1 83.62 55 LEU B N 1
ATOM 2875 C CA . LEU B 1 55 ? -17.906 30.5 -7.016 1 83.62 55 LEU B CA 1
ATOM 2876 C C . LEU B 1 55 ? -16.609 30.078 -6.309 1 83.62 55 LEU B C 1
ATOM 2878 O O . LEU B 1 55 ? -15.953 29.125 -6.738 1 83.62 55 LEU B O 1
ATOM 2882 N N . VAL B 1 56 ? -16.172 30.875 -5.332 1 81.75 56 VAL B N 1
ATOM 2883 C CA . VAL B 1 56 ? -14.914 30.594 -4.648 1 81.75 56 VAL B CA 1
ATOM 2884 C C . VAL B 1 56 ? -15.188 30.312 -3.17 1 81.75 56 VAL B C 1
ATOM 2886 O O . VAL B 1 56 ? -16.016 30.969 -2.545 1 81.75 56 VAL B O 1
ATOM 2889 N N . PRO B 1 57 ? -14.484 29.344 -2.57 1 82.69 57 PRO B N 1
ATOM 2890 C CA . PRO B 1 57 ? -14.656 29.047 -1.145 1 82.69 57 PRO B CA 1
ATOM 2891 C C . PRO B 1 57 ? -14.125 30.172 -0.249 1 82.69 57 PRO B C 1
ATOM 2893 O O . PRO B 1 57 ? -13.117 30.797 -0.569 1 82.69 57 PRO B O 1
ATOM 2896 N N . THR B 1 58 ? -14.914 30.531 0.84 1 77.56 58 THR B N 1
ATOM 2897 C CA . THR B 1 58 ? -14.445 31.453 1.858 1 77.56 58 THR B CA 1
ATOM 2898 C C . THR B 1 58 ? -13.352 30.828 2.715 1 77.56 58 THR B C 1
ATOM 2900 O O . THR B 1 58 ? -13.086 29.625 2.6 1 77.56 58 THR B O 1
ATOM 2903 N N . ASP B 1 59 ? -12.758 31.594 3.521 1 66.94 59 ASP B N 1
ATOM 2904 C CA . ASP B 1 59 ? -11.773 31.094 4.473 1 66.94 59 ASP B CA 1
ATOM 2905 C C . ASP B 1 59 ? -12.398 30.062 5.414 1 66.94 59 ASP B C 1
ATOM 2907 O O . ASP B 1 59 ? -11.766 29.062 5.773 1 66.94 59 ASP B O 1
ATOM 2911 N N . TYR B 1 60 ? -13.625 30.422 5.789 1 70.25 60 TYR B N 1
ATOM 2912 C CA . TYR B 1 60 ? -14.359 29.484 6.645 1 70.25 60 TYR B CA 1
ATOM 2913 C C . TYR B 1 60 ? -14.57 28.156 5.945 1 70.25 60 TYR B C 1
ATOM 2915 O O . TYR B 1 60 ? -14.414 27.094 6.562 1 70.25 60 TYR B O 1
ATOM 2923 N N . ALA B 1 61 ? -14.93 28.188 4.707 1 75.94 61 ALA B N 1
ATOM 2924 C CA . ALA B 1 61 ? -15.125 26.969 3.932 1 75.94 61 ALA B CA 1
ATOM 2925 C C . ALA B 1 61 ? -13.844 26.141 3.873 1 75.94 61 ALA B C 1
ATOM 2927 O O . ALA B 1 61 ? -13.875 24.922 4.039 1 75.94 61 ALA B O 1
ATOM 2928 N N . ASN B 1 62 ? -12.836 26.844 3.707 1 67.31 62 ASN B N 1
ATOM 2929 C CA . ASN B 1 62 ? -11.539 26.172 3.629 1 67.31 62 ASN B CA 1
ATOM 2930 C C . ASN B 1 62 ? -11.164 25.516 4.957 1 67.31 62 ASN B C 1
ATOM 2932 O O . ASN B 1 62 ? -10.602 24.422 4.98 1 67.31 62 ASN B O 1
ATOM 2936 N N . ALA B 1 63 ? -11.555 26.25 5.992 1 64.06 63 ALA B N 1
ATOM 2937 C CA . ALA B 1 63 ? -11.289 25.719 7.324 1 64.06 63 ALA B CA 1
ATOM 2938 C C . ALA B 1 63 ? -12.203 24.547 7.637 1 64.06 63 ALA B C 1
ATOM 2940 O O . ALA B 1 63 ? -11.828 23.625 8.375 1 64.06 63 ALA B O 1
ATOM 2941 N N . LEU B 1 64 ? -13.367 24.594 7.121 1 66.38 64 LEU B N 1
ATOM 2942 C CA . LEU B 1 64 ? -14.383 23.578 7.371 1 66.38 64 LEU B CA 1
ATOM 2943 C C . LEU B 1 64 ? -14.086 22.312 6.586 1 66.38 64 LEU B C 1
ATOM 2945 O O . LEU B 1 64 ? -14.461 21.219 7.008 1 66.38 64 LEU B O 1
ATOM 2949 N N . LEU B 1 65 ? -13.336 22.5 5.562 1 68.62 65 LEU B N 1
ATOM 2950 C CA . LEU B 1 65 ? -13.156 21.438 4.574 1 68.62 65 LEU B CA 1
ATOM 2951 C C . LEU B 1 65 ? -12.578 20.188 5.219 1 68.62 65 LEU B C 1
ATOM 2953 O O . LEU B 1 65 ? -13.141 19.094 5.082 1 68.62 65 LEU B O 1
ATOM 2957 N N . PRO B 1 66 ? -11.648 20.344 6.012 1 57.72 66 PRO B N 1
ATOM 2958 C CA . PRO B 1 66 ? -11.109 19.125 6.617 1 57.72 66 PRO B CA 1
ATOM 2959 C C . PRO B 1 66 ? -12.086 18.453 7.586 1 57.72 66 PRO B C 1
ATOM 2961 O O . PRO B 1 66 ? -12.125 17.219 7.68 1 57.72 66 PRO B O 1
ATOM 2964 N N . HIS B 1 67 ? -12.852 19.172 8.234 1 57.56 67 HIS B N 1
ATOM 2965 C CA . HIS B 1 67 ? -13.852 18.641 9.156 1 57.56 67 HIS B CA 1
ATOM 2966 C C . HIS B 1 67 ? -14.961 17.906 8.406 1 57.56 67 HIS B C 1
ATOM 2968 O O . HIS B 1 67 ? -15.398 16.844 8.836 1 57.56 67 HIS B O 1
ATOM 2974 N N . VAL B 1 68 ? -15.344 18.516 7.363 1 64.5 68 VAL B N 1
ATOM 2975 C CA . VAL B 1 68 ? -16.391 17.891 6.562 1 64.5 68 VAL B CA 1
ATOM 2976 C C . VAL B 1 68 ? -15.891 16.594 5.961 1 64.5 68 VAL B C 1
ATOM 2978 O O . VAL B 1 68 ? -16.609 15.586 5.945 1 64.5 68 VAL B O 1
ATOM 2981 N N . GLN B 1 69 ? -14.703 16.672 5.566 1 61.62 69 GLN B N 1
ATOM 2982 C CA . GLN B 1 69 ? -14.109 15.461 4.996 1 61.62 69 GLN B CA 1
ATOM 2983 C C . GLN B 1 69 ? -14.023 14.344 6.027 1 61.62 69 GLN B C 1
ATOM 2985 O O . GLN B 1 69 ? -14.352 13.195 5.734 1 61.62 69 GLN B O 1
ATOM 2990 N N . ARG B 1 70 ? -13.758 14.727 7.211 1 54.28 70 ARG B N 1
ATOM 2991 C CA . ARG B 1 70 ? -13.719 13.758 8.297 1 54.28 70 ARG B CA 1
ATOM 2992 C C . ARG B 1 70 ? -15.117 13.25 8.633 1 54.28 70 ARG B C 1
ATOM 2994 O O . ARG B 1 70 ? -15.312 12.055 8.859 1 54.28 70 ARG B O 1
ATOM 3001 N N . LEU B 1 71 ? -16.016 14.148 8.672 1 56.78 71 LEU B N 1
ATOM 3002 C CA . LEU B 1 71 ? -17.391 13.773 8.977 1 56.78 71 LEU B CA 1
ATOM 3003 C C . LEU B 1 71 ? -17.969 12.859 7.902 1 56.78 71 LEU B C 1
ATOM 3005 O O . LEU B 1 71 ? -18.625 11.859 8.211 1 56.78 71 LEU B O 1
ATOM 3009 N N . LEU B 1 72 ? -17.594 13.203 6.723 1 59.78 72 LEU B N 1
ATOM 3010 C CA . LEU B 1 72 ? -18.109 12.375 5.633 1 59.78 72 LEU B CA 1
ATOM 3011 C C . LEU B 1 72 ? -17.406 11.023 5.605 1 59.78 72 LEU B C 1
ATOM 3013 O O . LEU B 1 72 ? -18.031 10.008 5.297 1 59.78 72 LEU B O 1
ATOM 3017 N N . ALA B 1 73 ? -16.234 11.18 5.926 1 54.53 73 ALA B N 1
ATOM 3018 C CA . ALA B 1 73 ? -15.531 9.914 6.098 1 5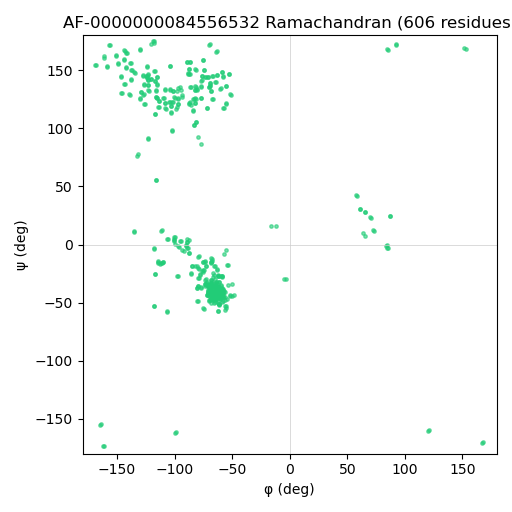4.53 73 ALA B CA 1
ATOM 3019 C C . ALA B 1 73 ? -16.172 9.07 7.191 1 54.53 73 ALA B C 1
ATOM 3021 O O . ALA B 1 73 ? -16.312 7.855 7.043 1 54.53 73 ALA B O 1
ATOM 3022 N N . GLU B 1 74 ? -16.594 9.766 8.203 1 50.09 74 GLU B N 1
ATOM 3023 C CA . GLU B 1 74 ? -17.312 9.094 9.281 1 50.09 74 GLU B CA 1
ATOM 3024 C C . GLU B 1 74 ? -18.672 8.586 8.812 1 50.09 74 GLU B C 1
ATOM 3026 O O . GLU B 1 74 ? -19.078 7.477 9.156 1 50.09 74 GLU B O 1
ATOM 3031 N N . TYR B 1 75 ? -19.344 9.414 8.07 1 50.03 75 TYR B N 1
ATOM 3032 C CA . TYR B 1 75 ? -20.609 8.984 7.504 1 50.03 75 TYR B CA 1
ATOM 3033 C C . TYR B 1 75 ? -20.422 7.789 6.582 1 50.03 75 TYR B C 1
ATOM 3035 O O . TYR B 1 75 ? -21.203 6.844 6.605 1 50.03 75 TYR B O 1
ATOM 3043 N N . ARG B 1 76 ? -19.391 7.945 5.789 1 49.41 76 ARG B N 1
ATOM 3044 C CA . ARG B 1 76 ? -19.094 6.832 4.895 1 49.41 76 ARG B CA 1
ATOM 3045 C C . ARG B 1 76 ? -18.734 5.574 5.684 1 49.41 76 ARG B C 1
ATOM 3047 O O . ARG B 1 76 ? -19.141 4.473 5.32 1 49.41 76 ARG B O 1
ATOM 3054 N N . SER B 1 77 ? -18.031 5.945 6.641 1 45.53 77 SER B N 1
ATOM 3055 C CA . SER B 1 77 ? -17.719 4.832 7.531 1 45.53 77 SER B CA 1
ATOM 3056 C C . SER B 1 77 ? -18.984 4.254 8.156 1 45.53 77 SER B C 1
ATOM 3058 O O . SER B 1 77 ? -19.125 3.035 8.266 1 45.53 77 SER B O 1
ATOM 3060 N N . ILE B 1 78 ? -19.766 5.191 8.445 1 42.97 78 ILE B N 1
ATOM 3061 C CA . ILE B 1 78 ? -21.047 4.781 9.016 1 42.97 78 ILE B CA 1
ATOM 3062 C C . ILE B 1 78 ? -21.891 4.117 7.934 1 42.97 78 ILE B C 1
ATOM 3064 O O . ILE B 1 78 ? -22.5 3.066 8.172 1 42.97 78 ILE B O 1
ATOM 3068 N N . ALA B 1 79 ? -21.938 4.809 6.855 1 43.91 79 ALA B N 1
ATOM 3069 C CA . ALA B 1 79 ? -22.719 4.254 5.75 1 43.91 79 ALA B CA 1
ATOM 3070 C C . ALA B 1 79 ? -22.141 2.912 5.301 1 43.91 79 ALA B C 1
ATOM 3072 O O . ALA B 1 79 ? -22.891 1.993 4.957 1 43.91 79 ALA B O 1
ATOM 3073 N N . SER B 1 80 ? -20.891 2.986 5.082 1 40.94 80 SER B N 1
ATOM 3074 C CA . SER B 1 80 ? -20.234 1.711 4.781 1 40.94 80 SER B CA 1
ATOM 3075 C C . SER B 1 80 ? -20.594 0.656 5.824 1 40.94 80 SER B C 1
ATOM 3077 O O . SER B 1 80 ? -20.656 -0.535 5.512 1 40.94 80 SER B O 1
ATOM 3079 N N . MET B 1 81 ? -20.719 1.24 6.938 1 38.12 81 MET B N 1
ATOM 3080 C CA . MET B 1 81 ? -21.266 0.362 7.969 1 38.12 81 MET B CA 1
ATOM 3081 C C . MET B 1 81 ? -22.703 -0.024 7.645 1 38.12 81 MET B C 1
ATOM 3083 O O . MET B 1 81 ? -23.109 -1.163 7.875 1 38.12 81 MET B O 1
ATOM 3087 N N . SER B 1 82 ? -23.438 0.98 7.211 1 37.47 82 SER B N 1
ATOM 3088 C CA . SER B 1 82 ? -24.844 0.715 6.965 1 37.47 82 SER B CA 1
ATOM 3089 C C . SER B 1 82 ? -25.047 -0.093 5.688 1 37.47 82 SER B C 1
ATOM 3091 O O . SER B 1 82 ? -25.984 -0.895 5.59 1 37.47 82 SER B O 1
ATOM 3093 N N . THR B 1 83 ? -24.547 0.396 4.602 1 36.69 83 THR B N 1
ATOM 3094 C CA . THR B 1 83 ? -24.828 -0.406 3.416 1 36.69 83 THR B CA 1
ATOM 3095 C C . THR B 1 83 ? -24.516 -1.88 3.678 1 36.69 83 THR B C 1
ATOM 3097 O O . THR B 1 83 ? -25.109 -2.76 3.039 1 36.69 83 THR B O 1
ATOM 3100 N N . LEU B 1 84 ? -23.406 -2.154 4.312 1 37.09 84 LEU B N 1
ATOM 3101 C CA . LEU B 1 84 ? -23.359 -3.527 4.801 1 37.09 84 LEU B CA 1
ATOM 3102 C C . LEU B 1 84 ? -24.547 -3.809 5.719 1 37.09 84 LEU B C 1
ATOM 3104 O O . LEU B 1 84 ? -24.672 -4.906 6.27 1 37.09 84 LEU B O 1
ATOM 3108 N N . ALA B 1 85 ? -25.281 -2.871 6.055 1 35.06 85 ALA B N 1
ATOM 3109 C CA . ALA B 1 85 ? -26.5 -3.125 6.816 1 35.06 85 ALA B CA 1
ATOM 3110 C C . ALA B 1 85 ? -27.406 -4.102 6.078 1 35.06 85 ALA B C 1
ATOM 3112 O O . ALA B 1 85 ? -28.156 -4.852 6.703 1 35.06 85 ALA B O 1
ATOM 3113 N N . SER B 1 86 ? -27.562 -3.795 4.875 1 37.34 86 SER B N 1
ATOM 3114 C CA . SER B 1 86 ? -28.438 -4.902 4.496 1 37.34 86 SER B CA 1
ATOM 3115 C C . SER B 1 86 ? -27.797 -6.246 4.812 1 37.34 86 SER B C 1
ATOM 3117 O O . SER B 1 86 ? -28.484 -7.238 5.043 1 37.34 86 SER B O 1
ATOM 3119 N N . GLN B 1 87 ? -26.5 -6.52 4.289 1 43.22 87 GLN B N 1
ATOM 3120 C CA . GLN B 1 87 ? -25.906 -7.742 4.82 1 43.22 87 GLN B CA 1
ATOM 3121 C C . GLN B 1 87 ? -25.312 -7.512 6.211 1 43.22 87 GLN B C 1
ATOM 3123 O O . GLN B 1 87 ? -24.594 -6.543 6.434 1 43.22 87 GLN B O 1
ATOM 3128 N N . SER B 1 88 ? -26.016 -7.734 7.348 1 53.16 88 SER B N 1
ATOM 3129 C CA . SER B 1 88 ? -25.828 -7.824 8.797 1 53.16 88 SER B CA 1
ATOM 3130 C C . SER B 1 88 ? -24.359 -7.992 9.164 1 53.16 88 SER B C 1
ATOM 3132 O O . SER B 1 88 ? -24.031 -8.289 10.312 1 53.16 88 SER B O 1
ATOM 3134 N N . LYS B 1 89 ? -23.469 -7.668 8.094 1 64.88 89 LYS B N 1
ATOM 3135 C CA . LYS B 1 89 ? -22.125 -8.055 8.492 1 64.88 89 LYS B CA 1
ATOM 3136 C C . LYS B 1 89 ? -21.344 -6.863 9.031 1 64.88 89 LYS B C 1
ATOM 3138 O O . LYS B 1 89 ? -21.5 -5.742 8.547 1 64.88 89 LYS B O 1
ATOM 3143 N N . SER B 1 90 ? -20.719 -7.062 10.141 1 82.5 90 SER B N 1
ATOM 3144 C CA . SER B 1 90 ? -19.734 -6.141 10.703 1 82.5 90 SER B CA 1
ATOM 3145 C C . SER B 1 90 ? -18.438 -6.141 9.898 1 82.5 90 SER B C 1
ATOM 3147 O O . SER B 1 90 ? -18.156 -7.102 9.18 1 82.5 90 SER B O 1
ATOM 3149 N N . VAL B 1 91 ? -17.797 -4.898 9.805 1 87.06 91 VAL B N 1
ATOM 3150 C CA . VAL B 1 91 ? -16.531 -4.793 9.086 1 87.06 91 VAL B CA 1
ATOM 3151 C C . VAL B 1 91 ? -15.422 -4.379 10.055 1 87.06 91 VAL B C 1
ATOM 3153 O O . VAL B 1 91 ? -15.625 -3.498 10.891 1 87.06 91 VAL B O 1
ATOM 3156 N N . VAL B 1 92 ? -14.344 -5.043 9.992 1 93.06 92 VAL B N 1
ATOM 3157 C CA . VAL B 1 92 ? -13.125 -4.637 10.688 1 93.06 92 VAL B CA 1
ATOM 3158 C C . VAL B 1 92 ? -12.047 -4.281 9.664 1 93.06 92 VAL B C 1
ATOM 3160 O O . VAL B 1 92 ? -11.648 -5.121 8.852 1 93.06 92 VAL B O 1
ATOM 3163 N N . THR B 1 93 ? -11.609 -3.047 9.688 1 94.19 93 THR B N 1
ATOM 3164 C CA . THR B 1 93 ? -10.617 -2.551 8.734 1 94.19 93 THR B CA 1
ATOM 3165 C C . THR B 1 93 ? -9.234 -2.502 9.367 1 94.19 93 THR B C 1
ATOM 3167 O O . THR B 1 93 ? -9.062 -1.969 10.469 1 94.19 93 THR B O 1
ATOM 3170 N N . ILE B 1 94 ? -8.273 -3.051 8.609 1 97.56 94 ILE B N 1
ATOM 3171 C CA . ILE B 1 94 ? -6.895 -3.119 9.086 1 97.56 94 ILE B CA 1
ATOM 3172 C C . ILE B 1 94 ? -5.961 -2.488 8.055 1 97.56 94 ILE B C 1
ATOM 3174 O O . ILE B 1 94 ? -5.961 -2.877 6.887 1 97.56 94 ILE B O 1
ATOM 3178 N N . TYR B 1 95 ? -5.242 -1.489 8.438 1 97.56 95 TYR B N 1
ATOM 3179 C CA . TYR B 1 95 ? -4.105 -1.012 7.66 1 97.56 95 TYR B CA 1
ATOM 3180 C C . TYR B 1 95 ? -2.799 -1.593 8.188 1 97.56 95 TYR B C 1
ATOM 3182 O O . TYR B 1 95 ? -2.473 -1.429 9.367 1 97.56 95 TYR B O 1
ATOM 3190 N N . ALA B 1 96 ? -2.15 -2.268 7.34 1 97.81 96 ALA B N 1
ATOM 3191 C CA . ALA B 1 96 ? -0.935 -2.951 7.777 1 97.81 96 ALA B CA 1
ATOM 3192 C C . ALA B 1 96 ? 0.266 -2.521 6.938 1 97.81 96 ALA B C 1
ATOM 3194 O O . ALA B 1 96 ? 0.128 -2.229 5.75 1 97.81 96 ALA B O 1
ATOM 3195 N N . LEU B 1 97 ? 1.392 -2.496 7.637 1 96.81 97 LEU B N 1
ATOM 3196 C CA . LEU B 1 97 ? 2.641 -2.352 6.895 1 96.81 97 LEU B CA 1
ATOM 3197 C C . LEU B 1 97 ? 2.748 -3.404 5.797 1 96.81 97 LEU B C 1
ATOM 3199 O O . LEU B 1 97 ? 2.373 -4.562 6 1 96.81 97 LEU B O 1
ATOM 3203 N N . ASP B 1 98 ? 3.383 -3.02 4.711 1 95.38 98 ASP B N 1
ATOM 3204 C CA . ASP B 1 98 ? 3.455 -3.861 3.521 1 95.38 98 ASP B CA 1
ATOM 3205 C C . ASP B 1 98 ? 3.947 -5.266 3.871 1 95.38 98 ASP B C 1
ATOM 3207 O O . ASP B 1 98 ? 4.926 -5.422 4.605 1 95.38 98 ASP B O 1
ATOM 3211 N N . HIS B 1 99 ? 3.184 -6.289 3.404 1 95.06 99 HIS B N 1
ATOM 3212 C CA . HIS B 1 99 ? 3.533 -7.707 3.357 1 95.06 99 HIS B CA 1
ATOM 3213 C C . HIS B 1 99 ? 3.229 -8.391 4.684 1 95.06 99 HIS B C 1
ATOM 3215 O O . HIS B 1 99 ? 3.363 -9.609 4.805 1 95.06 99 HIS B O 1
ATOM 3221 N N . ILE B 1 100 ? 2.787 -7.668 5.637 1 96.75 100 ILE B N 1
ATOM 3222 C CA . ILE B 1 100 ? 2.475 -8.312 6.906 1 96.75 100 ILE B CA 1
ATOM 3223 C C . ILE B 1 100 ? 1.263 -9.227 6.738 1 96.75 100 ILE B C 1
ATOM 3225 O O . ILE B 1 100 ? 1.251 -10.352 7.242 1 96.75 100 ILE B O 1
ATOM 3229 N N . MET B 1 101 ? 0.219 -8.758 6.105 1 96.31 101 MET B N 1
ATOM 3230 C CA . MET B 1 101 ? -0.961 -9.594 5.906 1 96.31 101 MET B CA 1
ATOM 3231 C C . MET B 1 101 ? -0.624 -10.812 5.062 1 96.31 101 MET B C 1
ATOM 3233 O O . MET B 1 101 ? -1.17 -11.898 5.281 1 96.31 101 MET B O 1
ATOM 3237 N N . ALA B 1 102 ? 0.234 -10.586 4.121 1 95.88 102 ALA B N 1
ATOM 3238 C CA . ALA B 1 102 ? 0.71 -11.727 3.346 1 95.88 102 ALA B CA 1
ATOM 3239 C C . ALA B 1 102 ? 1.405 -12.75 4.242 1 95.88 102 ALA B C 1
ATOM 3241 O O . ALA B 1 102 ? 1.265 -13.961 4.039 1 95.88 102 ALA B O 1
ATOM 3242 N N . TYR B 1 103 ? 2.162 -12.273 5.16 1 96.56 103 TYR B N 1
ATOM 3243 C CA . TYR B 1 103 ? 2.857 -13.156 6.09 1 96.56 103 TYR B CA 1
ATOM 3244 C C . TYR B 1 103 ? 1.866 -13.984 6.895 1 96.56 103 TYR B C 1
ATOM 3246 O O . TYR B 1 103 ? 2.098 -15.172 7.137 1 96.56 103 TYR B O 1
ATOM 3254 N N . LEU B 1 104 ? 0.766 -13.352 7.309 1 96.56 104 LEU B N 1
ATOM 3255 C CA . LEU B 1 104 ? -0.279 -14.109 7.984 1 96.56 104 LEU B CA 1
ATOM 3256 C C . LEU B 1 104 ? -0.92 -15.117 7.039 1 96.56 104 LEU B C 1
ATOM 3258 O O . LEU B 1 104 ? -1.203 -16.25 7.434 1 96.56 104 LEU B O 1
ATOM 3262 N N . GLY B 1 105 ? -1.129 -14.672 5.793 1 95.62 105 GLY B N 1
ATOM 3263 C CA . GLY B 1 105 ? -1.537 -15.594 4.742 1 95.62 105 GLY B CA 1
ATOM 3264 C C . GLY B 1 105 ? -3.043 -15.688 4.586 1 95.62 105 GLY B C 1
ATOM 3265 O O . GLY B 1 105 ? -3.793 -15.203 5.438 1 95.62 105 GLY B O 1
ATOM 3266 N N . ALA B 1 106 ? -3.428 -16.391 3.523 1 96.06 106 ALA B N 1
ATOM 3267 C CA . ALA B 1 106 ? -4.84 -16.625 3.225 1 96.06 106 ALA B CA 1
ATOM 3268 C C . ALA B 1 106 ? -5.508 -17.438 4.32 1 96.06 106 ALA B C 1
ATOM 3270 O O . ALA B 1 106 ? -6.691 -17.25 4.613 1 96.06 106 ALA B O 1
ATOM 3271 N N . GLU B 1 107 ? -4.711 -18.297 4.898 1 95.69 107 GLU B N 1
ATOM 3272 C CA . GLU B 1 107 ? -5.246 -19.156 5.953 1 95.69 107 GLU B CA 1
ATOM 3273 C C . GLU B 1 107 ? -5.781 -18.328 7.117 1 95.69 107 GLU B C 1
ATOM 3275 O O . GLU B 1 107 ? -6.805 -18.672 7.711 1 95.69 107 GLU B O 1
ATOM 3280 N N . PHE B 1 108 ? -5.102 -17.297 7.414 1 97.44 108 PHE B N 1
ATOM 3281 C CA . PHE B 1 108 ? -5.562 -16.438 8.5 1 97.44 108 PHE B CA 1
ATOM 3282 C C . PHE B 1 108 ? -6.934 -15.852 8.188 1 97.44 108 PHE B C 1
ATOM 3284 O O . PHE B 1 108 ? -7.844 -15.914 9.016 1 97.44 108 PHE B O 1
ATOM 3291 N N . LEU B 1 109 ? -7.074 -15.258 7.012 1 96.38 109 LEU B N 1
ATOM 3292 C CA . LEU B 1 109 ? -8.328 -14.617 6.617 1 96.38 109 LEU B CA 1
ATOM 3293 C C . LEU B 1 109 ? -9.461 -15.633 6.551 1 96.38 109 LEU B C 1
ATOM 3295 O O . LEU B 1 109 ? -10.586 -15.344 6.965 1 96.38 109 LEU B O 1
ATOM 3299 N N . LEU B 1 110 ? -9.156 -16.812 6.07 1 95.38 110 LEU B N 1
ATOM 3300 C CA . LEU B 1 110 ? -10.172 -17.859 5.938 1 95.38 110 LEU B CA 1
ATOM 3301 C C . LEU B 1 110 ? -10.609 -18.359 7.309 1 95.38 110 LEU B C 1
ATOM 3303 O O . LEU B 1 110 ? -11.797 -18.562 7.547 1 95.38 110 LEU B O 1
ATOM 3307 N N . ASN B 1 111 ? -9.594 -18.641 8.164 1 96.94 111 ASN B N 1
ATOM 3308 C CA . ASN B 1 111 ? -9.922 -19.094 9.516 1 96.94 111 ASN B CA 1
ATOM 3309 C C . ASN B 1 111 ? -10.781 -18.062 10.258 1 96.94 111 ASN B C 1
ATOM 3311 O O . ASN B 1 111 ? -11.719 -18.438 10.969 1 96.94 111 ASN B O 1
ATOM 3315 N N . PHE B 1 112 ? -10.484 -16.828 10.062 1 97.38 112 PHE B N 1
ATOM 3316 C CA . PHE B 1 112 ? -11.297 -15.789 10.703 1 97.38 112 PHE B CA 1
ATOM 3317 C C . PHE B 1 112 ? -12.703 -15.773 10.117 1 97.38 112 PHE B C 1
ATOM 3319 O O . PHE B 1 112 ? -13.688 -15.672 10.859 1 97.38 112 PHE B O 1
ATOM 3326 N N . HIS B 1 113 ? -12.766 -15.805 8.812 1 94.62 113 HIS B N 1
ATOM 3327 C CA . HIS B 1 113 ? -14.047 -15.797 8.125 1 94.62 113 HIS B CA 1
ATOM 3328 C C . HIS B 1 113 ? -14.93 -16.953 8.594 1 94.62 113 HIS B C 1
ATOM 3330 O O . HIS B 1 113 ? -16.141 -16.797 8.727 1 94.62 113 HIS B O 1
ATOM 3336 N N . HIS B 1 114 ? -14.367 -18.094 8.789 1 95.31 114 HIS B N 1
ATOM 3337 C CA . HIS B 1 114 ? -15.102 -19.266 9.258 1 95.31 114 HIS B CA 1
ATOM 3338 C C . HIS B 1 114 ? -15.578 -19.078 10.695 1 95.31 114 HIS B C 1
ATOM 3340 O O . HIS B 1 114 ? -16.703 -19.438 11.039 1 95.31 114 HIS B O 1
ATOM 3346 N N . ALA B 1 115 ? -14.711 -18.562 11.508 1 96.12 115 ALA B N 1
ATOM 3347 C CA . ALA B 1 115 ? -15.039 -18.344 12.914 1 96.12 115 ALA B CA 1
ATOM 3348 C C . ALA B 1 115 ? -16.078 -17.25 13.078 1 96.12 115 ALA B C 1
ATOM 3350 O O . ALA B 1 115 ? -16.938 -17.312 13.969 1 96.12 115 ALA B O 1
ATOM 3351 N N . TYR B 1 116 ? -15.969 -16.234 12.227 1 94.75 116 TYR B N 1
ATOM 3352 C CA . TYR B 1 116 ? -16.859 -15.078 12.297 1 94.75 116 TYR B CA 1
ATOM 3353 C C . TYR B 1 116 ? -17.406 -14.727 10.914 1 94.75 116 TYR B C 1
ATOM 3355 O O . TYR B 1 116 ? -17.078 -13.664 10.375 1 94.75 116 TYR B O 1
ATOM 3363 N N . PRO B 1 117 ? -18.344 -15.461 10.43 1 90.81 117 PRO B N 1
ATOM 3364 C CA . PRO B 1 117 ? -18.828 -15.281 9.055 1 90.81 117 PRO B CA 1
ATOM 3365 C C . PRO B 1 117 ? -19.562 -13.961 8.859 1 90.81 117 PRO B C 1
ATOM 3367 O O . PRO B 1 117 ? -19.75 -13.516 7.723 1 90.81 117 PRO B O 1
ATOM 3370 N N . ASP B 1 118 ? -19.906 -13.336 9.969 1 85.88 118 ASP B N 1
ATOM 3371 C CA . ASP B 1 118 ? -20.672 -12.094 9.875 1 85.88 118 ASP B CA 1
ATOM 3372 C C . ASP B 1 118 ? -19.766 -10.875 9.922 1 85.88 118 ASP B C 1
ATOM 3374 O O . ASP B 1 118 ? -20.234 -9.734 9.922 1 85.88 118 ASP B O 1
ATOM 3378 N N . ILE B 1 119 ? -18.453 -11.117 9.977 1 91.19 119 ILE B N 1
ATOM 3379 C CA . ILE B 1 119 ? -17.484 -10.031 9.977 1 91.19 119 ILE B CA 1
ATOM 3380 C C . ILE B 1 119 ? -16.641 -10.102 8.711 1 91.19 119 ILE B C 1
ATOM 3382 O O . ILE B 1 119 ? -16.078 -11.148 8.391 1 91.19 119 ILE B O 1
ATOM 3386 N N . ILE B 1 120 ? -16.562 -9.062 7.98 1 89.88 120 ILE B N 1
ATOM 3387 C CA . ILE B 1 120 ? -15.68 -8.945 6.828 1 89.88 120 ILE B CA 1
ATOM 3388 C C . ILE B 1 120 ? -14.398 -8.227 7.242 1 89.88 120 ILE B C 1
ATOM 3390 O O . ILE B 1 120 ? -14.445 -7.156 7.848 1 89.88 120 ILE B O 1
ATOM 3394 N N . LEU B 1 121 ? -13.281 -8.852 6.988 1 94.94 121 LEU B N 1
ATOM 3395 C CA . LEU B 1 121 ? -12 -8.172 7.18 1 94.94 121 LEU B CA 1
ATOM 3396 C C . LEU B 1 121 ? -11.609 -7.398 5.926 1 94.94 121 LEU B C 1
ATOM 3398 O O . LEU B 1 121 ? -11.555 -7.965 4.832 1 94.94 121 LEU B O 1
ATOM 3402 N N . SER B 1 122 ? -11.438 -6.168 6.098 1 93.81 122 SER B N 1
ATOM 3403 C CA . SER B 1 122 ? -10.922 -5.301 5.043 1 93.81 122 SER B CA 1
ATOM 3404 C C . SER B 1 122 ? -9.492 -4.863 5.344 1 93.81 122 SER B C 1
ATOM 3406 O O . SER B 1 122 ? -9.25 -4.137 6.309 1 93.81 122 SER B O 1
ATOM 3408 N N . THR B 1 123 ? -8.57 -5.273 4.457 1 96.62 123 THR B N 1
ATOM 3409 C CA . THR B 1 123 ? -7.164 -5.02 4.758 1 96.62 123 THR B CA 1
ATOM 3410 C C . THR B 1 123 ? -6.523 -4.16 3.674 1 96.62 123 THR B C 1
ATOM 3412 O O . THR B 1 123 ? -6.832 -4.312 2.49 1 96.62 123 THR B O 1
ATOM 3415 N N . VAL B 1 124 ? -5.664 -3.287 4.105 1 96.25 124 VAL B N 1
ATOM 3416 C CA . VAL B 1 124 ? -4.898 -2.422 3.213 1 96.25 124 VAL B CA 1
ATOM 3417 C C . VAL B 1 124 ? -3.418 -2.49 3.572 1 96.25 124 VAL B C 1
ATOM 3419 O O . VAL B 1 124 ? -3.043 -2.293 4.73 1 96.25 124 VAL B O 1
ATOM 3422 N N . ASP B 1 125 ? -2.631 -2.811 2.557 1 96.06 125 ASP B N 1
ATOM 3423 C CA . ASP B 1 125 ? -1.186 -2.678 2.719 1 96.06 125 ASP B CA 1
ATOM 3424 C C . ASP B 1 125 ? -0.737 -1.235 2.492 1 96.06 125 ASP B C 1
ATOM 3426 O O . ASP B 1 125 ? -1.145 -0.599 1.519 1 96.06 125 ASP B O 1
ATOM 3430 N N . THR B 1 126 ? 0.083 -0.808 3.42 1 95.5 126 THR B N 1
ATOM 3431 C CA . THR B 1 126 ? 0.504 0.583 3.295 1 95.5 126 THR B CA 1
ATOM 3432 C C . THR B 1 126 ? 1.762 0.843 4.121 1 95.5 126 THR B C 1
ATOM 3434 O O . THR B 1 126 ? 2.447 -0.097 4.527 1 95.5 126 THR B O 1
ATOM 3437 N N . THR B 1 127 ? 2.184 2.119 4.219 1 94.5 127 THR B N 1
ATOM 3438 C CA . THR B 1 127 ? 3.324 2.516 5.039 1 94.5 127 THR B CA 1
ATOM 3439 C C . THR B 1 127 ? 2.947 2.525 6.52 1 94.5 127 THR B C 1
ATOM 3441 O O . THR B 1 127 ? 1.765 2.584 6.863 1 94.5 127 THR B O 1
ATOM 3444 N N . ASP B 1 128 ? 3.961 2.428 7.309 1 93.12 128 ASP B N 1
ATOM 3445 C CA . ASP B 1 128 ? 3.705 2.473 8.742 1 93.12 128 ASP B CA 1
ATOM 3446 C C . ASP B 1 128 ? 3.07 3.803 9.148 1 93.12 128 ASP B C 1
ATOM 3448 O O . ASP B 1 128 ? 2.129 3.83 9.938 1 93.12 128 ASP B O 1
ATOM 3452 N N . ASP B 1 129 ? 3.482 4.871 8.555 1 87.19 129 ASP B N 1
ATOM 3453 C CA . ASP B 1 129 ? 2.924 6.188 8.852 1 87.19 129 ASP B CA 1
ATOM 3454 C C . ASP B 1 129 ? 1.462 6.273 8.422 1 87.19 129 ASP B C 1
ATOM 3456 O O . ASP B 1 129 ? 0.621 6.789 9.156 1 87.19 129 ASP B O 1
ATOM 3460 N N . ALA B 1 130 ? 1.237 5.852 7.25 1 92 130 ALA B N 1
ATOM 3461 C CA . ALA B 1 130 ? -0.132 5.898 6.742 1 92 130 ALA B CA 1
ATOM 3462 C C . ALA B 1 130 ? -1.058 5.02 7.578 1 92 130 ALA B C 1
ATOM 3464 O O . ALA B 1 130 ? -2.225 5.359 7.789 1 92 130 ALA B O 1
ATOM 3465 N N . ALA B 1 131 ? -0.558 3.938 8.039 1 95.62 131 ALA B N 1
ATOM 3466 C CA . ALA B 1 131 ? -1.357 3.039 8.867 1 95.62 131 ALA B CA 1
ATOM 3467 C C . ALA B 1 131 ? -1.736 3.701 10.188 1 95.62 131 ALA B C 1
ATOM 3469 O O . ALA B 1 131 ? -2.902 3.682 10.586 1 95.62 131 ALA B O 1
ATOM 3470 N N . LEU B 1 132 ? -0.803 4.293 10.805 1 92.44 132 LEU B N 1
ATOM 3471 C CA . LEU B 1 132 ? -1.061 4.941 12.086 1 92.44 132 LEU B CA 1
ATOM 3472 C C . LEU B 1 132 ? -1.984 6.141 11.914 1 92.44 132 LEU B C 1
ATOM 3474 O O . LEU B 1 132 ? -2.881 6.363 12.727 1 92.44 132 LEU B O 1
ATOM 3478 N N . LYS B 1 133 ? -1.72 6.863 10.867 1 86.5 133 LYS B N 1
ATOM 3479 C CA . LYS B 1 133 ? -2.6 7.984 10.547 1 86.5 133 LYS B CA 1
ATOM 3480 C C . LYS B 1 133 ? -4.031 7.512 10.312 1 86.5 133 LYS B C 1
ATOM 3482 O O . LYS B 1 133 ? -4.984 8.188 10.711 1 86.5 133 LYS B O 1
ATOM 3487 N N . GLY B 1 134 ? -4.129 6.371 9.656 1 90.69 134 GLY B N 1
ATOM 3488 C CA . GLY B 1 134 ? -5.441 5.785 9.43 1 90.69 134 GLY B CA 1
ATOM 3489 C C . GLY B 1 134 ? -6.199 5.5 10.711 1 90.69 134 GLY B C 1
ATOM 3490 O O . GLY B 1 134 ? -7.414 5.703 10.781 1 90.69 134 GLY B O 1
ATOM 3491 N N . VAL B 1 135 ? -5.516 5.074 11.695 1 91.56 135 VAL B N 1
ATOM 3492 C CA . VAL B 1 135 ? -6.125 4.805 12.992 1 91.56 135 VAL B CA 1
ATOM 3493 C C . VAL B 1 135 ? -6.609 6.113 13.617 1 91.56 135 VAL B C 1
ATOM 3495 O O . VAL B 1 135 ? -7.754 6.203 14.07 1 91.56 135 VAL B O 1
ATOM 3498 N N . LEU B 1 136 ? -5.789 7.074 13.516 1 82.56 136 LEU B N 1
ATOM 3499 C CA . LEU B 1 136 ? -6.094 8.352 14.148 1 82.56 136 LEU B CA 1
ATOM 3500 C C . LEU B 1 136 ? -7.262 9.047 13.453 1 82.56 136 LEU B C 1
ATOM 3502 O O . LEU B 1 136 ? -8.086 9.688 14.109 1 82.56 136 LEU B O 1
ATOM 3506 N N . GLU B 1 137 ? -7.27 8.836 12.18 1 77.69 137 GLU B N 1
ATOM 3507 C CA . GLU B 1 137 ? -8.32 9.469 11.383 1 77.69 137 GLU B CA 1
ATOM 3508 C C . GLU B 1 137 ? -9.555 8.57 11.289 1 77.69 137 GLU B C 1
ATOM 3510 O O . GLU B 1 137 ? -10.492 8.883 10.555 1 77.69 137 GLU B O 1
ATOM 3515 N N . LYS B 1 138 ? -9.492 7.449 11.945 1 80.75 138 LYS B N 1
ATOM 3516 C CA . LYS B 1 138 ? -10.602 6.5 12.047 1 80.75 138 LYS B CA 1
ATOM 3517 C C . LYS B 1 138 ? -10.945 5.906 10.68 1 80.75 138 LYS B C 1
ATOM 3519 O O . LYS B 1 138 ? -12.117 5.664 10.383 1 80.75 138 LYS B O 1
ATOM 3524 N N . GLN B 1 139 ? -9.93 5.863 9.852 1 85.56 139 GLN B N 1
ATOM 3525 C CA . GLN B 1 139 ? -10.094 5.211 8.555 1 85.56 139 GLN B CA 1
ATOM 3526 C C . GLN B 1 139 ? -10 3.693 8.688 1 85.56 139 GLN B C 1
ATOM 3528 O O . GLN B 1 139 ? -10.461 2.961 7.805 1 85.56 139 GLN B O 1
ATOM 3533 N N . CYS B 1 140 ? -9.406 3.256 9.773 1 92.56 140 CYS B N 1
ATOM 3534 C CA . CYS B 1 140 ? -9.297 1.833 10.078 1 92.56 140 CYS B CA 1
ATOM 3535 C C . CYS B 1 140 ? -9.414 1.584 11.578 1 92.56 140 CYS B C 1
ATOM 3537 O O . CYS B 1 140 ? -9.273 2.512 12.375 1 92.56 140 CYS B O 1
ATOM 3539 N N . ASN B 1 141 ? -9.766 0.348 11.883 1 92.44 141 ASN B N 1
ATOM 3540 C CA . ASN B 1 141 ? -9.914 -0.028 13.281 1 92.44 141 ASN B CA 1
ATOM 3541 C C . ASN B 1 141 ? -8.562 -0.322 13.93 1 92.44 141 ASN B C 1
ATOM 3543 O O . ASN B 1 141 ? -8.359 -0.029 15.109 1 92.44 141 ASN B O 1
ATOM 3547 N N . PHE B 1 142 ? -7.699 -0.93 13.133 1 97.44 142 PHE B N 1
ATOM 3548 C CA . PHE B 1 142 ? -6.395 -1.347 13.625 1 97.44 142 PHE B CA 1
ATOM 3549 C C . PHE B 1 142 ? -5.305 -1.035 12.609 1 97.44 142 PHE B C 1
ATOM 3551 O O . PHE B 1 142 ? -5.566 -1.008 11.406 1 97.44 142 PHE B O 1
ATOM 3558 N N . ALA B 1 143 ? -4.137 -0.798 13.133 1 98 143 ALA B N 1
ATOM 3559 C CA . ALA B 1 143 ? -2.91 -0.813 12.344 1 98 143 ALA B CA 1
ATOM 3560 C C . ALA B 1 143 ? -1.976 -1.932 12.797 1 98 143 ALA B C 1
ATOM 3562 O O . ALA B 1 143 ? -1.966 -2.303 13.969 1 98 143 ALA B O 1
ATOM 3563 N N . ILE B 1 144 ? -1.301 -2.51 11.891 1 98.38 144 ILE B N 1
ATOM 3564 C CA . ILE B 1 144 ? -0.208 -3.42 12.211 1 98.38 144 ILE B CA 1
ATOM 3565 C C . ILE B 1 144 ? 1.106 -2.861 11.672 1 98.38 144 ILE B C 1
ATOM 3567 O O . ILE B 1 144 ? 1.302 -2.779 10.461 1 98.38 144 ILE B O 1
ATOM 3571 N N . VAL B 1 145 ? 1.979 -2.484 12.57 1 96.69 145 VAL B N 1
ATOM 3572 C CA . VAL B 1 145 ? 3.195 -1.778 12.18 1 96.69 145 VAL B CA 1
ATOM 3573 C C . VAL B 1 145 ? 4.363 -2.25 13.039 1 96.69 145 VAL B C 1
ATOM 3575 O O . VAL B 1 145 ? 4.164 -2.932 14.047 1 96.69 145 VAL B O 1
ATOM 3578 N N . THR B 1 146 ? 5.555 -1.927 12.578 1 92.88 146 THR B N 1
ATOM 3579 C CA . THR B 1 146 ? 6.742 -2.223 13.367 1 92.88 146 THR B CA 1
AT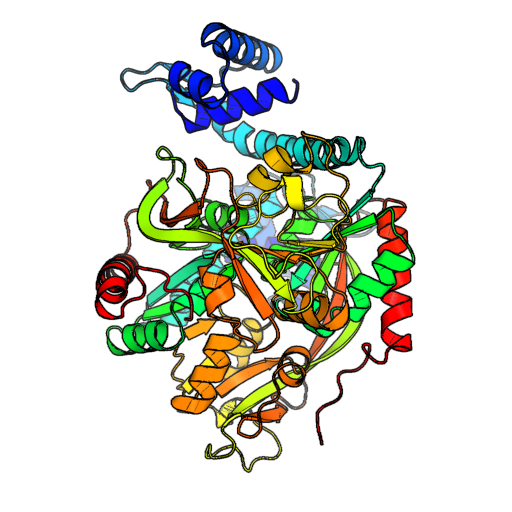OM 3580 C C . THR B 1 146 ? 7.047 -1.085 14.336 1 92.88 146 THR B C 1
ATOM 3582 O O . THR B 1 146 ? 6.738 0.075 14.055 1 92.88 146 THR B O 1
ATOM 3585 N N . GLY B 1 147 ? 7.656 -1.457 15.422 1 85.44 147 GLY B N 1
ATOM 3586 C CA . GLY B 1 147 ? 8.109 -0.46 16.375 1 85.44 147 GLY B CA 1
ATOM 3587 C C . GLY B 1 147 ? 7.031 -0.038 17.359 1 85.44 147 GLY B C 1
ATOM 3588 O O . GLY B 1 147 ? 5.848 -0.306 17.141 1 85.44 147 GLY B O 1
ATOM 3589 N N . GLU B 1 148 ? 7.426 0.624 18.328 1 79.62 148 GLU B N 1
ATOM 3590 C CA . GLU B 1 148 ? 6.496 1.055 19.359 1 79.62 148 GLU B CA 1
ATOM 3591 C C . GLU B 1 148 ? 5.727 2.303 18.938 1 79.62 148 GLU B C 1
ATOM 3593 O O . GLU B 1 148 ? 6.301 3.211 18.328 1 79.62 148 GLU B O 1
ATOM 3598 N N . ALA B 1 149 ? 4.473 2.205 19.172 1 82.31 149 ALA B N 1
ATOM 3599 C CA . ALA B 1 149 ? 3.617 3.355 18.891 1 82.31 149 ALA B CA 1
ATOM 3600 C C . ALA B 1 149 ? 3.57 4.309 20.078 1 82.31 149 ALA B C 1
ATOM 3602 O O . ALA B 1 149 ? 3.885 3.916 21.203 1 82.31 149 ALA B O 1
ATOM 3603 N N . ASP B 1 150 ? 3.25 5.504 19.781 1 81.12 150 ASP B N 1
ATOM 3604 C CA . ASP B 1 150 ? 3.076 6.496 20.844 1 81.12 150 ASP B CA 1
ATOM 3605 C C . ASP B 1 150 ? 2.02 6.047 21.844 1 81.12 150 ASP B C 1
ATOM 3607 O O . ASP B 1 150 ? 0.824 6.051 21.547 1 81.12 150 ASP B O 1
ATOM 3611 N N . LYS B 1 151 ? 2.402 5.848 23.078 1 84.12 151 LYS B N 1
ATOM 3612 C CA . LYS B 1 151 ? 1.529 5.277 24.094 1 84.12 151 LYS B CA 1
ATOM 3613 C C . LYS B 1 151 ? 0.471 6.285 24.547 1 84.12 151 LYS B C 1
ATOM 3615 O O . LYS B 1 151 ? -0.521 5.914 25.172 1 84.12 151 LYS B O 1
ATOM 3620 N N . ASN B 1 152 ? 0.701 7.469 24.188 1 75.69 152 ASN B N 1
ATOM 3621 C CA . ASN B 1 152 ? -0.279 8.484 24.562 1 75.69 152 ASN B CA 1
ATOM 3622 C C . ASN B 1 152 ? -1.458 8.508 23.594 1 75.69 152 ASN B C 1
ATOM 3624 O O . ASN B 1 152 ? -2.535 9 23.922 1 75.69 152 ASN B O 1
ATOM 3628 N N . ARG B 1 153 ? -1.221 7.941 22.484 1 81.81 153 ARG B N 1
ATOM 3629 C CA . ARG B 1 153 ? -2.248 8.047 21.453 1 81.81 153 ARG B CA 1
ATOM 3630 C C . ARG B 1 153 ? -2.807 6.676 21.094 1 81.81 153 ARG B C 1
ATOM 3632 O O . ARG B 1 153 ? -3.951 6.562 20.656 1 81.81 153 ARG B O 1
ATOM 3639 N N . PHE B 1 154 ? -1.933 5.727 21.344 1 91.31 154 PHE B N 1
ATOM 3640 C CA . PHE B 1 154 ? -2.291 4.41 20.828 1 91.31 154 PHE B CA 1
ATOM 3641 C C . PHE B 1 154 ? -2.223 3.361 21.938 1 91.31 154 PHE B C 1
ATOM 3643 O O . PHE B 1 154 ? -1.442 3.498 22.875 1 91.31 154 PHE B O 1
ATOM 3650 N N . GLU B 1 155 ? -3.102 2.385 21.891 1 93.69 155 GLU B N 1
ATOM 3651 C CA . GLU B 1 155 ? -2.861 1.084 22.5 1 93.69 155 GLU B CA 1
ATOM 3652 C C . GLU B 1 155 ? -2.156 0.135 21.547 1 93.69 155 GLU B C 1
ATOM 3654 O O . GLU B 1 155 ? -2.311 0.249 20.328 1 93.69 155 GLU B O 1
ATOM 3659 N N . ALA B 1 156 ? -1.34 -0.71 22.094 1 96.12 156 ALA B N 1
ATOM 3660 C CA . ALA B 1 156 ? -0.559 -1.6 21.234 1 96.12 156 ALA B CA 1
ATOM 3661 C C . ALA B 1 156 ? -0.33 -2.949 21.906 1 96.12 156 ALA B C 1
ATOM 3663 O O . ALA B 1 156 ? -0.185 -3.023 23.125 1 96.12 156 ALA B O 1
ATOM 3664 N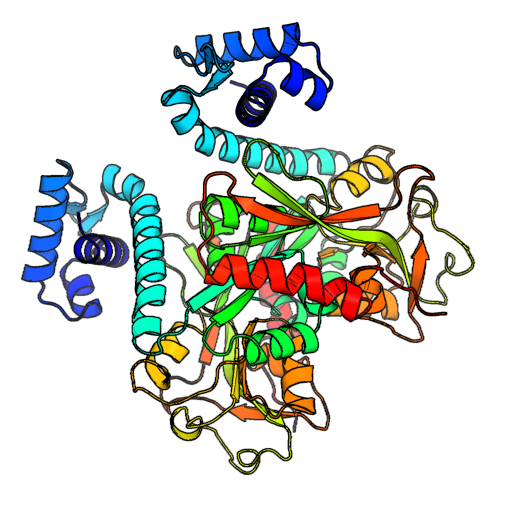 N . GLU B 1 157 ? -0.318 -3.996 21.172 1 96.75 157 GLU B N 1
ATOM 3665 C CA . GLU B 1 157 ? 0.031 -5.348 21.594 1 96.75 157 GLU B CA 1
ATOM 3666 C C . GLU B 1 157 ? 1.065 -5.973 20.656 1 96.75 157 GLU B C 1
ATOM 3668 O O . GLU B 1 157 ? 0.913 -5.93 19.438 1 96.75 157 GLU B O 1
ATOM 3673 N N . PRO B 1 158 ? 2.092 -6.535 21.25 1 97.38 158 PRO B N 1
ATOM 3674 C CA . PRO B 1 158 ? 3.107 -7.168 20.406 1 97.38 158 PRO B CA 1
ATOM 3675 C C . PRO B 1 158 ? 2.598 -8.43 19.719 1 97.38 158 PRO B C 1
ATOM 3677 O O . PRO B 1 158 ? 1.842 -9.203 20.312 1 97.38 158 PRO B O 1
ATOM 3680 N N . LEU B 1 159 ? 2.943 -8.609 18.469 1 98.06 159 LEU B N 1
ATOM 3681 C CA . LEU B 1 159 ? 2.541 -9.781 17.703 1 98.06 159 LEU B CA 1
ATOM 3682 C C . LEU B 1 159 ? 3.717 -10.734 17.5 1 98.06 159 LEU B C 1
ATOM 3684 O O . LEU B 1 159 ? 3.629 -11.914 17.844 1 98.06 159 LEU B O 1
ATOM 3688 N N . PHE B 1 160 ? 4.832 -10.289 16.891 1 97.25 160 PHE B N 1
ATOM 3689 C CA . PHE B 1 160 ? 6.035 -11.078 16.672 1 97.25 160 PHE B CA 1
ATOM 3690 C C . PHE B 1 160 ? 7.23 -10.18 16.391 1 97.25 160 PHE B C 1
ATOM 3692 O O . PHE B 1 160 ? 7.066 -9 16.078 1 97.25 160 PHE B O 1
ATOM 3699 N N . PHE B 1 161 ? 8.422 -10.711 16.531 1 96.06 161 PHE B N 1
ATOM 3700 C CA . PHE B 1 161 ? 9.664 -10.008 16.25 1 96.06 161 PHE B CA 1
ATOM 3701 C C . PHE B 1 161 ? 10.164 -10.336 14.852 1 96.06 161 PHE B C 1
ATOM 3703 O O . PHE B 1 161 ? 10.094 -11.484 14.414 1 96.06 161 PHE B O 1
ATOM 3710 N N . SER B 1 162 ? 10.562 -9.328 14.133 1 95.56 162 SER B N 1
ATOM 3711 C CA . SER B 1 162 ? 11.125 -9.516 12.797 1 95.56 162 SER B CA 1
ATOM 3712 C C . SER B 1 162 ? 12.531 -8.922 12.703 1 95.56 162 SER B C 1
ATOM 3714 O O . SER B 1 162 ? 12.758 -7.777 13.102 1 95.56 162 SER B O 1
ATOM 3716 N N . ARG B 1 163 ? 13.422 -9.672 12.18 1 94.38 163 ARG B N 1
ATOM 3717 C CA . ARG B 1 163 ? 14.82 -9.258 12.039 1 94.38 163 ARG B CA 1
ATOM 3718 C C . ARG B 1 163 ? 15.023 -8.477 10.742 1 94.38 163 ARG B C 1
ATOM 3720 O O . ARG B 1 163 ? 14.352 -8.727 9.742 1 94.38 163 ARG B O 1
ATOM 3727 N N . TYR B 1 164 ? 15.953 -7.527 10.852 1 94 164 TYR B N 1
ATOM 3728 C CA . TYR B 1 164 ? 16.438 -6.922 9.617 1 94 164 TYR B CA 1
ATOM 3729 C C . TYR B 1 164 ? 17.203 -7.934 8.773 1 94 164 TYR B C 1
ATOM 3731 O O . TYR B 1 164 ? 17.938 -8.766 9.305 1 94 164 TYR B O 1
ATOM 3739 N N . CYS B 1 165 ? 17.078 -7.832 7.469 1 94.81 165 CYS B N 1
ATOM 3740 C CA . CYS B 1 165 ? 17.828 -8.758 6.633 1 94.81 165 CYS B CA 1
ATOM 3741 C C . CYS B 1 165 ? 18.188 -8.109 5.297 1 94.81 165 CYS B C 1
ATOM 3743 O O . CYS B 1 165 ? 17.578 -7.125 4.895 1 94.81 165 CYS B O 1
ATOM 3745 N N . ALA B 1 166 ? 19.172 -8.594 4.738 1 96.06 166 ALA B N 1
ATOM 3746 C CA . ALA B 1 166 ? 19.594 -8.266 3.381 1 96.06 166 ALA B CA 1
ATOM 3747 C C . ALA B 1 166 ? 19.359 -9.445 2.438 1 96.06 166 ALA B C 1
ATOM 3749 O O . ALA B 1 166 ? 19.781 -10.57 2.73 1 96.06 166 ALA B O 1
ATOM 3750 N N . ARG B 1 167 ? 18.656 -9.195 1.383 1 97.25 167 ARG B N 1
ATOM 3751 C CA . ARG B 1 167 ? 18.484 -10.188 0.331 1 97.25 167 ARG B CA 1
ATOM 3752 C C . ARG B 1 167 ? 19.344 -9.875 -0.881 1 97.25 167 ARG B C 1
ATOM 3754 O O . ARG B 1 167 ? 19.422 -8.719 -1.312 1 97.25 167 ARG B O 1
ATOM 3761 N N . LEU B 1 168 ? 20.016 -10.852 -1.38 1 98.06 168 LEU B N 1
ATOM 3762 C CA . LEU B 1 168 ? 20.922 -10.672 -2.514 1 98.06 168 LEU B CA 1
ATOM 3763 C C . LEU B 1 168 ? 21.016 -11.953 -3.338 1 98.06 168 LEU B C 1
ATOM 3765 O O . LEU B 1 168 ? 20.578 -13.016 -2.895 1 98.06 168 LEU B O 1
ATOM 3769 N N . HIS B 1 169 ? 21.5 -11.781 -4.551 1 98.06 169 HIS B N 1
ATOM 3770 C CA . HIS B 1 169 ? 21.719 -12.938 -5.406 1 98.06 169 HIS B CA 1
ATOM 3771 C C . HIS B 1 169 ? 22.766 -13.875 -4.809 1 98.06 169 HIS B C 1
ATOM 3773 O O . HIS B 1 169 ? 23.75 -13.414 -4.223 1 98.06 169 HIS B O 1
ATOM 3779 N N . ARG B 1 170 ? 22.625 -15.133 -4.992 1 96.75 170 ARG B N 1
ATOM 3780 C CA . ARG B 1 170 ? 23.516 -16.141 -4.418 1 96.75 170 ARG B CA 1
ATOM 3781 C C . ARG B 1 170 ? 24.938 -15.977 -4.961 1 96.75 170 ARG B C 1
ATOM 3783 O O . ARG B 1 170 ? 25.906 -16.391 -4.316 1 96.75 170 ARG B O 1
ATOM 3790 N N . GLN B 1 171 ? 25.062 -15.336 -6.098 1 97 171 GLN B N 1
ATOM 3791 C CA . GLN B 1 171 ? 26.375 -15.148 -6.715 1 97 171 GLN B CA 1
ATOM 3792 C C . GLN B 1 171 ? 26.953 -13.773 -6.375 1 97 171 GLN B C 1
ATOM 3794 O O . GLN B 1 171 ? 28.031 -13.414 -6.844 1 97 171 GLN B O 1
ATOM 3799 N N . HIS B 1 172 ? 26.234 -12.984 -5.656 1 97.06 172 HIS B N 1
ATOM 3800 C CA . HIS B 1 172 ? 26.75 -11.688 -5.234 1 97.06 172 HIS B CA 1
ATOM 3801 C C . HIS B 1 172 ? 28.031 -11.844 -4.414 1 97.06 172 HIS B C 1
ATOM 3803 O O . HIS B 1 172 ? 28.156 -12.789 -3.631 1 97.06 172 HIS B O 1
ATOM 3809 N N . PRO B 1 173 ? 28.953 -10.93 -4.461 1 96 173 PRO B N 1
ATOM 3810 C CA . PRO B 1 173 ? 30.203 -11.023 -3.723 1 96 173 PRO B CA 1
ATOM 3811 C C . PRO B 1 173 ? 30 -11.133 -2.215 1 96 173 PRO B C 1
ATOM 3813 O O . PRO B 1 173 ? 30.812 -11.742 -1.52 1 96 173 PRO B O 1
ATOM 3816 N N . LEU B 1 174 ? 28.938 -10.625 -1.745 1 96.31 174 LEU B N 1
ATOM 3817 C CA . LEU B 1 174 ? 28.688 -10.617 -0.307 1 96.31 174 LEU B CA 1
ATOM 3818 C C . LEU B 1 174 ? 27.938 -11.875 0.122 1 96.31 174 LEU B C 1
ATOM 3820 O O . LEU B 1 174 ? 27.703 -12.078 1.313 1 96.31 174 LEU B O 1
ATOM 3824 N N . ALA B 1 175 ? 27.609 -12.75 -0.803 1 95.88 175 ALA B N 1
ATOM 3825 C CA . ALA B 1 175 ? 26.781 -13.922 -0.533 1 95.88 175 ALA B CA 1
ATOM 3826 C C . ALA B 1 175 ? 27.484 -14.891 0.408 1 95.88 175 ALA B C 1
ATOM 3828 O O . ALA B 1 175 ? 26.828 -15.641 1.142 1 95.88 175 ALA B O 1
ATOM 3829 N N . GLY B 1 176 ? 28.734 -14.875 0.417 1 94.06 176 GLY B N 1
ATOM 3830 C CA . GLY B 1 176 ? 29.5 -15.805 1.227 1 94.06 176 GLY B CA 1
ATOM 3831 C C . GLY B 1 176 ? 29.578 -15.406 2.689 1 94.06 176 GLY B C 1
ATOM 3832 O O . GLY B 1 176 ? 29.953 -16.219 3.539 1 94.06 176 GLY B O 1
ATOM 3833 N N . ARG B 1 177 ? 29.156 -14.227 3.051 1 93.5 177 ARG B N 1
ATOM 3834 C CA . ARG B 1 177 ? 29.172 -13.758 4.434 1 93.5 177 ARG B CA 1
ATOM 3835 C C . ARG B 1 177 ? 28.047 -14.391 5.242 1 93.5 177 ARG B C 1
ATOM 3837 O O . ARG B 1 177 ? 26.969 -14.672 4.711 1 93.5 177 ARG B O 1
ATOM 3844 N N . GLU B 1 178 ? 28.344 -14.641 6.488 1 92.19 178 GLU B N 1
ATOM 3845 C CA . GLU B 1 178 ? 27.312 -15.148 7.383 1 92.19 178 GLU B CA 1
ATOM 3846 C C . GLU B 1 178 ? 26.281 -14.062 7.715 1 92.19 178 GLU B C 1
ATOM 3848 O O . GLU B 1 178 ? 25.094 -14.344 7.824 1 92.19 178 GLU B O 1
ATOM 3853 N N . LYS B 1 179 ? 26.812 -12.914 7.891 1 94 179 LYS B N 1
ATOM 3854 C CA . LYS B 1 179 ? 26 -11.727 8.156 1 94 179 LYS B CA 1
ATOM 3855 C C . LYS B 1 179 ? 26.531 -10.516 7.387 1 94 179 LYS B C 1
ATOM 3857 O O . LYS B 1 179 ? 27.703 -10.492 6.988 1 94 179 LYS B O 1
ATOM 3862 N N . ILE B 1 180 ? 25.672 -9.562 7.145 1 94.62 180 ILE B N 1
ATOM 3863 C CA . ILE B 1 180 ? 26.047 -8.336 6.445 1 94.62 180 ILE B CA 1
ATOM 3864 C C . ILE B 1 180 ? 25.938 -7.148 7.398 1 94.62 180 ILE B C 1
ATOM 3866 O O . ILE B 1 180 ? 24.891 -6.945 8.031 1 94.62 180 ILE B O 1
ATOM 3870 N N . ASP B 1 181 ? 27.031 -6.465 7.527 1 93.19 181 ASP B N 1
ATOM 3871 C CA . ASP B 1 181 ? 27.016 -5.184 8.227 1 93.19 181 ASP B CA 1
ATOM 3872 C C . ASP B 1 181 ? 26.719 -4.035 7.258 1 93.19 181 ASP B C 1
ATOM 3874 O O . ASP B 1 181 ? 27 -4.145 6.062 1 93.19 181 ASP B O 1
ATOM 3878 N N . TYR B 1 182 ? 26.234 -2.959 7.805 1 91.75 182 TYR B N 1
ATOM 3879 C CA . TYR B 1 182 ? 25.922 -1.819 6.953 1 91.75 182 TYR B CA 1
ATOM 3880 C C . TYR B 1 182 ? 27.172 -1.327 6.219 1 91.75 182 TYR B C 1
ATOM 3882 O O . TYR B 1 182 ? 27.094 -0.899 5.066 1 91.75 182 TYR B O 1
ATOM 3890 N N . ALA B 1 183 ? 28.312 -1.396 6.879 1 91.19 183 ALA B N 1
ATOM 3891 C CA . ALA B 1 183 ? 29.578 -0.95 6.281 1 91.19 183 ALA B CA 1
ATOM 3892 C C . ALA B 1 183 ? 29.922 -1.788 5.055 1 91.19 183 ALA B C 1
ATOM 3894 O O . ALA B 1 183 ? 30.594 -1.305 4.137 1 91.19 183 ALA B O 1
ATOM 3895 N N . ASP B 1 184 ? 29.453 -3.029 5.023 1 94.38 184 ASP B N 1
ATOM 3896 C CA . ASP B 1 184 ? 29.719 -3.922 3.9 1 94.38 184 ASP B CA 1
ATOM 3897 C C . ASP B 1 184 ? 29.016 -3.441 2.639 1 94.38 184 ASP B C 1
ATOM 3899 O O . ASP B 1 184 ? 29.312 -3.902 1.536 1 94.38 184 ASP B O 1
ATOM 3903 N N . LEU B 1 185 ? 28.094 -2.48 2.738 1 94.75 185 LEU B N 1
ATOM 3904 C CA . LEU B 1 185 ? 27.25 -2.055 1.627 1 94.75 185 LEU B CA 1
ATOM 3905 C C . LEU B 1 185 ? 27.938 -0.957 0.816 1 94.75 185 LEU B C 1
ATOM 3907 O O . LEU B 1 185 ? 27.344 -0.435 -0.138 1 94.75 185 LEU B O 1
ATOM 3911 N N . GLU B 1 186 ? 29.156 -0.67 1.21 1 92.69 186 GLU B N 1
ATOM 3912 C CA . GLU B 1 186 ? 29.922 0.315 0.448 1 92.69 186 GLU B CA 1
ATOM 3913 C C . GLU B 1 186 ? 30.016 -0.079 -1.023 1 92.69 186 GLU B C 1
ATOM 3915 O O . GLU B 1 186 ? 30.469 -1.177 -1.351 1 92.69 186 GLU B O 1
ATOM 3920 N N . GLY B 1 187 ? 29.531 0.816 -1.848 1 92.81 187 GLY B N 1
ATOM 3921 C CA . GLY B 1 187 ? 29.625 0.59 -3.281 1 92.81 187 GLY B CA 1
ATOM 3922 C C . GLY B 1 187 ? 28.5 -0.282 -3.818 1 92.81 187 GLY B C 1
ATOM 3923 O O . GLY B 1 187 ? 28.406 -0.508 -5.027 1 92.81 187 GLY B O 1
ATOM 3924 N N . ALA B 1 188 ? 27.578 -0.76 -2.963 1 94.69 188 ALA B N 1
ATOM 3925 C CA . ALA B 1 188 ? 26.547 -1.699 -3.363 1 94.69 188 ALA B CA 1
ATOM 3926 C C . ALA B 1 188 ? 25.359 -0.971 -4.008 1 94.69 188 ALA B C 1
ATOM 3928 O O . ALA B 1 188 ? 25.141 0.215 -3.752 1 94.69 188 ALA B O 1
ATOM 3929 N N . ARG B 1 189 ? 24.703 -1.702 -4.918 1 95.31 189 ARG B N 1
ATOM 3930 C CA . ARG B 1 189 ? 23.406 -1.277 -5.418 1 95.31 189 ARG B CA 1
ATOM 3931 C C . ARG B 1 189 ? 22.297 -1.686 -4.461 1 95.31 189 ARG B C 1
ATOM 3933 O O . ARG B 1 189 ? 22.156 -2.863 -4.121 1 95.31 189 ARG B O 1
ATOM 3940 N N . ILE B 1 190 ? 21.453 -0.65 -4.043 1 94.44 190 ILE B N 1
ATOM 3941 C CA . ILE B 1 190 ? 20.484 -0.906 -2.975 1 94.44 190 ILE B CA 1
ATOM 3942 C C . ILE B 1 190 ? 19.078 -0.589 -3.465 1 94.44 190 ILE B C 1
ATOM 3944 O O . ILE B 1 190 ? 18.875 0.393 -4.18 1 94.44 190 ILE B O 1
ATOM 3948 N N . VAL B 1 191 ? 18.156 -1.477 -3.123 1 95.06 191 VAL B N 1
ATOM 3949 C CA . VAL B 1 191 ? 16.734 -1.21 -3.242 1 95.06 191 VAL B CA 1
ATOM 3950 C C . VAL B 1 191 ? 16.047 -1.482 -1.908 1 95.06 191 VAL B C 1
ATOM 3952 O O . VAL B 1 191 ? 16.266 -2.525 -1.289 1 95.06 191 VAL B O 1
ATOM 3955 N N . SER B 1 192 ? 15.281 -0.573 -1.424 1 92 192 SER B N 1
ATOM 3956 C CA . SER B 1 192 ? 14.617 -0.706 -0.131 1 92 192 SER B CA 1
ATOM 3957 C C . SER B 1 192 ? 13.383 0.192 -0.044 1 92 192 SER B C 1
ATOM 3959 O O . SER B 1 192 ? 13.117 0.975 -0.958 1 92 192 SER B O 1
ATOM 3961 N N . LYS B 1 193 ? 12.656 -0.013 1.014 1 89.12 193 LYS B N 1
ATOM 3962 C CA . LYS B 1 193 ? 11.578 0.922 1.32 1 89.12 193 LYS B CA 1
ATOM 3963 C C . LYS B 1 193 ? 12.109 2.344 1.472 1 89.12 193 LYS B C 1
ATOM 3965 O O . LYS B 1 193 ? 13.227 2.547 1.949 1 89.12 193 LYS B O 1
ATOM 3970 N N . GLY B 1 194 ? 11.336 3.24 1.044 1 80.31 194 GLY B N 1
ATOM 3971 C CA . GLY B 1 194 ? 11.805 4.609 0.928 1 80.31 194 GLY B CA 1
ATOM 3972 C C . GLY B 1 194 ? 11.383 5.488 2.088 1 80.31 194 GLY B C 1
ATOM 3973 O O . GLY B 1 194 ? 11.031 4.984 3.158 1 80.31 194 GLY B O 1
ATOM 3974 N N . ARG B 1 195 ? 11.445 6.684 1.852 1 76.31 195 ARG B N 1
ATOM 3975 C CA . ARG B 1 195 ? 11.281 7.754 2.834 1 76.31 195 ARG B CA 1
ATOM 3976 C C . ARG B 1 195 ? 9.859 7.785 3.379 1 76.31 195 ARG B C 1
ATOM 3978 O O . ARG B 1 195 ? 9.609 8.344 4.449 1 76.31 195 ARG B O 1
ATOM 3985 N N . ALA B 1 196 ? 8.977 7.164 2.658 1 78.5 196 ALA B N 1
ATOM 3986 C CA . ALA B 1 196 ? 7.602 7.113 3.143 1 78.5 196 ALA B CA 1
ATOM 3987 C C . ALA B 1 196 ? 7.457 6.109 4.285 1 78.5 196 ALA B C 1
ATOM 3989 O O . ALA B 1 196 ? 6.449 6.109 4.992 1 78.5 196 ALA B O 1
ATOM 3990 N N . TYR B 1 197 ? 8.422 5.309 4.414 1 82.56 197 TYR B N 1
ATOM 3991 C CA . TYR B 1 197 ? 8.445 4.285 5.453 1 82.56 197 TYR B CA 1
ATOM 3992 C C . TYR B 1 197 ? 9.367 4.695 6.598 1 82.56 197 TYR B C 1
ATOM 3994 O O . TYR B 1 197 ? 10.578 4.832 6.406 1 82.56 197 TYR B O 1
ATOM 4002 N N . GLN B 1 198 ? 8.859 4.82 7.734 1 75.88 198 GLN B N 1
ATOM 4003 C CA . GLN B 1 198 ? 9.68 5.227 8.867 1 75.88 198 GLN B CA 1
ATOM 4004 C C . GLN B 1 198 ? 10.484 4.051 9.414 1 75.88 198 GLN B C 1
ATOM 4006 O O . GLN B 1 198 ? 11.594 4.234 9.914 1 75.88 198 GLN B O 1
ATOM 4011 N N . CYS B 1 199 ? 9.977 2.918 9.266 1 73.69 199 CYS B N 1
ATOM 4012 C CA . CYS B 1 199 ? 10.562 1.724 9.859 1 73.69 199 CYS B CA 1
ATOM 4013 C C . CYS B 1 199 ? 11.969 1.479 9.32 1 73.69 199 CYS B C 1
ATOM 4015 O O . CYS B 1 199 ? 12.828 0.947 10.031 1 73.69 199 CYS B O 1
ATOM 4017 N N . PHE B 1 200 ? 12.266 1.812 8.125 1 76.19 200 PHE B N 1
ATOM 4018 C CA . PHE B 1 200 ? 13.586 1.521 7.582 1 76.19 200 PHE B CA 1
ATOM 4019 C C . PHE B 1 200 ? 14.352 2.811 7.297 1 76.19 200 PHE B C 1
ATOM 4021 O O . PHE B 1 200 ? 15.578 2.797 7.18 1 76.19 200 PHE B O 1
ATOM 4028 N N . ARG B 1 201 ? 13.609 3.779 7.289 1 73.69 201 ARG B N 1
ATOM 4029 C CA . ARG B 1 201 ? 14.266 5.051 6.996 1 73.69 201 ARG B CA 1
ATOM 4030 C C . ARG B 1 201 ? 15.273 5.41 8.078 1 73.69 201 ARG B C 1
ATOM 4032 O O . ARG B 1 201 ? 16.375 5.879 7.777 1 73.69 201 ARG B O 1
ATOM 4039 N N . HIS B 1 202 ? 14.883 5.156 9.258 1 70.5 202 HIS B N 1
ATOM 4040 C CA . HIS B 1 202 ? 15.758 5.473 10.375 1 70.5 202 HIS B CA 1
ATOM 4041 C C . HIS B 1 202 ? 17.078 4.715 10.273 1 70.5 202 HIS B C 1
ATOM 4043 O O . HIS B 1 202 ? 18.156 5.297 10.445 1 70.5 202 HIS B O 1
ATOM 4049 N N . ASN B 1 203 ? 17.016 3.5 9.945 1 77.5 203 ASN B N 1
ATOM 4050 C CA . ASN B 1 203 ? 18.219 2.688 9.82 1 77.5 203 ASN B CA 1
ATOM 4051 C C . ASN B 1 203 ? 19.078 3.131 8.641 1 77.5 203 ASN B C 1
ATOM 4053 O O . ASN B 1 203 ? 20.312 3.168 8.734 1 77.5 203 ASN B O 1
ATOM 4057 N N . ILE B 1 204 ? 18.422 3.422 7.562 1 79.38 204 ILE B N 1
ATOM 4058 C CA . ILE B 1 204 ? 19.141 3.869 6.375 1 79.38 204 ILE B CA 1
ATOM 4059 C C . ILE B 1 204 ? 19.875 5.176 6.676 1 79.38 204 ILE B C 1
ATOM 4061 O O . ILE B 1 204 ? 21.047 5.32 6.348 1 79.38 204 ILE B O 1
ATOM 4065 N N . ASP B 1 205 ? 19.156 6.008 7.332 1 75.06 205 ASP B N 1
ATOM 4066 C CA . ASP B 1 205 ? 19.766 7.289 7.688 1 75.06 205 ASP B CA 1
ATOM 4067 C C . ASP B 1 205 ? 20.922 7.094 8.656 1 75.06 205 ASP B C 1
ATOM 4069 O O . ASP B 1 205 ? 22.031 7.602 8.43 1 75.06 205 ASP B O 1
ATOM 4073 N N . LYS B 1 206 ? 20.688 6.406 9.617 1 74.38 206 LYS B N 1
ATOM 4074 C CA . LYS B 1 206 ? 21.625 6.258 10.727 1 74.38 206 LYS B CA 1
ATOM 4075 C C . LYS B 1 206 ? 22.859 5.469 10.297 1 74.38 206 LYS B C 1
ATOM 4077 O O . LYS B 1 206 ? 23.984 5.805 10.68 1 74.38 206 LYS B O 1
ATOM 4082 N N . TYR B 1 207 ? 22.719 4.457 9.484 1 82.81 207 TYR B N 1
ATOM 4083 C CA . TYR B 1 207 ? 23.812 3.514 9.289 1 82.81 207 TYR B CA 1
AT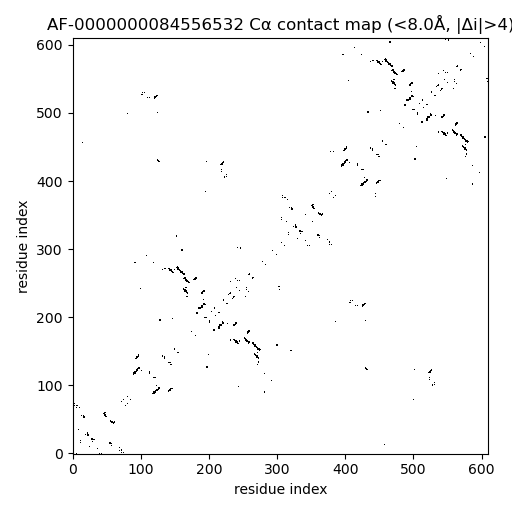OM 4084 C C . TYR B 1 207 ? 24.406 3.641 7.895 1 82.81 207 TYR B C 1
ATOM 4086 O O . TYR B 1 207 ? 25.5 3.146 7.625 1 82.81 207 TYR B O 1
ATOM 4094 N N . ILE B 1 208 ? 23.688 4.316 6.996 1 81.44 208 ILE B N 1
ATOM 4095 C CA . ILE B 1 208 ? 24.188 4.375 5.629 1 81.44 208 ILE B CA 1
ATOM 4096 C C . ILE B 1 208 ? 24.469 5.824 5.242 1 81.44 208 ILE B C 1
ATOM 4098 O O . ILE B 1 208 ? 25.594 6.18 4.91 1 81.44 208 ILE B O 1
ATOM 4102 N N . LEU B 1 209 ? 23.5 6.582 5.434 1 73 209 LEU B N 1
ATOM 4103 C CA . LEU B 1 209 ? 23.594 7.93 4.887 1 73 209 LEU B CA 1
ATOM 4104 C C . LEU B 1 209 ? 24.438 8.82 5.797 1 73 209 LEU B C 1
ATOM 4106 O O . LEU B 1 209 ? 25.328 9.531 5.328 1 73 209 LEU B O 1
ATOM 4110 N N . LEU B 1 210 ? 24.188 8.836 7.078 1 71.94 210 LEU B N 1
ATOM 4111 C CA . LEU B 1 210 ? 24.891 9.695 8.016 1 71.94 210 LEU B CA 1
ATOM 4112 C C . LEU B 1 210 ? 26.391 9.359 8.039 1 71.94 210 LEU B C 1
ATOM 4114 O O . LEU B 1 210 ? 27.234 10.258 7.996 1 71.94 210 LEU B O 1
ATOM 4118 N N . PRO B 1 211 ? 26.719 8.109 8.094 1 76.81 211 PRO B N 1
ATOM 4119 C CA . PRO B 1 211 ? 28.141 7.75 8.039 1 76.81 211 PRO B CA 1
ATOM 4120 C C . PRO B 1 211 ? 28.766 8.039 6.68 1 76.81 211 PRO B C 1
ATOM 4122 O O . PRO B 1 211 ? 29.984 7.93 6.527 1 76.81 211 PRO B O 1
ATOM 4125 N N . GLY B 1 212 ? 27.953 8.258 5.641 1 77.5 212 GLY B N 1
ATOM 4126 C CA . GLY B 1 212 ? 28.469 8.648 4.336 1 77.5 212 GLY B CA 1
ATOM 4127 C C . GLY B 1 212 ? 28.859 7.473 3.461 1 77.5 212 GLY B C 1
ATOM 4128 O O . GLY B 1 212 ? 29.781 7.566 2.662 1 77.5 212 GLY B O 1
ATOM 4129 N N . LEU B 1 213 ? 28.281 6.359 3.699 1 85.19 213 LEU B N 1
ATOM 4130 C CA . LEU B 1 213 ? 28.531 5.219 2.828 1 85.19 213 LEU B CA 1
ATOM 4131 C C . LEU B 1 213 ? 28.109 5.527 1.395 1 85.19 213 LEU B C 1
ATOM 4133 O O . LEU B 1 213 ? 27.047 6.105 1.166 1 85.19 213 LEU B O 1
ATOM 4137 N N . ASN B 1 214 ? 28.984 5.172 0.527 1 88 214 ASN B N 1
ATOM 4138 C CA . ASN B 1 214 ? 28.656 5.328 -0.886 1 88 214 ASN B CA 1
ATOM 4139 C C . ASN B 1 214 ? 27.844 4.145 -1.402 1 88 214 ASN B C 1
ATOM 4141 O O . ASN B 1 214 ? 28.406 3.09 -1.717 1 88 214 ASN B O 1
ATOM 4145 N N . VAL B 1 215 ? 26.562 4.363 -1.546 1 90 215 VAL B N 1
ATOM 4146 C CA . VAL B 1 215 ? 25.672 3.336 -2.082 1 90 215 VAL B CA 1
ATOM 4147 C C . VAL B 1 215 ? 24.922 3.883 -3.291 1 90 215 VAL B C 1
ATOM 4149 O O . VAL B 1 215 ? 24.797 5.102 -3.459 1 90 215 VAL B O 1
ATOM 4152 N N . ASP B 1 216 ? 24.562 2.961 -4.141 1 91.31 216 ASP B N 1
ATOM 4153 C CA . ASP B 1 216 ? 23.734 3.301 -5.289 1 91.31 216 ASP B CA 1
ATOM 4154 C C . ASP B 1 216 ? 22.281 2.891 -5.062 1 91.31 216 ASP B C 1
ATOM 4156 O O . ASP B 1 216 ? 21.906 1.74 -5.309 1 91.31 216 ASP B O 1
ATOM 4160 N N . ILE B 1 217 ? 21.453 3.811 -4.664 1 89 217 ILE B N 1
ATOM 4161 C CA . ILE B 1 217 ? 20.047 3.529 -4.449 1 89 217 ILE B CA 1
ATOM 4162 C C . ILE B 1 217 ? 19.297 3.572 -5.785 1 89 217 ILE B C 1
ATOM 4164 O O . ILE B 1 217 ? 19.016 4.648 -6.305 1 89 217 ILE B O 1
ATOM 4168 N N . VAL B 1 218 ? 18.938 2.463 -6.301 1 91.62 218 VAL B N 1
ATOM 4169 C CA . VAL B 1 218 ? 18.297 2.352 -7.609 1 91.62 218 VAL B CA 1
ATOM 4170 C C . VAL B 1 218 ? 16.875 2.9 -7.543 1 91.62 218 VAL B C 1
ATOM 4172 O O . VAL B 1 218 ? 16.422 3.553 -8.484 1 91.62 218 VAL B O 1
ATOM 4175 N N . ALA B 1 219 ? 16.234 2.562 -6.449 1 91.75 219 ALA B N 1
ATOM 4176 C CA . ALA B 1 219 ? 14.875 3.006 -6.188 1 91.75 219 ALA B CA 1
ATOM 4177 C C . ALA B 1 219 ? 14.469 2.711 -4.746 1 91.75 219 ALA B C 1
ATOM 4179 O O . ALA B 1 219 ? 15.07 1.861 -4.086 1 91.75 219 ALA B O 1
ATOM 4180 N N . GLU B 1 220 ? 13.578 3.469 -4.324 1 92.69 220 GLU B N 1
ATOM 4181 C CA . GLU B 1 220 ? 12.906 3.189 -3.061 1 92.69 220 GLU B CA 1
ATOM 4182 C C . GLU B 1 220 ? 11.516 2.607 -3.291 1 92.69 220 GLU B C 1
ATOM 4184 O O . GLU B 1 220 ? 10.625 3.291 -3.805 1 92.69 220 GLU B O 1
ATOM 4189 N N . THR B 1 221 ? 11.375 1.372 -2.908 1 94.81 221 THR B N 1
ATOM 4190 C CA . THR B 1 221 ? 10.102 0.698 -3.143 1 94.81 221 THR B CA 1
ATOM 4191 C C . THR B 1 221 ? 9.938 -0.49 -2.199 1 94.81 221 THR B C 1
ATOM 4193 O O . THR B 1 221 ? 10.922 -1.036 -1.702 1 94.81 221 THR B O 1
ATOM 4196 N N . ALA B 1 222 ? 8.695 -0.774 -1.963 1 94.19 222 ALA B N 1
ATOM 4197 C CA . ALA B 1 222 ? 8.375 -1.988 -1.217 1 94.19 222 ALA B CA 1
ATOM 4198 C C . ALA B 1 222 ? 7.805 -3.062 -2.137 1 94.19 222 ALA B C 1
ATOM 4200 O O . ALA B 1 222 ? 7.438 -4.148 -1.681 1 94.19 222 ALA B O 1
ATOM 4201 N N . ASP B 1 223 ? 7.785 -2.779 -3.434 1 94.5 223 ASP B N 1
ATOM 4202 C CA . ASP B 1 223 ? 7.184 -3.711 -4.383 1 94.5 223 ASP B CA 1
ATOM 4203 C C . ASP B 1 223 ? 8.055 -4.949 -4.562 1 94.5 223 ASP B C 1
ATOM 4205 O O . ASP B 1 223 ? 9.148 -4.871 -5.129 1 94.5 223 ASP B O 1
ATOM 4209 N N . GLU B 1 224 ? 7.477 -6.047 -4.199 1 94.19 224 GLU B N 1
ATOM 4210 C CA . GLU B 1 224 ? 8.273 -7.27 -4.145 1 94.19 224 GLU B CA 1
ATOM 4211 C C . GLU B 1 224 ? 8.648 -7.746 -5.543 1 94.19 224 GLU B C 1
ATOM 4213 O O . GLU B 1 224 ? 9.734 -8.297 -5.746 1 94.19 224 GLU B O 1
ATOM 4218 N N . MET B 1 225 ? 7.812 -7.586 -6.5 1 93.38 225 MET B N 1
ATOM 4219 C CA . MET B 1 225 ? 8.133 -8.008 -7.863 1 93.38 225 MET B CA 1
ATOM 4220 C C . MET B 1 225 ? 9.312 -7.219 -8.414 1 93.38 225 MET B C 1
ATOM 4222 O O . MET B 1 225 ? 10.203 -7.789 -9.047 1 93.38 225 MET B O 1
ATOM 4226 N N . ILE B 1 226 ? 9.32 -5.977 -8.172 1 95.38 226 ILE B N 1
ATOM 4227 C CA . ILE B 1 226 ? 10.406 -5.105 -8.617 1 95.38 226 ILE B CA 1
ATOM 4228 C C . ILE B 1 226 ? 11.695 -5.473 -7.891 1 95.38 226 ILE B C 1
ATOM 4230 O O . ILE B 1 226 ? 12.75 -5.621 -8.516 1 95.38 226 ILE B O 1
ATOM 4234 N N . ILE B 1 227 ? 11.602 -5.652 -6.648 1 96.75 227 ILE B N 1
ATOM 4235 C CA . ILE B 1 227 ? 12.758 -5.969 -5.812 1 96.75 227 ILE B CA 1
ATOM 4236 C C . ILE B 1 227 ? 13.391 -7.273 -6.281 1 96.75 227 ILE B C 1
ATOM 4238 O O . ILE B 1 227 ? 14.609 -7.344 -6.484 1 96.75 227 ILE B O 1
ATOM 4242 N N . THR B 1 228 ? 12.57 -8.281 -6.5 1 96.06 228 THR B N 1
ATOM 4243 C CA . THR B 1 228 ? 13.055 -9.594 -6.922 1 96.06 228 THR B CA 1
ATOM 4244 C C . THR B 1 228 ? 13.781 -9.492 -8.258 1 96.06 228 THR B C 1
ATOM 4246 O O . THR B 1 228 ? 14.867 -10.047 -8.422 1 96.06 228 THR B O 1
ATOM 4249 N N . ASP B 1 229 ? 13.188 -8.773 -9.133 1 96.25 229 ASP B N 1
ATOM 4250 C CA . ASP B 1 229 ? 13.789 -8.625 -10.453 1 96.25 229 ASP B CA 1
ATOM 4251 C C . ASP B 1 229 ? 15.133 -7.906 -10.367 1 96.25 229 ASP B C 1
ATOM 4253 O O . ASP B 1 229 ? 16.094 -8.289 -11.031 1 96.25 229 ASP B O 1
ATOM 4257 N N . LEU B 1 230 ? 15.227 -6.902 -9.555 1 97 230 LEU B N 1
ATOM 4258 C CA . LEU B 1 230 ? 16.453 -6.133 -9.391 1 97 230 LEU B CA 1
ATOM 4259 C C . LEU B 1 230 ? 17.562 -6.988 -8.766 1 97 230 LEU B C 1
ATOM 4261 O O . LEU B 1 230 ? 18.734 -6.859 -9.133 1 97 230 LEU B O 1
ATOM 4265 N N . ILE B 1 231 ? 17.188 -7.875 -7.863 1 97.5 231 ILE B N 1
ATOM 4266 C CA . ILE B 1 231 ? 18.156 -8.773 -7.246 1 97.5 231 ILE B CA 1
ATOM 4267 C C . ILE B 1 231 ? 18.672 -9.766 -8.289 1 97.5 231 ILE B C 1
ATOM 4269 O O . ILE B 1 231 ? 19.875 -9.93 -8.453 1 97.5 231 ILE B O 1
ATOM 4273 N N . LEU B 1 232 ? 17.734 -10.359 -9.055 1 96.94 232 LEU B N 1
ATOM 4274 C CA . LEU B 1 232 ? 18.047 -11.477 -9.938 1 96.94 232 LEU B CA 1
ATOM 4275 C C . LEU B 1 232 ? 18.828 -11 -11.164 1 96.94 232 LEU B C 1
ATOM 4277 O O . LEU B 1 232 ? 19.734 -11.688 -11.633 1 96.94 232 LEU B O 1
ATOM 4281 N N . ARG B 1 233 ? 18.516 -9.805 -11.602 1 95.56 233 ARG B N 1
ATOM 4282 C CA . ARG B 1 233 ? 19.016 -9.43 -12.922 1 95.56 233 ARG B CA 1
ATOM 4283 C C . ARG B 1 233 ? 20.016 -8.281 -12.82 1 95.56 233 ARG B C 1
ATOM 4285 O O . ARG B 1 233 ? 20.766 -8.016 -13.766 1 95.56 233 ARG B O 1
ATOM 4292 N N . HIS B 1 234 ? 20.047 -7.609 -11.633 1 94.81 234 HIS B N 1
ATOM 4293 C CA . HIS B 1 234 ? 20.875 -6.406 -11.602 1 94.81 234 HIS B CA 1
ATOM 4294 C C . HIS B 1 234 ? 21.719 -6.344 -10.336 1 94.81 234 HIS B C 1
ATOM 4296 O O . HIS B 1 234 ? 22.203 -5.277 -9.961 1 94.81 234 HIS B O 1
ATOM 4302 N N . GLN B 1 235 ? 21.812 -7.418 -9.555 1 95.31 235 GLN B N 1
ATOM 4303 C CA . GLN B 1 235 ? 22.703 -7.598 -8.406 1 95.31 235 GLN B CA 1
ATOM 4304 C C . GLN B 1 235 ? 22.422 -6.555 -7.328 1 95.31 235 GLN B C 1
ATOM 4306 O O . GLN B 1 235 ? 23.344 -6.027 -6.707 1 95.31 235 GLN B O 1
ATOM 4311 N N . ALA B 1 236 ? 21.172 -6.16 -7.273 1 97.56 236 ALA B N 1
ATOM 4312 C CA . ALA B 1 236 ? 20.781 -5.258 -6.191 1 97.56 236 ALA B CA 1
ATOM 4313 C C . ALA B 1 236 ? 20.688 -6.004 -4.867 1 97.56 236 ALA B C 1
ATOM 4315 O O . ALA B 1 236 ? 20.453 -7.215 -4.844 1 97.56 236 ALA B O 1
ATOM 4316 N N . ILE B 1 237 ? 20.969 -5.254 -3.781 1 97.56 237 ILE B N 1
ATOM 4317 C CA . ILE B 1 237 ? 20.75 -5.754 -2.43 1 97.56 237 ILE B CA 1
ATOM 4318 C C . ILE B 1 237 ? 19.5 -5.102 -1.836 1 97.56 237 ILE B C 1
ATOM 4320 O O . ILE B 1 237 ? 19.375 -3.877 -1.828 1 97.56 237 ILE B O 1
ATOM 4324 N N . ASN B 1 238 ? 18.562 -5.926 -1.433 1 97.12 238 ASN B N 1
ATOM 4325 C CA . ASN B 1 238 ? 17.359 -5.422 -0.77 1 97.12 238 ASN B CA 1
ATOM 4326 C C . ASN B 1 238 ? 17.516 -5.426 0.749 1 97.12 238 ASN B C 1
ATOM 4328 O O . ASN B 1 238 ? 17.953 -6.426 1.329 1 97.12 238 ASN B O 1
ATOM 4332 N N . LEU B 1 239 ? 17.281 -4.355 1.348 1 95.19 239 LEU B N 1
ATOM 4333 C CA . LEU B 1 239 ? 17.234 -4.246 2.803 1 95.19 239 LEU B CA 1
ATOM 4334 C C . LEU B 1 239 ? 15.797 -4.223 3.307 1 95.19 239 LEU B C 1
ATOM 4336 O O . LEU B 1 239 ? 15 -3.381 2.887 1 95.19 239 LEU B O 1
ATOM 4340 N N . GLY B 1 240 ? 15.461 -5.16 4.168 1 93.81 240 GLY B N 1
ATOM 4341 C CA . GLY B 1 240 ? 14.094 -5.246 4.668 1 93.81 240 GLY B CA 1
ATOM 4342 C C . GLY B 1 240 ? 13.969 -6.113 5.906 1 93.81 240 GLY B C 1
ATOM 4343 O O . GLY B 1 240 ? 14.883 -6.164 6.73 1 93.81 240 GLY B O 1
ATOM 4344 N N . TYR B 1 241 ? 12.789 -6.648 6.105 1 94.12 241 TYR B N 1
ATOM 4345 C CA . TYR B 1 241 ? 12.484 -7.512 7.238 1 94.12 241 TYR B CA 1
ATOM 4346 C C . TYR B 1 241 ? 12.414 -8.977 6.805 1 94.12 241 TYR B C 1
ATOM 4348 O O . TYR B 1 241 ? 12.047 -9.273 5.668 1 94.12 241 TYR B O 1
ATOM 4356 N N . ASP B 1 242 ? 12.672 -9.828 7.723 1 95.56 242 ASP B N 1
ATOM 4357 C CA . ASP B 1 242 ? 12.727 -11.25 7.398 1 95.56 242 ASP B CA 1
ATOM 4358 C C . ASP B 1 242 ? 11.328 -11.828 7.188 1 95.56 242 ASP B C 1
ATOM 4360 O O . ASP B 1 242 ? 11.164 -12.828 6.492 1 95.56 242 ASP B O 1
ATOM 4364 N N . TYR B 1 243 ? 10.25 -11.211 7.719 1 95.06 243 TYR B N 1
ATOM 4365 C CA . TYR B 1 243 ? 8.914 -11.742 7.473 1 95.06 243 TYR B CA 1
ATOM 4366 C C . TYR B 1 243 ? 8.547 -11.641 5.996 1 95.06 243 TYR B C 1
ATOM 4368 O O . TYR B 1 243 ? 7.793 -12.469 5.477 1 95.06 243 TYR B O 1
ATOM 4376 N N . SER B 1 244 ? 9.023 -10.609 5.375 1 93.19 244 SER B N 1
ATOM 4377 C CA . SER B 1 244 ? 8.797 -10.453 3.941 1 93.19 244 SER B CA 1
ATOM 4378 C C . SER B 1 244 ? 9.719 -11.359 3.133 1 93.19 244 SER B C 1
ATOM 4380 O O . SER B 1 244 ? 9.312 -11.914 2.109 1 93.19 244 SER B O 1
ATOM 4382 N N . ALA B 1 245 ? 10.938 -11.531 3.588 1 93.75 245 ALA B N 1
ATOM 4383 C CA . ALA B 1 245 ? 11.93 -12.344 2.889 1 93.75 245 ALA B CA 1
ATOM 4384 C C . ALA B 1 245 ? 11.484 -13.805 2.812 1 93.75 245 ALA B C 1
ATOM 4386 O O . ALA B 1 245 ? 11.633 -14.445 1.771 1 93.75 245 ALA B O 1
ATOM 4387 N N . VAL B 1 246 ? 10.906 -14.344 3.828 1 93.56 246 VAL B N 1
ATOM 4388 C CA . VAL B 1 246 ? 10.578 -15.758 3.902 1 93.56 246 VAL B CA 1
ATOM 4389 C C . VAL B 1 246 ? 9.391 -16.062 2.982 1 93.56 246 VAL B C 1
ATOM 4391 O O . VAL B 1 246 ? 9.156 -17.219 2.621 1 93.56 246 VAL B O 1
ATOM 4394 N N . LEU B 1 247 ? 8.656 -15.039 2.604 1 91.19 247 LEU B N 1
ATOM 4395 C CA . LEU B 1 247 ? 7.52 -15.195 1.696 1 91.19 247 LEU B CA 1
ATOM 4396 C C . LEU B 1 247 ? 7.992 -15.344 0.254 1 91.19 247 LEU B C 1
ATOM 4398 O O . LEU B 1 247 ? 7.266 -15.859 -0.593 1 91.19 247 LEU B O 1
ATOM 4402 N N . ASN B 1 248 ? 9.125 -14.805 -0.005 1 89.38 248 ASN B N 1
ATOM 4403 C CA . ASN B 1 248 ? 9.594 -14.672 -1.381 1 89.38 248 ASN B CA 1
ATOM 4404 C C . ASN B 1 248 ? 10.859 -15.492 -1.624 1 89.38 248 ASN B C 1
ATOM 4406 O O . ASN B 1 248 ? 11.852 -14.969 -2.133 1 89.38 248 ASN B O 1
ATOM 4410 N N . ASN B 1 249 ? 10.672 -16.688 -1.315 1 88.75 249 ASN B N 1
ATOM 4411 C CA . ASN B 1 249 ? 11.805 -17.578 -1.511 1 88.75 249 ASN B CA 1
ATOM 4412 C C . ASN B 1 249 ? 12.102 -17.812 -2.992 1 88.75 249 ASN B C 1
ATOM 4414 O O . ASN B 1 249 ? 11.172 -17.922 -3.799 1 88.75 249 ASN B O 1
ATOM 4418 N N . HIS B 1 250 ? 13.258 -17.766 -3.363 1 93 250 HIS B N 1
ATOM 4419 C CA . HIS B 1 250 ? 13.781 -18.031 -4.695 1 93 250 HIS B CA 1
ATOM 4420 C C . HIS B 1 250 ? 15.133 -18.734 -4.625 1 93 250 HIS B C 1
ATOM 4422 O O . HIS B 1 250 ? 15.977 -18.391 -3.797 1 93 250 HIS B O 1
ATOM 4428 N N . PRO B 1 251 ? 15.352 -19.719 -5.457 1 94.19 251 PRO B N 1
ATOM 4429 C CA . PRO B 1 251 ? 16.594 -20.5 -5.371 1 94.19 251 PRO B CA 1
ATOM 4430 C C . PRO B 1 251 ? 17.844 -19.641 -5.539 1 94.19 251 PRO B C 1
ATOM 4432 O O . PRO B 1 251 ? 18.906 -19.969 -4.996 1 94.19 251 PRO B O 1
ATOM 4435 N N . ASP B 1 252 ? 17.688 -18.547 -6.262 1 96.94 252 ASP B N 1
ATOM 4436 C CA . ASP B 1 252 ? 18.859 -17.734 -6.559 1 96.94 252 ASP B CA 1
ATOM 4437 C C . ASP B 1 252 ? 18.938 -16.516 -5.633 1 96.94 252 ASP B C 1
ATOM 4439 O O . ASP B 1 252 ? 19.781 -15.648 -5.816 1 96.94 252 ASP B O 1
ATOM 4443 N N . ILE B 1 253 ? 18.062 -16.406 -4.691 1 97.19 253 ILE B N 1
ATOM 4444 C CA . ILE B 1 253 ? 18.062 -15.297 -3.744 1 97.19 253 ILE B CA 1
ATOM 4445 C C . ILE B 1 253 ? 18.312 -15.82 -2.332 1 97.19 253 ILE B C 1
ATOM 4447 O O . ILE B 1 253 ? 17.641 -16.75 -1.884 1 97.19 253 ILE B O 1
ATOM 4451 N N . ILE B 1 254 ? 19.266 -15.273 -1.683 1 96.31 254 ILE B N 1
ATOM 4452 C CA . ILE B 1 254 ? 19.547 -15.68 -0.311 1 96.31 254 ILE B CA 1
ATOM 4453 C C . ILE B 1 254 ? 19.344 -14.492 0.632 1 96.31 254 ILE B C 1
ATOM 4455 O O . ILE B 1 254 ? 19.484 -13.336 0.228 1 96.31 254 ILE B O 1
ATOM 4459 N N . SER B 1 255 ? 18.938 -14.797 1.844 1 96.12 255 SER B N 1
ATOM 4460 C CA . SER B 1 255 ? 18.75 -13.797 2.893 1 96.12 255 SER B CA 1
ATOM 4461 C C . SER B 1 255 ? 19.828 -13.906 3.963 1 96.12 255 SER B C 1
ATOM 4463 O O . SER B 1 255 ? 20.188 -15.008 4.383 1 96.12 255 SER B O 1
ATOM 4465 N N . LYS B 1 256 ? 20.406 -12.742 4.355 1 95.69 256 LYS B N 1
ATOM 4466 C CA . LYS B 1 256 ? 21.406 -12.672 5.414 1 95.69 256 LYS B CA 1
ATOM 4467 C C . LYS B 1 256 ? 20.969 -11.711 6.52 1 95.69 256 LYS B C 1
ATOM 4469 O O . LYS B 1 256 ? 20.375 -10.664 6.242 1 95.69 256 LYS B O 1
ATOM 4474 N N . PRO B 1 257 ? 21.266 -12.109 7.766 1 94.81 257 PRO B N 1
ATOM 4475 C CA . PRO B 1 257 ? 21.016 -11.133 8.828 1 94.81 257 PRO B CA 1
ATOM 4476 C C . PRO B 1 257 ? 21.734 -9.805 8.594 1 94.81 257 PRO B C 1
ATOM 4478 O O . PRO B 1 257 ? 22.875 -9.789 8.125 1 94.81 257 PRO B O 1
ATOM 4481 N N . LEU B 1 258 ? 20.969 -8.727 8.844 1 93.69 258 LEU B N 1
ATOM 4482 C CA . LEU B 1 258 ? 21.484 -7.363 8.734 1 93.69 258 LEU B CA 1
ATOM 4483 C C . LEU B 1 258 ? 21.484 -6.668 10.094 1 93.69 258 LEU B C 1
ATOM 4485 O O . LEU B 1 258 ? 20.516 -6.789 10.852 1 93.69 258 LEU B O 1
ATOM 4489 N N . GLY B 1 259 ? 22.484 -5.949 10.453 1 83.25 259 GLY B N 1
ATOM 4490 C CA . GLY B 1 259 ? 22.422 -5.168 11.68 1 83.25 259 GLY B CA 1
ATOM 4491 C C . GLY B 1 259 ? 23.781 -4.914 12.297 1 83.25 259 GLY B C 1
ATOM 4492 O O . GLY B 1 259 ? 24.797 -5.312 11.734 1 83.25 259 GLY B O 1
ATOM 4493 N N . THR B 1 260 ? 23.438 -3.936 13.266 1 77.56 260 THR B N 1
ATOM 4494 C CA . THR B 1 260 ? 24.562 -3.723 14.172 1 77.56 260 THR B CA 1
ATOM 4495 C C . THR B 1 260 ? 24.375 -4.508 15.469 1 77.56 260 THR B C 1
ATOM 4497 O O . THR B 1 260 ? 23.266 -4.969 15.758 1 77.56 260 THR B O 1
ATOM 4500 N N . GLY B 1 261 ? 25.156 -5.457 15.844 1 72.19 261 GLY B N 1
ATOM 4501 C CA . GLY B 1 261 ? 25.078 -6.266 17.047 1 72.19 261 GLY B CA 1
ATOM 4502 C C . GLY B 1 261 ? 23.953 -5.836 17.969 1 72.19 261 GLY B C 1
ATOM 4503 O O . GLY B 1 261 ? 23.25 -6.676 18.547 1 72.19 261 GLY B O 1
ATOM 4504 N N . ASP B 1 262 ? 23.422 -4.543 18.109 1 78.19 262 ASP B N 1
ATOM 4505 C CA . ASP B 1 262 ? 22.422 -4.086 19.062 1 78.19 262 ASP B CA 1
ATOM 4506 C C . ASP B 1 262 ? 21.109 -3.734 18.375 1 78.19 262 ASP B C 1
ATOM 4508 O O . ASP B 1 262 ? 20.078 -3.605 19.0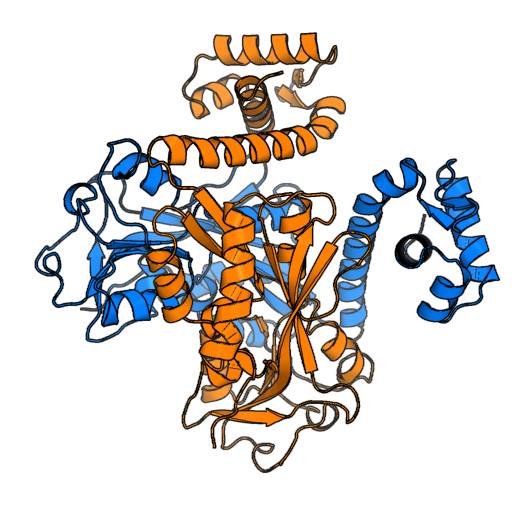16 1 78.19 262 ASP B O 1
ATOM 4512 N N . ASP B 1 263 ? 21.062 -3.564 17.141 1 83.25 263 ASP B N 1
ATOM 4513 C CA . ASP B 1 263 ? 19.891 -3.229 16.344 1 83.25 263 ASP B CA 1
ATOM 4514 C C . ASP B 1 263 ? 19.656 -4.266 15.25 1 83.25 263 ASP B C 1
ATOM 4516 O O . ASP B 1 263 ? 20.156 -4.125 14.133 1 83.25 263 ASP B O 1
ATOM 4520 N N . ILE B 1 264 ? 18.828 -5.324 15.594 1 88.75 264 ILE B N 1
ATOM 4521 C CA . ILE B 1 264 ? 18.781 -6.473 14.695 1 88.75 264 ILE B CA 1
ATOM 4522 C C . ILE B 1 264 ? 17.359 -6.637 14.148 1 88.75 264 ILE B C 1
ATOM 4524 O O . ILE B 1 264 ? 17.094 -7.562 13.375 1 88.75 264 ILE B O 1
ATOM 4528 N N . GLY B 1 265 ? 16.484 -5.777 14.633 1 92.19 265 GLY B N 1
ATOM 4529 C CA . GLY B 1 265 ? 15.102 -5.914 14.172 1 92.19 265 GLY B CA 1
ATOM 4530 C C . GLY B 1 265 ? 14.117 -5.105 15 1 92.19 265 GLY B C 1
ATOM 4531 O O . GLY B 1 265 ? 14.516 -4.203 15.742 1 92.19 265 GLY B O 1
ATOM 4532 N N . GLN B 1 266 ? 12.867 -5.387 14.703 1 92 266 GLN B N 1
ATOM 4533 C CA . GLN B 1 266 ? 11.797 -4.703 15.414 1 92 266 GLN B CA 1
ATOM 4534 C C . GLN B 1 266 ? 10.625 -5.641 15.688 1 92 266 GLN B C 1
ATOM 4536 O O . GLN B 1 266 ? 10.383 -6.574 14.914 1 92 266 GLN B O 1
ATOM 4541 N N . THR B 1 267 ? 9.969 -5.281 16.75 1 95.62 267 THR B N 1
ATOM 4542 C CA . THR B 1 267 ? 8.727 -5.996 17.031 1 95.62 267 THR B CA 1
ATOM 4543 C C . THR B 1 267 ? 7.57 -5.418 16.219 1 95.62 267 THR B C 1
ATOM 4545 O O . THR B 1 267 ? 7.465 -4.203 16.062 1 95.62 267 THR B O 1
ATOM 4548 N N . VAL B 1 268 ? 6.777 -6.316 15.664 1 97.5 268 VAL B N 1
ATOM 4549 C CA . VAL B 1 268 ? 5.535 -5.945 14.992 1 97.5 268 VAL B CA 1
ATOM 4550 C C . VAL B 1 268 ? 4.402 -5.863 16.016 1 97.5 268 VAL B C 1
ATOM 4552 O O . VAL B 1 268 ? 4.262 -6.746 16.859 1 97.5 268 VAL B O 1
ATOM 4555 N N . TYR B 1 269 ? 3.582 -4.777 15.906 1 97.81 269 TYR B N 1
ATOM 4556 C CA . TYR B 1 269 ? 2.525 -4.535 16.875 1 97.81 269 TYR B CA 1
ATOM 4557 C C . TYR B 1 269 ? 1.17 -4.406 16.203 1 97.81 269 TYR B C 1
ATOM 4559 O O . TYR B 1 269 ? 1.078 -3.893 15.078 1 97.81 269 TYR B O 1
ATOM 4567 N N . LEU B 1 270 ? 0.143 -4.887 16.891 1 98.44 270 LEU B N 1
ATOM 4568 C CA . LEU B 1 270 ? -1.229 -4.457 16.641 1 98.44 270 LEU B CA 1
ATOM 4569 C C . LEU B 1 270 ? -1.536 -3.162 17.391 1 98.44 270 LEU B C 1
ATOM 4571 O O . LEU B 1 270 ? -1.354 -3.086 18.609 1 98.44 270 LEU B O 1
ATOM 4575 N N . VAL B 1 271 ? -1.986 -2.146 16.656 1 97.88 271 VAL B N 1
ATOM 4576 C CA . VAL B 1 271 ? -2.141 -0.817 17.234 1 97.88 271 VAL B CA 1
ATOM 4577 C C . VAL B 1 271 ? -3.561 -0.308 17 1 97.88 271 VAL B C 1
ATOM 4579 O O . VAL B 1 271 ? -4.117 -0.495 15.914 1 97.88 271 VAL B O 1
ATOM 4582 N N . TRP B 1 272 ? -4.191 0.302 17.969 1 94.81 272 TRP B N 1
ATOM 4583 C CA . TRP B 1 272 ? -5.477 0.973 17.797 1 94.81 272 TRP B CA 1
ATOM 4584 C C . TRP B 1 272 ? -5.551 2.236 18.641 1 94.81 272 TRP B C 1
ATOM 4586 O O . TRP B 1 272 ? -4.664 2.5 19.453 1 94.81 272 TRP B O 1
ATOM 4596 N N . ASP B 1 273 ? -6.527 3.029 18.344 1 89.25 273 ASP B N 1
ATOM 4597 C CA . ASP B 1 273 ? -6.684 4.32 19 1 89.25 273 ASP B CA 1
ATOM 4598 C C . ASP B 1 273 ? -7.02 4.141 20.484 1 89.25 273 ASP B C 1
ATOM 4600 O O . ASP B 1 273 ? -7.988 3.459 20.828 1 89.25 273 ASP B O 1
ATOM 4604 N N . LYS B 1 274 ? -6.254 4.746 21.359 1 85.31 274 LYS B N 1
ATOM 4605 C CA . LYS B 1 274 ? -6.43 4.625 22.797 1 85.31 274 LYS B CA 1
ATOM 4606 C C . LYS B 1 274 ? -7.785 5.18 23.234 1 85.31 274 LYS B C 1
ATOM 4608 O O . LYS B 1 274 ? -8.367 4.703 24.203 1 85.31 274 LYS B O 1
ATOM 4613 N N . SER B 1 275 ? -8.305 6.059 22.531 1 78.19 275 SER B N 1
ATOM 4614 C CA . SER B 1 275 ? -9.539 6.75 22.906 1 78.19 275 SER B CA 1
ATOM 4615 C C . SER B 1 275 ? -10.766 5.992 22.422 1 78.19 275 SER B C 1
ATOM 4617 O O . SER B 1 275 ? -11.898 6.359 22.75 1 78.19 275 SER B O 1
ATOM 4619 N N . THR B 1 276 ? -10.531 5 21.672 1 73.94 276 THR B N 1
ATOM 4620 C CA . THR B 1 276 ? -11.656 4.293 21.062 1 73.94 276 THR B CA 1
ATOM 4621 C C . THR B 1 276 ? -11.969 3.014 21.844 1 73.94 276 THR B C 1
ATOM 4623 O O . THR B 1 276 ? -11.062 2.244 22.172 1 73.94 276 THR B O 1
ATOM 4626 N N . VAL B 1 277 ? -13.227 2.916 22.219 1 75.25 277 VAL B N 1
ATOM 4627 C CA . VAL B 1 277 ? -13.703 1.636 22.719 1 75.25 277 VAL B CA 1
ATOM 4628 C C . VAL B 1 277 ? -13.938 0.67 21.562 1 75.25 277 VAL B C 1
ATOM 4630 O O . VAL B 1 277 ? -14.664 0.987 20.625 1 75.25 277 VAL B O 1
ATOM 4633 N N . LEU B 1 278 ? -13.367 -0.421 21.656 1 82.62 278 LEU B N 1
ATOM 4634 C CA . LEU B 1 278 ? -13.461 -1.394 20.578 1 82.62 278 LEU B CA 1
ATOM 4635 C C . LEU B 1 278 ? -14.883 -1.952 20.469 1 82.62 278 LEU B C 1
ATOM 4637 O O . LEU B 1 278 ? -15.5 -2.271 21.484 1 82.62 278 LEU B O 1
ATOM 4641 N N . THR B 1 279 ? -15.375 -1.972 19.234 1 81.81 279 THR B N 1
ATOM 4642 C CA . THR B 1 279 ? -16.609 -2.691 18.984 1 81.81 279 THR B CA 1
ATOM 4643 C C . THR B 1 279 ? -16.438 -4.184 19.234 1 81.81 279 THR B C 1
ATOM 4645 O O . THR B 1 279 ? -15.312 -4.668 19.375 1 81.81 279 THR B O 1
ATOM 4648 N N . GLN B 1 280 ? -17.5 -4.895 19.328 1 84.25 280 GLN B N 1
ATOM 4649 C CA . GLN B 1 280 ? -17.438 -6.344 19.5 1 84.25 280 GLN B CA 1
ATOM 4650 C C . GLN B 1 280 ? -16.688 -7 18.328 1 84.25 280 GLN B C 1
ATOM 4652 O O . GLN B 1 280 ? -15.898 -7.918 18.547 1 84.25 280 GLN B O 1
ATOM 4657 N N . ALA B 1 281 ? -16.953 -6.59 17.141 1 89.5 281 ALA B N 1
ATOM 4658 C CA . ALA B 1 281 ? -16.266 -7.121 15.969 1 89.5 281 ALA B CA 1
ATOM 4659 C C . ALA B 1 281 ? -14.766 -6.914 16.078 1 89.5 281 ALA B C 1
ATOM 4661 O O . ALA B 1 281 ? -13.984 -7.824 15.781 1 89.5 281 ALA B O 1
ATOM 4662 N N . SER B 1 282 ? -14.383 -5.754 16.516 1 92.69 282 SER B N 1
ATOM 4663 C CA . SER B 1 282 ? -12.969 -5.441 16.688 1 92.69 282 SER B CA 1
ATOM 4664 C C . SER B 1 282 ? -12.344 -6.289 17.781 1 92.69 282 SER B C 1
ATOM 4666 O O . SER B 1 282 ? -11.203 -6.742 17.656 1 92.69 282 SER B O 1
ATOM 4668 N N . GLN B 1 283 ? -13.078 -6.465 18.828 1 92.69 283 GLN B N 1
ATOM 4669 C CA . GLN B 1 283 ? -12.602 -7.312 19.906 1 92.69 283 GLN B CA 1
ATOM 4670 C C . GLN B 1 283 ? -12.43 -8.758 19.438 1 92.69 283 GLN B C 1
ATOM 4672 O O . GLN B 1 283 ? -11.453 -9.414 19.797 1 92.69 283 GLN B O 1
ATOM 4677 N N . ASN B 1 284 ? -13.414 -9.18 18.688 1 94.06 284 ASN B N 1
ATOM 4678 C CA . ASN B 1 284 ? -13.32 -10.531 18.125 1 94.06 284 ASN B CA 1
ATOM 4679 C C . ASN B 1 284 ? -12.086 -10.688 17.25 1 94.06 284 ASN B C 1
ATOM 4681 O O . ASN B 1 284 ? -11.383 -11.695 17.328 1 94.06 284 ASN B O 1
ATOM 4685 N N . PHE B 1 285 ? -11.836 -9.695 16.422 1 97.25 285 PHE B N 1
ATOM 4686 C CA . PHE B 1 285 ? -10.656 -9.734 15.562 1 97.25 285 PHE B CA 1
ATOM 4687 C C . PHE B 1 285 ? -9.383 -9.781 16.391 1 97.25 285 PHE B C 1
ATOM 4689 O O . PHE B 1 285 ? -8.508 -10.625 16.156 1 97.25 285 PHE B O 1
ATOM 4696 N N . ARG B 1 286 ? -9.25 -8.898 17.312 1 97.69 286 ARG B N 1
ATOM 4697 C CA . ARG B 1 286 ? -8.062 -8.805 18.156 1 97.69 286 ARG B CA 1
ATOM 4698 C C . ARG B 1 286 ? -7.789 -10.125 18.875 1 97.69 286 ARG B C 1
ATOM 4700 O O . ARG B 1 286 ? -6.672 -10.648 18.812 1 97.69 286 ARG B O 1
ATOM 4707 N N . SER B 1 287 ? -8.812 -10.641 19.562 1 97.94 287 SER B N 1
ATOM 4708 C CA . SER B 1 287 ? -8.672 -11.891 20.297 1 97.94 287 SER B CA 1
ATOM 4709 C C . SER B 1 287 ? -8.305 -13.039 19.359 1 97.94 287 SER B C 1
ATOM 4711 O O . SER B 1 287 ? -7.449 -13.867 19.703 1 97.94 287 SER B O 1
ATOM 4713 N N . PHE B 1 288 ? -8.922 -13.062 18.219 1 98.31 288 PHE B N 1
ATOM 4714 C CA . PHE B 1 288 ? -8.656 -14.133 17.266 1 98.31 288 PHE B CA 1
ATOM 4715 C C . PHE B 1 288 ? -7.219 -14.062 16.766 1 98.31 288 PHE B C 1
ATOM 4717 O O . PHE B 1 288 ? -6.535 -15.086 16.703 1 98.31 288 PHE B O 1
ATOM 4724 N N . LEU B 1 289 ? -6.754 -12.875 16.391 1 98.44 289 LEU B N 1
ATOM 4725 C CA . LEU B 1 289 ? -5.406 -12.68 15.875 1 98.44 289 LEU B CA 1
ATOM 4726 C C . LEU B 1 289 ? -4.363 -13.141 16.891 1 98.44 289 LEU B C 1
ATOM 4728 O O . LEU B 1 289 ? -3.445 -13.891 16.547 1 98.44 289 LEU B O 1
ATOM 4732 N N . LEU B 1 290 ? -4.559 -12.773 18.109 1 98.12 290 LEU B N 1
ATOM 4733 C CA . LEU B 1 290 ? -3.586 -13.047 19.156 1 98.12 290 LEU B CA 1
ATOM 4734 C C . LEU B 1 290 ? -3.514 -14.547 19.453 1 98.12 290 LEU B C 1
ATOM 4736 O O . LEU B 1 290 ? -2.445 -15.062 19.797 1 98.12 290 LEU B O 1
ATOM 4740 N N . LYS B 1 291 ? -4.617 -15.188 19.328 1 97.88 291 LYS B N 1
ATOM 4741 C CA . LYS B 1 291 ? -4.645 -16.625 19.562 1 97.88 291 LYS B CA 1
ATOM 4742 C C . LYS B 1 291 ? -4.125 -17.391 18.344 1 97.88 291 LYS B C 1
ATOM 4744 O O . LYS B 1 291 ? -3.438 -18.391 18.484 1 97.88 291 LYS B O 1
ATOM 4749 N N . TRP B 1 292 ? -4.426 -16.891 17.188 1 98.25 292 TRP B N 1
ATOM 4750 C CA . TRP B 1 292 ? -4.129 -17.594 15.938 1 98.25 292 TRP B CA 1
ATOM 4751 C C . TRP B 1 292 ? -2.629 -17.609 15.672 1 98.25 292 TRP B C 1
ATOM 4753 O O . TRP B 1 292 ? -2.09 -18.609 15.188 1 98.25 292 TRP B O 1
ATOM 4763 N N . LEU B 1 293 ? -1.916 -16.641 16 1 98.06 293 LEU B N 1
ATOM 4764 C CA . LEU B 1 293 ? -0.511 -16.469 15.641 1 98.06 293 LEU B CA 1
ATOM 4765 C C . LEU B 1 293 ? 0.338 -17.594 16.234 1 98.06 293 LEU B C 1
ATOM 4767 O O . LEU B 1 293 ? 0.995 -18.328 15.484 1 98.06 293 LEU B O 1
ATOM 4771 N N . PRO B 1 294 ? 0.289 -17.75 17.547 1 96.94 294 PRO B N 1
ATOM 4772 C CA . PRO B 1 294 ? 1.108 -18.844 18.094 1 96.94 294 PRO B CA 1
ATOM 4773 C C . PRO B 1 294 ? 0.603 -20.219 17.703 1 96.94 294 PRO B C 1
ATOM 4775 O O . PRO B 1 294 ? 1.399 -21.141 17.516 1 96.94 294 PRO B O 1
ATOM 4778 N N . THR B 1 295 ? -0.706 -20.375 17.5 1 97.19 295 THR B N 1
ATOM 4779 C CA . THR B 1 295 ? -1.298 -21.656 17.156 1 97.19 295 THR B CA 1
ATOM 4780 C C . THR B 1 295 ? -0.838 -22.109 15.766 1 97.19 295 THR B C 1
ATOM 4782 O O . THR B 1 295 ? -0.707 -23.297 15.5 1 97.19 295 THR B O 1
ATOM 4785 N N . ASN B 1 296 ? -0.52 -21.156 14.891 1 96.69 296 ASN B N 1
ATOM 4786 C CA . ASN B 1 296 ? -0.159 -21.484 13.516 1 96.69 296 ASN B CA 1
ATOM 4787 C C . ASN B 1 296 ? 1.315 -21.203 13.242 1 96.69 296 ASN B C 1
ATOM 4789 O O . ASN B 1 296 ? 1.737 -21.156 12.078 1 96.69 296 ASN B O 1
ATOM 4793 N N . GLY B 1 297 ? 2.086 -20.953 14.281 1 95.25 297 GLY B N 1
ATOM 4794 C CA . GLY B 1 297 ? 3.525 -20.781 14.172 1 95.25 297 GLY B CA 1
ATOM 4795 C C . GLY B 1 297 ? 3.916 -19.484 13.492 1 95.25 297 GLY B C 1
ATOM 4796 O O . GLY B 1 297 ? 4.977 -19.391 12.867 1 95.25 297 GLY B O 1
ATOM 4797 N N . LYS B 1 298 ? 3.033 -18.484 13.5 1 96.06 298 LYS B N 1
ATOM 4798 C CA . LYS B 1 298 ? 3.293 -17.219 12.82 1 96.06 298 LYS B CA 1
ATOM 4799 C C . LYS B 1 298 ? 3.771 -16.156 13.805 1 96.06 298 LYS B C 1
ATOM 4801 O O . LYS B 1 298 ? 3.955 -14.992 13.43 1 96.06 298 LYS B O 1
ATOM 4806 N N . ASP B 1 299 ? 4.035 -16.516 15.117 1 95.75 299 ASP B N 1
ATOM 4807 C CA . ASP B 1 299 ? 4.535 -15.578 16.125 1 95.75 299 ASP B CA 1
ATOM 4808 C C . ASP B 1 299 ? 6.059 -15.539 16.125 1 95.75 299 ASP B C 1
ATOM 4810 O O . ASP B 1 299 ? 6.668 -14.781 16.891 1 95.75 299 ASP B O 1
ATOM 4814 N N . LYS B 1 300 ? 6.648 -16.359 15.305 1 94.88 300 LYS B N 1
ATOM 4815 C CA . LYS B 1 300 ? 8.094 -16.391 15.109 1 94.88 300 LYS B CA 1
ATOM 4816 C C . LYS B 1 300 ? 8.453 -16.562 13.641 1 94.88 300 LYS B C 1
ATOM 4818 O O . LYS B 1 300 ? 7.934 -17.469 12.977 1 94.88 300 LYS B O 1
ATOM 4823 N N . VAL B 1 301 ? 9.312 -15.688 13.156 1 95.19 301 VAL B N 1
ATOM 4824 C CA . VAL B 1 301 ? 9.742 -15.805 11.773 1 95.19 301 VAL B CA 1
ATOM 4825 C C . VAL B 1 301 ? 10.859 -16.844 11.664 1 95.19 301 VAL B C 1
ATOM 4827 O O . VAL B 1 301 ? 11.906 -16.703 12.297 1 95.19 301 VAL B O 1
ATOM 4830 N N . VAL B 1 302 ? 10.656 -17.828 10.891 1 90 302 VAL B N 1
ATOM 4831 C CA . VAL B 1 302 ? 11.625 -18.906 10.734 1 90 302 VAL B CA 1
ATOM 4832 C C . VAL B 1 302 ? 12.289 -18.812 9.359 1 90 302 VAL B C 1
ATOM 4834 O O . VAL B 1 302 ? 11.602 -18.812 8.336 1 90 302 VAL B O 1
ATOM 4837 N N . TRP B 1 303 ? 13.602 -18.688 9.289 1 87.06 303 TRP B N 1
ATOM 4838 C CA . TRP B 1 303 ? 14.344 -18.641 8.039 1 87.06 303 TRP B CA 1
ATOM 4839 C C . TRP B 1 303 ? 14.469 -20.031 7.418 1 87.06 303 TRP B C 1
ATOM 4841 O O . TRP B 1 303 ? 14.625 -21.016 8.125 1 87.06 303 TRP B O 1
ATOM 4851 N N . PRO B 1 304 ? 14.352 -19.984 6.125 1 71.81 304 PRO B N 1
ATOM 4852 C CA . PRO B 1 304 ? 14.555 -21.281 5.488 1 71.81 304 PRO B CA 1
ATOM 4853 C C . PRO B 1 304 ? 15.977 -21.812 5.664 1 71.81 304 PRO B C 1
ATOM 4855 O O . PRO B 1 304 ? 16.922 -21.031 5.766 1 71.81 304 PRO B O 1
ATOM 4858 N N . VAL B 1 305 ? 16.156 -23.172 5.914 1 58.59 305 VAL B N 1
ATOM 4859 C CA . VAL B 1 305 ? 17.438 -23.859 6.023 1 58.59 305 VAL B CA 1
ATOM 4860 C C . VAL B 1 305 ? 18.047 -24.047 4.637 1 58.59 305 VAL B C 1
ATOM 4862 O O . VAL B 1 305 ? 17.328 -24.234 3.654 1 58.59 305 VAL B O 1
#

Nearest PDB structures (foldseek):
  7d98-assembly1_P  TM=7.346E-01  e=5.046E-20  Cupriavidus necator
  1ixc-assembly1_A-2  TM=7.047E-01  e=1.211E-20  Cupriavidus necator
  8sbf-assembly1_D  TM=6.002E-01  e=1.458E-20  Acinetobacter baylyi ADP1
  3k1m-assembly1_B  TM=5.895E-01  e=5.713E-20  Acinetobacter baylyi ADP1
  3k1n-assembly1_A  TM=5.874E-01  e=1.641E-19  Acinetobacter baylyi ADP1

InterPro domains:
  IPR000847 LysR, HTH, N-terminal domain [PF00126] (4-61)
  IPR000847 LysR, HTH, N-terminal domain [PS50931] (1-58)
  IPR005119 LysR, substrate-binding [PF03466] (87-292)
  IPR036388 Winged helix-like DNA-binding domain superfamily [G3DSA:1.10.10.10] (1-86)
  IPR036390 Winged helix DNA-binding domain superfamily [SSF46785] (1-106)
  IPR050950 HTH-type LysR transcriptional regulators [PTHR30419] (1-293)

Organism: NCBI:txid82374

Secondary structure (DSSP, 8-state):
--HHHHHHHHHHHHHSSHHHHHHHHTS-HHHHHHHHHHHHHHHTS-SEEEETTEEEE-HHHHHHHHHHHHHHHHHHHHHHHHHHHHTT-EEEEEEEETTHHHHH-HHHHHHHHHH-TTEEEEEEEE-HHHHHHHHHTTS-SEEEEESPPPTTTEEEEEEEEEEEEEEEETTSGGGG-SSB-GGGGTT-EEEE--TT-HHHHHHHIIIIITTT---EE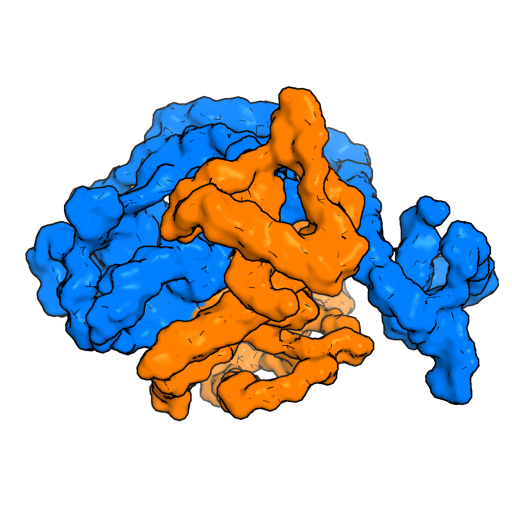EEE---HHHHHHHHHHH--EEEEEHHHHTTS-BTTEEEEEBSBTTB-EEEEEEEEETTPPPPHHHHHHHHHHHHHHHHTT-SB-----/--HHHHHHHHHHHHHSSHHHHHHHHTS-HHHHHHHHHHHHHHHTS-SEEEETTEEEE-HHHHHHHHHHHHHHHHHHHHHHHHHHHHTT-EEEEEEEETTHHHHH-HHHHHHHHHH-TTEEEEEEEE-HHHHHHHHHTTS-SEEEEESPPPTTTEEEEEEEEEEEEEEEETTSGGGG-SSB-GGGGTT-EEEE--TT-HHHHHHHIIIIITTT---EEEEE---HHHHHHHHHHH--EEEEEHHHHTTS-BTTEEEEEBSBTTB-EEEEEEEEETTPPPPHHHHHHHHHHHHHHHHTT-SB-----

pLDDT: mean 85.28, std 13.96, range [35.06, 98.44]

Radius of gyration: 24.82 Å; Cα contacts (8 Å, |Δi|>4): 1125; chains: 2; bounding box: 62×63×66 Å

Sequence (610 aa):
MNQKQMEYFLEVHRQGNIQSAADKLYVSRQGVSKMLKTLEEELGQLLFIRNPHGLVPTDYANALLPHVQRLLAEYRSIASMSTLASQSKSVVTIYALDHIMAYLGAEFLLNFHHAYPDIILSTVDTTDDAALKGVLEKQCNFAIVTGEADKNRFEAEPLFFSRYCARLHRQHPLAGREKIDYADLEGARIVSKGRAYQCFRHNIDKYILLPGLNVDIVAETADEMIITDLILRHQAINLGYDYSAVLNNHPDIISKPLGTGDDIGQTVYLVWDKSTVLTQASQNFRSFLLKWLPTNGKDKVVWPVMNQKQMEYFLEVHRQGNIQSAADKLYVSRQGVSKMLKTLEEELGQLLFIRNPHGLVPTDYANALLPHVQRLLAEYRSIASMSTLASQSKSVVTIYALDHIMAYLGAEFLLNFHHAYPDIILSTVDTTDDAALKGVLEKQCNFAIVTGEADKNRFEAEPLFFSRYCARLHRQHPLAGREKIDYADLEGARIVSKGRAYQCFRHNIDKYILLPGLNVDIVAETADEMIITDLILRHQAINLGYDYSAVLNNHPDIISKPLGTGDDIGQTVYLVWDKSTVLTQASQNFRSFLLKWLPTNGKDKVVWPV

Solvent-accessible surface area (backbone atoms only — not comparable to full-atom values): 31823 Å² total; per-residue (Å²): 135,50,68,66,39,43,52,47,49,51,38,27,66,70,56,33,29,61,58,58,22,12,62,74,67,72,47,51,48,67,54,47,52,49,39,48,50,51,47,22,60,75,68,71,42,68,41,63,45,80,49,99,90,38,45,39,71,31,71,58,30,60,64,41,43,63,53,42,51,49,48,47,48,47,45,43,50,47,39,54,49,42,63,33,41,77,57,75,38,47,75,42,32,34,25,22,24,69,50,49,65,54,58,62,27,42,63,48,49,49,53,46,27,69,76,36,72,49,40,34,46,30,45,42,56,28,37,43,54,58,16,52,49,27,26,76,69,63,73,22,62,29,18,35,30,67,49,86,70,57,70,71,55,30,40,74,44,81,58,33,59,35,36,30,22,35,34,30,22,60,81,41,88,68,48,82,48,81,56,44,44,62,77,71,42,55,72,34,39,33,36,24,57,25,84,71,25,59,84,50,32,55,53,44,41,64,56,31,54,69,73,58,51,53,58,42,62,55,33,18,33,74,52,59,69,29,51,51,46,34,19,74,75,63,63,20,34,34,53,48,46,42,53,52,49,62,73,61,74,43,98,58,49,41,77,28,51,26,43,52,102,87,52,44,57,43,44,30,23,44,30,30,41,56,87,55,80,73,51,68,65,48,47,51,48,53,56,46,52,65,54,46,29,64,75,68,57,64,38,51,74,72,75,84,130,136,51,70,67,42,43,51,47,48,49,38,27,63,52,56,33,29,60,58,59,22,11,60,74,67,72,47,53,47,66,56,45,51,48,40,46,50,50,45,22,59,76,67,73,42,66,41,62,45,79,49,101,89,39,45,39,71,30,71,59,33,61,64,42,43,62,54,42,51,49,49,46,48,46,45,44,51,44,39,58,44,39,67,31,44,77,55,80,37,45,76,43,31,36,25,23,23,69,52,49,65,53,60,61,30,43,63,47,49,48,55,47,27,70,76,36,72,49,40,34,47,31,45,40,57,30,36,44,55,59,16,52,48,27,24,74,68,62,71,22,61,28,17,37,30,67,47,87,69,61,70,88,56,30,41,74,44,82,61,32,58,35,37,29,22,35,35,29,22,60,82,41,88,67,50,81,48,80,56,45,43,62,76,71,42,54,71,34,40,32,35,25,56,25,83,72,25,59,84,50,33,55,53,44,41,62,56,31,53,69,73,59,52,54,57,43,64,55,35,18,35,73,53,62,70,28,50,51,48,35,19,74,76,62,64,20,34,33,52,47,45,40,55,54,49,63,74,61,73,44,98,58,48,42,78,28,50,27,43,51,100,87,52,46,58,42,44,31,23,45,32,30,43,56,88,56,80,73,51,68,66,48,46,51,48,53,55,47,52,66,55,45,29,64,75,68,57,64,36,52,74,71,75,85,130